Protein AF-A0A975BEI3-F1 (afdb_monomer_lite)

Foldseek 3Di:
DVPVVVVVVVVVVVVVVVVVVVLVVVLVVVVVVVVVVCVVDDDDDPVVVVVVVVSVVVSVVVVVVVVVVVVVVVVVVDPPPPPPPPPFDWDADPQLFTQDTPQKGFDADPLRHTAWIAGRHPVHDTAKGFDADPVLFTQWIQGNQKIWGDPDPAKIWIDNDPDIFIKGFDDDVPATFWIQTSVRWIKGFDDDPLRFGQFIATPVRHTPFGWDADLLRHTPDTDPDQQGGSRFGQDPSVSWTQLSSFTHHSVVQWTSGFAPFDFDPVPVLSVRSTHDASPRSVPDYDNRSHHPQQVVLLVLLVVLLVQLVVCVVVVVVVSNVLSVVQNVQSVVPNVDPRRHGDSPPPPCPVPPDDVVVVVVVVPPPPVCVVVPPPDCVVVVVVSVVVVVVVVVVVVCVVDVLPAAWDFLNHGKVQLVQAQHADPLGFHHHNNSFTDCVVQFPDKDFAPPDQLDQVVNQVVVCVVVVHPHQPPQWGWFAALVLGMTGTGGPVSVVSDDIDTNSSCNVGNID

Secondary structure (DSSP, 8-state):
--HHHHHHHHHHHHHHHHHHHHHHHHHHHHHHHHHHHHHH----SHHHHHHHHHHHHHHHHHHHHHHHHHHHHHHHS-------------EE-TTSBEEEETTEEEEE-TTS-EEEEEESSTTSPEEEEEEE-TTS-EEEEEETTEEEEEETTTEEEEEETTEEEEEEEEEETTEEEEEE-TTS-EEEEEE-TTS-EEEEEETTS-EEEE-EE-TTS-EEE---SSB-GGG-EEETTTTEEE-SSSEEETTTTEESB--SSPP-TTSTTTT-TTBSGGG-TTT---SSSS---HHHHHHHHHHHHHHHHHHHHTT-HHHHHHHHHHHHHHHHHHHSTT---STTGGGTTTTS-THHHHHHHT-TTTTTTTT-TT-HHHHHHHHHHHHHHHHHHHHHHHTT-TTPPPBTTBPPTTGGGTTSB-TTS-EE-TTS-EE-GGG-SEEEE-TT--S-HHHHHHHHHHHHT-SSSPTTEEEEE-TTSSEEEEEEHHHHHTS----HHHHHHH-B-

Radius of gyration: 34.44 Å; chains: 1; bounding box: 82×94×83 Å

Sequence (509 aa):
MRSNNYYAIFLLFKLVISLFQNEVQKYNRIRYLYLIYKFTKQYNSYWWHVFDIIVYFTFMRRLYRKIIAFILCLFLAFPLAASASTPLKYIYDSNGSLVQGEGKYFEYDNANKLIRIRMGDKDGAVIAEYVYDHNGQRVKKTENGQTTYYIGKYFEEEFVGPNPGSTSYYFANNQRVARKAPDGKLFFLNSDHLGGTNGVTDAAGNLTEKTRYYPFGNIREGGNERYTYSGKELDKASNSYYFEARQYSAGFRHFTQADTIDPNLFAPQTLNRYAYVNNNPLKYVDPDGHIFETAWDILNVAMDVGSLVSNVASGNWGAAAVDAACLTADVAATVIPGVPGGAGFAIDAARAGNKAIDIIKTTDNGIDLAKSVDNGSDLLKYSDDVGDELGDISKNFSSSNYGIQKVGGRNPINSKYAGKKHPSGVQFNEKGFPDFKPYSQVELKIENLTGNYSKDAALANNAMKYPNTPKGYVWHHVEDGSTLLLIPQNIHDSVRHTGGSAVIRHGAQ

Organism: NCBI:txid45656

pLDDT: mean 72.52, std 22.56, range [26.2, 98.31]

InterPro domains:
  IPR022385 Rhs repeat-associated core [TIGR03696] (213-290)
  IPR032869 WHH domain-containing protein [PF14414] (469-505)
  IPR050708 Type VI secretion system VgrG/RHS [PTHR32305] (88-352)
  IPR056823 Teneurin-like, YD-shell [PF25023] (89-281)

Structure (mmCIF, N/CA/C/O backbone):
data_AF-A0A975BEI3-F1
#
_entry.id   AF-A0A975BEI3-F1
#
loop_
_atom_site.group_PDB
_atom_site.id
_atom_site.type_symbol
_atom_site.label_atom_id
_atom_site.label_alt_id
_atom_site.label_comp_id
_atom_site.label_asym_id
_atom_site.label_entity_id
_atom_site.label_seq_id
_atom_site.pdbx_PDB_ins_code
_atom_site.Cartn_x
_atom_site.Cartn_y
_atom_site.Cartn_z
_atom_site.occupancy
_atom_site.B_iso_or_equiv
_atom_site.auth_seq_id
_atom_site.auth_comp_id
_atom_site.auth_asym_id
_atom_site.auth_atom_id
_atom_site.pdbx_PDB_model_num
ATOM 1 N N . MET A 1 1 ? -6.211 35.536 5.899 1.00 39.66 1 MET A N 1
ATOM 2 C CA . MET A 1 1 ? -5.082 36.024 6.731 1.00 39.66 1 MET A CA 1
ATOM 3 C C . MET A 1 1 ? -3.684 35.590 6.256 1.00 39.66 1 MET A C 1
ATOM 5 O O . MET A 1 1 ? -2.751 36.324 6.534 1.00 39.66 1 MET A O 1
ATOM 9 N N . ARG A 1 2 ? -3.484 34.483 5.509 1.00 35.94 2 ARG A N 1
ATOM 10 C CA . ARG A 1 2 ? -2.134 34.052 5.055 1.00 35.94 2 ARG A CA 1
ATOM 11 C C . ARG A 1 2 ? -1.507 34.862 3.898 1.00 35.94 2 ARG A C 1
ATOM 13 O O . ARG A 1 2 ? -0.288 34.909 3.817 1.00 35.94 2 ARG A O 1
ATOM 20 N N . SER A 1 3 ? -2.287 35.512 3.029 1.00 39.19 3 SER A N 1
ATOM 21 C CA . SER A 1 3 ? -1.759 36.250 1.860 1.00 39.19 3 SER A CA 1
ATOM 22 C C . SER A 1 3 ? -1.090 37.590 2.204 1.00 39.19 3 SER A C 1
ATOM 24 O O . SER A 1 3 ? -0.145 37.988 1.528 1.00 39.19 3 SER A O 1
ATOM 26 N N . ASN A 1 4 ? -1.518 38.259 3.281 1.00 46.19 4 ASN A N 1
ATOM 27 C CA . ASN A 1 4 ? -0.985 39.573 3.667 1.00 46.19 4 ASN A CA 1
ATOM 28 C C . ASN A 1 4 ? 0.448 39.502 4.227 1.00 46.19 4 ASN A C 1
ATOM 30 O O . ASN A 1 4 ? 1.203 40.463 4.090 1.00 46.19 4 ASN A O 1
ATOM 34 N N . ASN A 1 5 ? 0.859 38.356 4.784 1.00 52.00 5 ASN A N 1
ATOM 35 C CA . ASN A 1 5 ? 2.195 38.199 5.367 1.00 52.00 5 ASN A CA 1
ATOM 36 C C . ASN A 1 5 ? 3.293 38.089 4.298 1.00 52.00 5 ASN A C 1
ATOM 38 O O . ASN A 1 5 ? 4.357 38.675 4.465 1.00 52.00 5 ASN A O 1
ATOM 42 N N . TYR A 1 6 ? 3.037 37.421 3.168 1.00 50.00 6 TYR A N 1
ATOM 43 C CA . TYR A 1 6 ? 4.026 37.317 2.084 1.00 50.00 6 TYR A CA 1
ATOM 44 C C . TYR A 1 6 ? 4.278 38.660 1.391 1.00 50.00 6 TYR A C 1
ATOM 46 O O . TYR A 1 6 ? 5.414 38.968 1.036 1.00 50.00 6 TYR A O 1
ATOM 54 N N . TYR A 1 7 ? 3.240 39.490 1.254 1.00 53.94 7 TYR A N 1
ATOM 55 C CA . TYR A 1 7 ? 3.366 40.826 0.668 1.00 53.94 7 TYR A CA 1
ATOM 56 C C . TYR A 1 7 ? 4.150 41.778 1.584 1.00 53.94 7 TYR A C 1
ATOM 58 O O . TYR A 1 7 ? 5.008 42.526 1.115 1.00 53.94 7 TYR A O 1
ATOM 66 N N . ALA A 1 8 ? 3.925 41.692 2.901 1.00 54.94 8 ALA A N 1
ATOM 67 C CA . ALA A 1 8 ? 4.696 42.433 3.897 1.00 54.94 8 ALA A CA 1
ATOM 68 C C . ALA A 1 8 ? 6.174 42.001 3.923 1.00 54.94 8 ALA A C 1
ATOM 70 O O . ALA A 1 8 ? 7.057 42.857 3.941 1.00 54.94 8 ALA A O 1
ATOM 71 N N . ILE A 1 9 ? 6.453 40.693 3.834 1.00 55.22 9 ILE A N 1
ATOM 72 C CA . ILE A 1 9 ? 7.818 40.146 3.737 1.00 55.22 9 ILE A CA 1
ATOM 73 C C . ILE A 1 9 ? 8.515 40.646 2.467 1.00 55.22 9 ILE A C 1
ATOM 75 O O . ILE A 1 9 ? 9.656 41.096 2.531 1.00 55.22 9 ILE A O 1
ATOM 79 N N . PHE A 1 10 ? 7.831 40.629 1.321 1.00 59.78 10 PHE A N 1
ATOM 80 C CA . PHE A 1 10 ? 8.396 41.097 0.055 1.00 59.78 10 PHE A CA 1
ATOM 81 C C . PHE A 1 10 ? 8.703 42.606 0.064 1.00 59.78 10 PHE A C 1
ATOM 83 O O . PHE A 1 10 ? 9.754 43.029 -0.422 1.00 59.78 10 PHE A O 1
ATOM 90 N N . LEU A 1 11 ? 7.827 43.423 0.661 1.00 62.16 11 LEU A N 1
ATOM 91 C CA . LEU A 1 11 ? 8.048 44.864 0.830 1.00 62.16 11 LEU A CA 1
ATOM 92 C C . LEU A 1 11 ? 9.199 45.165 1.802 1.00 62.16 11 LEU A C 1
ATOM 94 O O . LEU A 1 11 ? 10.032 46.021 1.503 1.00 62.16 11 LEU A O 1
ATOM 98 N N . LEU A 1 12 ? 9.299 44.425 2.912 1.00 59.38 12 LEU A N 1
ATOM 99 C CA . LEU A 1 12 ? 10.428 44.508 3.846 1.00 59.38 12 LEU A CA 1
ATOM 100 C C . LEU A 1 12 ? 11.747 44.128 3.166 1.00 59.38 12 LEU A C 1
ATOM 102 O O . LEU A 1 12 ? 12.739 44.839 3.313 1.00 59.38 12 LEU A O 1
ATOM 106 N N . PHE A 1 13 ? 11.754 43.066 2.359 1.00 62.00 13 PHE A N 1
ATOM 107 C CA . PHE A 1 13 ? 12.944 42.634 1.628 1.00 62.00 13 PHE A CA 1
ATOM 108 C C . PHE A 1 13 ? 13.397 43.687 0.604 1.00 62.00 13 PHE A C 1
ATOM 110 O O . PHE A 1 13 ? 14.580 44.022 0.535 1.00 62.00 13 PHE A O 1
ATOM 117 N N . LYS A 1 14 ? 12.452 44.293 -0.132 1.00 65.31 14 LYS A N 1
ATOM 118 C CA . LYS A 1 14 ? 12.739 45.409 -1.051 1.00 65.31 14 LYS A CA 1
ATOM 119 C C . LYS A 1 14 ? 13.295 46.640 -0.333 1.00 65.31 14 LYS A C 1
ATOM 121 O O . LYS A 1 14 ? 14.259 47.234 -0.816 1.00 65.31 14 LYS A O 1
ATOM 126 N N . LEU A 1 15 ? 12.727 47.009 0.817 1.00 66.00 15 LEU A N 1
ATOM 127 C CA . LEU A 1 15 ? 13.212 48.134 1.620 1.00 66.00 15 LEU A CA 1
ATOM 128 C C . LEU A 1 15 ? 14.657 47.894 2.092 1.00 66.00 15 LEU A C 1
ATOM 130 O O . LEU A 1 15 ? 15.495 48.789 2.005 1.00 66.00 15 LEU A O 1
ATOM 134 N N . VAL A 1 16 ? 14.972 46.673 2.535 1.00 58.19 16 VAL A N 1
ATOM 135 C CA . VAL A 1 16 ? 16.312 46.297 3.014 1.00 58.19 16 VAL A CA 1
ATOM 136 C C . VAL A 1 16 ? 17.345 46.314 1.887 1.00 58.19 16 VAL A C 1
ATOM 138 O O . VAL A 1 16 ? 18.420 46.888 2.069 1.00 58.19 16 VAL A O 1
ATOM 141 N N . ILE A 1 17 ? 17.018 45.775 0.707 1.00 63.25 17 ILE A N 1
ATOM 142 C CA . ILE A 1 17 ? 17.901 45.846 -0.470 1.00 63.25 17 ILE A CA 1
ATOM 143 C C . ILE A 1 17 ? 18.167 47.308 -0.851 1.00 63.25 17 ILE A C 1
ATOM 145 O O . ILE A 1 17 ? 19.318 47.688 -1.071 1.00 63.25 17 ILE A O 1
ATOM 149 N N . SER A 1 18 ? 17.131 48.153 -0.852 1.00 65.69 18 SER A N 1
ATOM 150 C CA . SER A 1 18 ? 17.264 49.584 -1.148 1.00 65.69 18 SER A CA 1
ATOM 151 C C . SER A 1 18 ? 18.149 50.314 -0.129 1.00 65.69 18 SER A C 1
ATOM 153 O O . SER A 1 18 ? 18.950 51.172 -0.503 1.00 65.69 18 SER A O 1
ATOM 155 N N . LEU A 1 19 ? 18.037 49.989 1.163 1.00 61.22 19 LEU A N 1
ATOM 156 C CA . LEU A 1 19 ? 18.883 50.570 2.210 1.00 61.22 19 LEU A CA 1
ATOM 157 C C . LEU A 1 19 ? 20.343 50.106 2.093 1.00 61.22 19 LEU A C 1
ATOM 159 O O . LEU A 1 19 ? 21.253 50.900 2.338 1.00 61.22 19 LEU A O 1
ATOM 163 N N . PHE A 1 20 ? 20.571 48.853 1.688 1.00 62.28 20 PHE A N 1
ATOM 164 C CA . PHE A 1 20 ? 21.906 48.297 1.463 1.00 62.28 20 PHE A CA 1
ATOM 165 C C . PHE A 1 20 ? 22.592 48.948 0.254 1.00 62.28 20 PHE A C 1
ATOM 167 O O . PHE A 1 20 ? 23.729 49.409 0.359 1.00 62.28 20 PHE A O 1
ATOM 174 N N . GLN A 1 21 ? 21.879 49.077 -0.868 1.00 64.88 21 GLN A N 1
ATOM 175 C CA . GLN A 1 21 ? 22.385 49.736 -2.076 1.00 64.88 21 GLN A CA 1
ATOM 176 C C . GLN A 1 21 ? 22.780 51.197 -1.815 1.00 64.88 21 GLN A C 1
ATOM 178 O O . GLN A 1 21 ? 23.818 51.651 -2.296 1.00 64.88 21 GLN A O 1
ATOM 183 N N . ASN A 1 22 ? 22.006 51.921 -1.001 1.00 70.38 22 ASN A N 1
ATOM 184 C CA . ASN A 1 22 ? 22.280 53.323 -0.680 1.00 70.38 22 ASN A CA 1
ATOM 185 C C . ASN A 1 22 ? 23.560 53.495 0.170 1.00 70.38 22 ASN A C 1
ATOM 187 O O . ASN A 1 22 ? 24.352 54.406 -0.069 1.00 70.38 22 ASN A O 1
ATOM 191 N N . GLU A 1 23 ? 23.825 52.595 1.124 1.00 64.56 23 GLU A N 1
ATOM 192 C CA . GLU A 1 23 ? 25.067 52.630 1.916 1.00 64.56 23 GLU A CA 1
ATOM 193 C C . GLU A 1 23 ? 26.300 52.249 1.086 1.00 64.56 23 GLU A C 1
ATOM 195 O O . GLU A 1 23 ? 27.342 52.898 1.203 1.00 64.56 23 GLU A O 1
ATOM 200 N N . VAL A 1 24 ? 26.180 51.259 0.194 1.00 63.56 24 VAL A N 1
ATOM 201 C CA . VAL A 1 24 ? 27.257 50.893 -0.742 1.00 63.56 24 VAL A CA 1
ATOM 202 C C . VAL A 1 24 ? 27.568 52.054 -1.690 1.00 63.56 24 VAL A C 1
ATOM 204 O O . VAL A 1 24 ? 28.736 52.374 -1.912 1.00 63.56 24 VAL A O 1
ATOM 207 N N . GLN A 1 25 ? 26.549 52.754 -2.199 1.00 66.88 25 GLN A N 1
ATOM 208 C CA . GLN A 1 25 ? 26.768 53.940 -3.028 1.00 66.88 25 GLN A CA 1
ATOM 209 C C . GLN A 1 25 ? 27.422 55.093 -2.259 1.00 66.88 25 GLN A C 1
ATOM 211 O O . GLN A 1 25 ? 28.304 55.752 -2.808 1.00 66.88 25 GLN A O 1
ATOM 216 N N . LYS A 1 26 ? 27.065 55.325 -0.989 1.00 68.38 26 LYS A N 1
ATOM 217 C CA . LYS A 1 26 ? 27.739 56.330 -0.148 1.00 68.38 26 LYS A CA 1
ATOM 218 C C . LYS A 1 26 ? 29.203 55.980 0.105 1.00 68.38 26 LYS A C 1
ATOM 220 O O . LYS A 1 26 ? 30.051 56.859 -0.032 1.00 68.38 26 LYS A O 1
ATOM 225 N N . TYR A 1 27 ? 29.505 54.718 0.416 1.00 66.62 27 TYR A N 1
ATOM 226 C CA . TYR A 1 27 ? 30.882 54.242 0.565 1.00 66.62 27 TYR A CA 1
ATOM 227 C C . TYR A 1 27 ? 31.681 54.459 -0.725 1.00 66.62 27 TYR A C 1
ATOM 229 O O . TYR A 1 27 ? 32.746 55.076 -0.700 1.00 66.62 27 TYR A O 1
ATOM 237 N N . ASN A 1 28 ? 31.119 54.056 -1.867 1.00 64.56 28 ASN A N 1
ATOM 238 C CA . ASN A 1 28 ? 31.762 54.234 -3.163 1.00 64.56 28 ASN A CA 1
ATOM 239 C C . ASN A 1 28 ? 31.954 55.715 -3.509 1.00 64.56 28 ASN A C 1
ATOM 241 O O . ASN A 1 28 ? 33.021 56.077 -3.987 1.00 64.56 28 ASN A O 1
ATOM 245 N N . ARG A 1 29 ? 30.989 56.593 -3.208 1.00 67.81 29 ARG A N 1
ATOM 246 C CA . ARG A 1 29 ? 31.090 58.039 -3.470 1.00 67.81 29 ARG A CA 1
ATOM 247 C C . ARG A 1 29 ? 32.146 58.723 -2.601 1.00 67.81 29 ARG A C 1
ATOM 249 O O . ARG A 1 29 ? 32.892 59.551 -3.113 1.00 67.81 29 ARG A O 1
ATOM 256 N N . ILE A 1 30 ? 32.244 58.361 -1.319 1.00 67.38 30 ILE A N 1
ATOM 257 C CA . ILE A 1 30 ? 33.297 58.860 -0.416 1.00 67.38 30 ILE A CA 1
ATOM 258 C C . ILE A 1 30 ? 34.667 58.383 -0.906 1.00 67.38 30 ILE A C 1
ATOM 260 O O . ILE A 1 30 ? 35.582 59.192 -1.041 1.00 67.38 30 ILE A O 1
ATOM 264 N N . ARG A 1 31 ? 34.788 57.100 -1.267 1.00 63.78 31 ARG A N 1
ATOM 265 C CA . ARG A 1 31 ? 36.017 56.529 -1.832 1.00 63.78 31 ARG A CA 1
ATOM 266 C C . ARG A 1 31 ? 36.418 57.217 -3.141 1.00 63.78 31 ARG A C 1
ATOM 268 O O . ARG A 1 31 ? 37.594 57.503 -3.338 1.00 63.78 31 ARG A O 1
ATOM 275 N N . TYR A 1 32 ? 35.453 57.532 -4.006 1.00 62.84 32 TYR A N 1
ATOM 276 C CA . TYR A 1 32 ? 35.689 58.175 -5.301 1.00 62.84 32 TYR A CA 1
ATOM 277 C C . TYR A 1 32 ? 36.100 59.650 -5.168 1.00 62.84 32 TYR A C 1
ATOM 279 O O . TYR A 1 32 ? 37.077 60.070 -5.778 1.00 62.84 32 TYR A O 1
ATOM 287 N N . LEU A 1 33 ? 35.416 60.433 -4.322 1.00 62.78 33 LEU A N 1
ATOM 288 C CA . LEU A 1 33 ? 35.793 61.826 -4.028 1.00 62.78 33 LEU A CA 1
ATOM 289 C C . LEU A 1 33 ? 37.193 61.916 -3.401 1.00 62.78 33 LEU A C 1
ATOM 291 O O . LEU A 1 33 ? 37.952 62.838 -3.692 1.00 62.78 33 LEU A O 1
ATOM 295 N N . TYR A 1 34 ? 37.564 60.929 -2.584 1.00 59.22 34 TYR A N 1
ATOM 296 C CA . TYR A 1 34 ? 38.879 60.867 -1.951 1.00 59.22 34 TYR A CA 1
ATOM 297 C C . TYR A 1 34 ? 39.982 60.356 -2.904 1.00 59.22 34 TYR A C 1
ATOM 299 O O . TYR A 1 34 ? 41.127 60.794 -2.813 1.00 59.22 34 TYR A O 1
ATOM 307 N N . LEU A 1 35 ? 39.640 59.511 -3.888 1.00 59.28 35 LEU A N 1
ATOM 308 C CA . LEU A 1 35 ? 40.504 59.157 -5.029 1.00 59.28 35 LEU A CA 1
ATOM 309 C C . LEU A 1 35 ? 40.793 60.365 -5.934 1.00 59.28 35 LEU A C 1
ATOM 311 O O . LEU A 1 35 ? 41.921 60.521 -6.399 1.00 59.28 35 LEU A O 1
ATOM 315 N N . ILE A 1 36 ? 39.809 61.246 -6.136 1.00 58.34 36 ILE A N 1
ATOM 316 C CA . ILE A 1 36 ? 39.995 62.519 -6.850 1.00 58.34 36 ILE A CA 1
ATOM 317 C C . ILE A 1 36 ? 40.925 63.447 -6.049 1.00 58.34 36 ILE A C 1
ATOM 319 O O . ILE A 1 36 ? 41.867 63.998 -6.614 1.00 58.34 36 ILE A O 1
ATOM 323 N N . TYR A 1 37 ? 40.746 63.549 -4.726 1.00 58.12 37 TYR A N 1
ATOM 324 C CA . TYR A 1 37 ? 41.664 64.287 -3.845 1.00 58.12 37 TYR A CA 1
ATOM 325 C C . TYR A 1 37 ? 43.108 63.743 -3.907 1.00 58.12 37 TYR A C 1
ATOM 327 O O . TYR A 1 37 ? 44.062 64.515 -4.015 1.00 58.12 37 TYR A O 1
ATOM 335 N N . LYS A 1 38 ? 43.281 62.413 -3.937 1.00 53.09 38 LYS A N 1
ATOM 336 C CA . LYS A 1 38 ? 44.578 61.728 -4.105 1.00 53.09 38 LYS A CA 1
ATOM 337 C C . LYS A 1 38 ? 45.287 62.093 -5.414 1.00 53.09 38 LYS A C 1
ATOM 339 O O . LYS A 1 38 ? 46.507 62.219 -5.419 1.00 53.09 38 LYS A O 1
ATOM 344 N N . PHE A 1 39 ? 44.546 62.308 -6.503 1.00 55.00 39 PHE A N 1
ATOM 345 C CA . PHE A 1 39 ? 45.124 62.741 -7.782 1.00 55.00 39 PHE A CA 1
ATOM 346 C C . PHE A 1 39 ? 45.712 64.163 -7.716 1.00 55.00 39 PHE A C 1
ATOM 348 O O . PHE A 1 39 ? 46.561 64.517 -8.526 1.00 55.00 39 PHE A O 1
ATOM 355 N N . THR A 1 40 ? 45.295 64.967 -6.730 1.00 55.81 40 THR A N 1
ATOM 356 C CA . THR A 1 40 ? 45.704 66.374 -6.579 1.00 55.81 40 THR A CA 1
ATOM 357 C C . THR A 1 40 ? 46.809 66.631 -5.542 1.00 55.81 40 THR A C 1
ATOM 359 O O . THR A 1 40 ? 47.356 67.732 -5.519 1.00 55.81 40 THR A O 1
ATOM 362 N N . LYS A 1 41 ? 47.194 65.655 -4.699 1.00 54.12 41 LYS A N 1
ATOM 363 C CA . LYS A 1 41 ? 48.292 65.810 -3.719 1.00 54.12 41 LYS A CA 1
ATOM 364 C C . LYS A 1 41 ? 49.134 64.538 -3.572 1.00 54.12 41 LYS A C 1
ATOM 366 O O . LYS A 1 41 ? 48.663 63.517 -3.083 1.00 54.12 41 LYS A O 1
ATOM 371 N N . GLN A 1 42 ? 50.416 64.633 -3.917 1.00 57.81 42 GLN A N 1
ATOM 372 C CA . GLN A 1 42 ? 51.386 63.538 -3.841 1.00 57.81 42 GLN A CA 1
ATOM 373 C C . GLN A 1 42 ? 52.034 63.471 -2.447 1.00 57.81 42 GLN A C 1
ATOM 375 O O . GLN A 1 42 ? 53.045 64.122 -2.213 1.00 57.81 42 GLN A O 1
ATOM 380 N N . TYR A 1 43 ? 51.455 62.708 -1.506 1.00 55.31 43 TYR A N 1
ATOM 381 C CA . TYR A 1 43 ? 52.074 62.453 -0.191 1.00 55.31 43 TYR A CA 1
ATOM 382 C C . TYR A 1 43 ? 51.870 61.017 0.352 1.00 55.31 43 TYR A C 1
ATOM 384 O O . TYR A 1 43 ? 50.781 60.458 0.297 1.00 55.31 43 TYR A O 1
ATOM 392 N N . ASN A 1 44 ? 52.983 60.477 0.870 1.00 56.91 44 ASN A N 1
ATOM 393 C CA . ASN A 1 44 ? 53.329 59.283 1.677 1.00 56.91 44 ASN A CA 1
ATOM 394 C C . ASN A 1 44 ? 52.306 58.147 1.968 1.00 56.91 44 ASN A C 1
ATOM 396 O O . ASN A 1 44 ? 51.283 58.392 2.596 1.00 56.91 44 ASN A O 1
ATOM 400 N N . SER A 1 45 ? 52.650 56.886 1.633 1.00 61.66 45 SER A N 1
ATOM 401 C CA . SER A 1 45 ? 51.761 55.696 1.539 1.00 61.66 45 SER A CA 1
ATOM 402 C C . SER A 1 45 ? 51.239 55.084 2.863 1.00 61.66 45 SER A C 1
ATOM 404 O O . SER A 1 45 ? 50.221 54.395 2.849 1.00 61.66 45 SER A O 1
ATOM 406 N N . TYR A 1 46 ? 51.853 55.365 4.018 1.00 58.50 46 TYR A N 1
ATOM 407 C CA . TYR A 1 46 ? 51.516 54.697 5.291 1.00 58.50 46 TYR A CA 1
ATOM 408 C C . TYR A 1 46 ? 50.168 55.130 5.898 1.00 58.50 46 TYR A C 1
ATOM 410 O O . TYR A 1 46 ? 49.342 54.296 6.271 1.00 58.50 46 TYR A O 1
ATOM 418 N N . TRP A 1 47 ? 49.889 56.436 5.933 1.00 57.16 47 TRP A N 1
ATOM 419 C CA . TRP A 1 47 ? 48.643 56.973 6.502 1.00 57.16 47 TRP A CA 1
ATOM 420 C C . TRP A 1 47 ? 47.389 56.606 5.681 1.00 57.16 47 TRP A C 1
ATOM 422 O O . TRP A 1 47 ? 46.271 56.693 6.187 1.00 57.16 47 TRP A O 1
ATOM 432 N N . TRP A 1 48 ? 47.565 56.127 4.443 1.00 60.44 48 TRP A N 1
ATOM 433 C CA . TRP A 1 48 ? 46.478 55.691 3.559 1.00 60.44 48 TRP A CA 1
ATOM 434 C C . TRP A 1 48 ? 45.881 54.354 3.971 1.00 60.44 48 TRP A C 1
ATOM 436 O O . TRP A 1 48 ? 44.661 54.234 4.037 1.00 60.44 48 TRP A O 1
ATOM 446 N N . HIS A 1 49 ? 46.726 53.371 4.296 1.00 61.00 49 HIS A N 1
ATOM 447 C CA . HIS A 1 49 ? 46.253 52.073 4.772 1.00 61.00 49 HIS A CA 1
ATOM 448 C C . HIS A 1 49 ? 45.483 52.229 6.084 1.00 61.00 49 HIS A C 1
ATOM 450 O O . HIS A 1 49 ? 44.437 51.613 6.262 1.00 61.00 49 HIS A O 1
ATOM 456 N N . VAL A 1 50 ? 45.941 53.127 6.962 1.00 62.91 50 VAL A N 1
ATOM 457 C CA . VAL A 1 50 ? 45.254 53.444 8.220 1.00 62.91 50 VAL A CA 1
ATOM 458 C C . VAL A 1 50 ? 43.878 54.070 7.963 1.00 62.91 50 VAL A C 1
ATOM 460 O O . VAL A 1 50 ? 42.896 53.661 8.581 1.00 62.91 50 VAL A O 1
ATOM 463 N N . PHE A 1 51 ? 43.762 55.011 7.020 1.00 65.88 51 PHE A N 1
ATOM 464 C CA . PHE A 1 51 ? 42.479 55.639 6.689 1.00 65.88 51 PHE A CA 1
ATOM 465 C C . PHE A 1 51 ? 41.492 54.667 6.019 1.00 65.88 51 PHE A C 1
ATOM 467 O O . PHE A 1 51 ? 40.332 54.609 6.429 1.00 65.88 51 PHE A O 1
ATOM 474 N N . ASP A 1 52 ? 41.939 53.858 5.051 1.00 64.31 52 ASP A N 1
ATOM 475 C CA . ASP A 1 52 ? 41.093 52.850 4.389 1.00 64.31 52 ASP A CA 1
ATOM 476 C C . ASP A 1 52 ? 40.571 51.807 5.386 1.00 64.31 52 ASP A C 1
ATOM 478 O O . ASP A 1 52 ? 39.390 51.450 5.351 1.00 64.31 52 ASP A O 1
ATOM 482 N N . ILE A 1 53 ? 41.416 51.382 6.330 1.00 66.94 53 ILE A N 1
ATOM 483 C CA . ILE A 1 53 ? 41.024 50.501 7.433 1.00 66.94 53 ILE A CA 1
ATOM 484 C C . ILE A 1 53 ? 39.946 51.181 8.290 1.00 66.94 53 ILE A C 1
ATOM 486 O O . ILE A 1 53 ? 38.896 50.586 8.527 1.00 66.94 53 ILE A O 1
ATOM 490 N N . ILE A 1 54 ? 40.129 52.439 8.704 1.00 70.88 54 ILE A N 1
ATOM 491 C CA . ILE A 1 54 ? 39.148 53.154 9.543 1.00 70.88 54 ILE A CA 1
ATOM 492 C C . ILE A 1 54 ? 37.796 53.313 8.829 1.00 70.88 54 ILE A C 1
ATOM 494 O O . ILE A 1 54 ? 36.744 53.070 9.434 1.00 70.88 54 ILE A O 1
ATOM 498 N N . VAL A 1 55 ? 37.792 53.689 7.547 1.00 67.06 55 VAL A N 1
ATOM 499 C CA . VAL A 1 55 ? 36.556 53.855 6.765 1.00 67.06 55 VAL A CA 1
ATOM 500 C C . VAL A 1 55 ? 35.865 52.504 6.557 1.00 67.06 55 VAL A C 1
ATOM 502 O O . VAL A 1 55 ? 34.648 52.412 6.740 1.00 67.06 55 VAL A O 1
ATOM 505 N N . TYR A 1 56 ? 36.623 51.444 6.261 1.00 68.31 56 TYR A N 1
ATOM 506 C CA . TYR A 1 56 ? 36.099 50.084 6.125 1.00 68.31 56 TYR A CA 1
ATOM 507 C C . TYR A 1 56 ? 35.492 49.562 7.434 1.00 68.31 56 TYR A C 1
ATOM 509 O O . TYR A 1 56 ? 34.349 49.108 7.443 1.00 68.31 56 TYR A O 1
ATOM 517 N N . PHE A 1 57 ? 36.190 49.694 8.565 1.00 68.19 57 PHE A N 1
ATOM 518 C CA . PHE A 1 57 ? 35.670 49.264 9.868 1.00 68.19 57 PHE A CA 1
ATOM 519 C C . PHE A 1 57 ? 34.441 50.072 10.299 1.00 68.19 57 PHE A C 1
ATOM 521 O O . PHE A 1 57 ? 33.494 49.512 10.857 1.00 68.19 57 PHE A O 1
ATOM 528 N N . THR A 1 58 ? 34.398 51.373 10.000 1.00 71.38 58 THR A N 1
ATOM 529 C CA . THR A 1 58 ? 33.226 52.216 10.288 1.00 71.38 58 THR A CA 1
ATOM 530 C C . THR A 1 58 ? 32.019 51.802 9.443 1.00 71.38 58 THR A C 1
ATOM 532 O O . THR A 1 58 ? 30.900 51.724 9.962 1.00 71.38 58 THR A O 1
ATOM 535 N N . PHE A 1 59 ? 32.239 51.480 8.164 1.00 70.44 59 PHE A N 1
ATOM 536 C CA . PHE A 1 59 ? 31.217 50.940 7.267 1.00 70.44 59 PHE A CA 1
ATOM 537 C C . PHE A 1 59 ? 30.709 49.577 7.754 1.00 70.44 59 PHE A C 1
ATOM 539 O O . PHE A 1 59 ? 29.506 49.416 7.970 1.00 70.44 59 PHE A O 1
ATOM 546 N N . MET A 1 60 ? 31.615 48.638 8.041 1.00 68.00 60 MET A N 1
ATOM 547 C CA . MET A 1 60 ? 31.272 47.303 8.536 1.00 68.00 60 MET A CA 1
ATOM 548 C C . MET A 1 60 ? 30.506 47.364 9.857 1.00 68.00 60 MET A C 1
ATOM 550 O O . MET A 1 60 ? 29.496 46.686 10.004 1.00 68.00 60 MET A O 1
ATOM 554 N N . ARG A 1 61 ? 30.892 48.239 10.795 1.00 73.44 61 ARG A N 1
ATOM 555 C CA . ARG A 1 61 ? 30.183 48.414 12.075 1.00 73.44 61 ARG A CA 1
ATOM 556 C C . ARG A 1 61 ? 28.760 48.948 11.894 1.00 73.44 61 ARG A C 1
ATOM 558 O O . ARG A 1 61 ? 27.849 48.522 12.606 1.00 73.44 61 ARG A O 1
ATOM 565 N N . ARG A 1 62 ? 28.545 49.877 10.954 1.00 71.69 62 ARG A N 1
ATOM 566 C CA . ARG A 1 62 ? 27.200 50.378 10.616 1.00 71.69 62 ARG A CA 1
ATOM 567 C C . ARG A 1 62 ? 26.361 49.302 9.937 1.00 71.69 62 ARG A C 1
ATOM 569 O O . ARG A 1 62 ? 25.181 49.177 10.261 1.00 71.69 62 ARG A O 1
ATOM 576 N N . LEU A 1 63 ? 26.972 48.511 9.060 1.00 69.12 63 LEU A N 1
ATOM 577 C CA . LEU A 1 63 ? 26.310 47.402 8.390 1.00 69.12 63 LEU A CA 1
ATOM 578 C C . LEU A 1 63 ? 25.885 46.318 9.390 1.00 69.12 63 LEU A C 1
ATOM 580 O O . LEU A 1 63 ? 24.720 45.929 9.417 1.00 69.12 63 LEU A O 1
ATOM 584 N N . TYR A 1 64 ? 26.789 45.917 10.284 1.00 72.00 64 TYR A N 1
ATOM 585 C CA . TYR A 1 64 ? 26.532 44.897 11.300 1.00 72.00 64 TYR A CA 1
ATOM 586 C C . TYR A 1 64 ? 25.398 45.294 12.252 1.00 72.00 64 TYR A C 1
ATOM 588 O O . TYR A 1 64 ? 24.517 44.490 12.544 1.00 72.00 64 TYR A O 1
ATOM 596 N N . ARG A 1 65 ? 25.353 46.563 12.687 1.00 74.88 65 ARG A N 1
ATOM 597 C CA . ARG A 1 65 ? 24.257 47.081 13.527 1.00 74.88 65 ARG A CA 1
ATOM 598 C C . ARG A 1 65 ? 22.900 47.018 12.827 1.00 74.88 65 ARG A C 1
ATOM 600 O O . ARG A 1 65 ? 21.911 46.688 13.474 1.00 74.88 65 ARG A O 1
ATOM 607 N N . LYS A 1 66 ? 22.846 47.309 11.523 1.00 71.31 66 LYS A N 1
ATOM 608 C CA . LYS A 1 66 ? 21.603 47.222 10.741 1.00 71.31 66 LYS A CA 1
ATOM 609 C C . LYS A 1 66 ? 21.170 45.769 10.511 1.00 71.31 66 LYS A C 1
ATOM 611 O O . LYS A 1 66 ? 19.977 45.500 10.579 1.00 71.31 66 LYS A O 1
ATOM 616 N N . ILE A 1 67 ? 22.112 44.840 10.320 1.00 70.69 67 ILE A N 1
ATOM 617 C CA . ILE A 1 67 ? 21.826 43.396 10.229 1.00 70.69 67 ILE A CA 1
ATOM 618 C C . ILE A 1 67 ? 21.272 42.869 11.559 1.00 70.69 67 ILE A C 1
ATOM 620 O O . ILE A 1 67 ? 20.240 42.207 11.567 1.00 70.69 67 ILE A O 1
ATOM 624 N N . ILE A 1 68 ? 21.895 43.212 12.690 1.00 73.88 68 ILE A N 1
ATOM 625 C CA . ILE A 1 68 ? 21.409 42.809 14.020 1.00 73.88 68 ILE A CA 1
ATOM 626 C C . ILE A 1 68 ? 20.017 43.393 14.295 1.00 73.88 68 ILE A C 1
ATOM 628 O O . ILE A 1 68 ? 19.133 42.670 14.746 1.00 73.88 68 ILE A O 1
ATOM 632 N N . ALA A 1 69 ? 19.790 44.673 13.981 1.00 72.62 69 ALA A N 1
ATOM 633 C CA . ALA A 1 69 ? 18.476 45.297 14.131 1.00 72.62 69 ALA A CA 1
ATOM 634 C C . ALA A 1 69 ? 17.411 44.638 13.235 1.00 72.62 69 ALA A C 1
ATOM 636 O O . ALA A 1 69 ? 16.268 44.492 13.661 1.00 72.62 69 ALA A O 1
ATOM 637 N N . PHE A 1 70 ? 17.782 44.200 12.028 1.00 69.75 70 PHE A N 1
ATOM 638 C CA . PHE A 1 70 ? 16.902 43.450 11.131 1.00 69.75 70 PHE A CA 1
ATOM 639 C C . PHE A 1 70 ? 16.554 42.066 11.689 1.00 69.75 70 PHE A C 1
ATOM 641 O O . PHE A 1 70 ? 15.382 41.700 11.699 1.00 69.75 70 PHE A O 1
ATOM 648 N N . ILE A 1 71 ? 17.538 41.329 12.213 1.00 69.88 71 ILE A N 1
ATOM 649 C CA . ILE A 1 71 ? 17.316 40.031 12.865 1.00 69.88 71 ILE A CA 1
ATOM 650 C C . ILE A 1 71 ? 16.410 40.203 14.095 1.00 69.88 71 ILE A C 1
ATOM 652 O O . ILE A 1 71 ? 15.438 39.470 14.245 1.00 69.88 71 ILE A O 1
ATOM 656 N N . LEU A 1 72 ? 16.654 41.216 14.932 1.00 71.31 72 LEU A N 1
ATOM 657 C CA . LEU A 1 72 ? 15.803 41.532 16.086 1.00 71.31 72 LEU A CA 1
ATOM 658 C C . LEU A 1 72 ? 14.379 41.933 15.676 1.00 71.31 72 LEU A C 1
ATOM 660 O O . LEU A 1 72 ? 13.421 41.492 16.304 1.00 71.31 72 LEU A O 1
ATOM 664 N N . CYS A 1 73 ? 14.216 42.721 14.609 1.00 67.44 73 CYS A N 1
ATOM 665 C CA . CYS A 1 73 ? 12.893 43.055 14.077 1.00 67.44 73 CYS A CA 1
ATOM 666 C C . CYS A 1 73 ? 12.180 41.831 13.499 1.00 67.44 73 CYS A C 1
ATOM 668 O O . CYS A 1 73 ? 10.973 41.726 13.668 1.00 67.44 73 CYS A O 1
ATOM 670 N N . LEU A 1 74 ? 12.895 40.896 12.864 1.00 62.53 74 LEU A N 1
ATOM 671 C CA . LEU A 1 74 ? 12.327 39.614 12.443 1.00 62.53 74 LEU A CA 1
ATOM 672 C C . LEU A 1 74 ? 11.802 38.836 13.651 1.00 62.53 74 LEU A C 1
ATOM 674 O O . LEU A 1 74 ? 10.659 38.403 13.617 1.00 62.53 74 LEU A O 1
ATOM 678 N N . PHE A 1 75 ? 12.580 38.734 14.732 1.00 62.44 75 PHE A N 1
ATOM 679 C CA . PHE A 1 75 ? 12.141 38.067 15.963 1.00 62.44 75 PHE A CA 1
ATOM 680 C C . PHE A 1 75 ? 10.933 38.749 16.626 1.00 62.44 75 PHE A C 1
ATOM 682 O O . PHE A 1 75 ? 10.062 38.056 17.142 1.00 62.44 75 PHE A O 1
ATOM 689 N N . LEU A 1 76 ? 10.845 40.082 16.587 1.00 61.97 76 LEU A N 1
ATOM 690 C CA . LEU A 1 76 ? 9.741 40.848 17.185 1.00 61.97 76 LEU A CA 1
ATOM 691 C C . LEU A 1 76 ? 8.488 40.934 16.292 1.00 61.97 76 LEU A C 1
ATOM 693 O O . LEU A 1 76 ? 7.382 41.081 16.805 1.00 61.97 76 LEU A O 1
ATOM 697 N N . ALA A 1 77 ? 8.638 40.840 14.967 1.00 58.31 77 ALA A N 1
ATOM 698 C CA . ALA A 1 77 ? 7.540 40.906 13.999 1.00 58.31 77 ALA A CA 1
ATOM 699 C C . ALA A 1 77 ? 6.816 39.565 13.793 1.00 58.31 77 ALA A C 1
ATOM 701 O O . ALA A 1 77 ? 5.842 39.513 13.039 1.00 58.31 77 ALA A O 1
ATOM 702 N N . PHE A 1 78 ? 7.249 38.498 14.468 1.00 57.69 78 PHE A N 1
ATOM 703 C CA . PHE A 1 78 ? 6.432 37.312 14.694 1.00 57.69 78 PHE A CA 1
ATOM 704 C C . PHE A 1 78 ? 5.677 37.477 16.018 1.00 57.69 78 PHE A C 1
ATOM 706 O O . PHE A 1 78 ? 6.162 37.014 17.051 1.00 57.69 78 PHE A O 1
ATOM 713 N N . PRO A 1 79 ? 4.464 38.063 16.048 1.00 52.00 79 PRO A N 1
ATOM 714 C CA . PRO A 1 79 ? 3.550 37.664 17.096 1.00 52.00 79 PRO A CA 1
ATOM 715 C C . PRO A 1 79 ? 3.352 36.158 16.907 1.00 52.00 79 PRO A C 1
ATOM 717 O O . PRO A 1 79 ? 2.817 35.715 15.886 1.00 52.00 79 PRO A O 1
ATOM 720 N N . LEU A 1 80 ? 3.823 35.362 17.872 1.00 53.72 80 LEU A N 1
ATOM 721 C CA . LEU A 1 80 ? 3.320 34.012 18.078 1.00 53.72 80 LEU A CA 1
ATOM 722 C C . LEU A 1 80 ? 1.821 34.162 18.358 1.00 53.72 80 LEU A C 1
ATOM 724 O O . LEU A 1 80 ? 1.372 34.167 19.499 1.00 53.72 80 LEU A O 1
ATOM 728 N N . ALA A 1 81 ? 1.018 34.268 17.304 1.00 50.16 81 ALA A N 1
ATOM 729 C CA . ALA A 1 81 ? -0.358 33.827 17.349 1.00 50.16 81 ALA A CA 1
ATOM 730 C C . ALA A 1 81 ? -0.305 32.296 17.404 1.00 50.16 81 ALA A C 1
ATOM 732 O O . ALA A 1 81 ? -0.651 31.599 16.451 1.00 50.16 81 ALA A O 1
ATOM 733 N N . ALA A 1 82 ? 0.202 31.775 18.522 1.00 47.81 82 ALA A N 1
ATOM 734 C CA . ALA A 1 82 ? -0.114 30.442 18.963 1.00 47.81 82 ALA A CA 1
ATOM 735 C C . ALA A 1 82 ? -1.612 30.491 19.256 1.00 47.81 82 ALA A C 1
ATOM 737 O O . ALA A 1 82 ? -2.048 30.877 20.337 1.00 47.81 82 ALA A O 1
ATOM 738 N N . SER A 1 83 ? -2.424 30.145 18.257 1.00 49.44 83 SER A N 1
ATOM 739 C CA . SER A 1 83 ? -3.666 29.469 18.591 1.00 49.44 83 SER A CA 1
ATOM 740 C C . SER A 1 83 ? -3.218 28.303 19.459 1.00 49.44 83 SER A C 1
ATOM 742 O O . SER A 1 83 ? -2.475 27.441 18.987 1.00 49.44 83 SER A O 1
ATOM 744 N N . ALA A 1 84 ? -3.542 28.352 20.749 1.00 47.94 84 ALA A N 1
ATOM 745 C CA . ALA A 1 84 ? -3.391 27.214 21.628 1.00 47.94 84 ALA A CA 1
ATOM 746 C C . ALA A 1 84 ? -4.356 26.144 21.109 1.00 47.94 84 ALA A C 1
ATOM 748 O O . ALA A 1 84 ? -5.469 25.992 21.602 1.00 47.94 84 ALA A O 1
ATOM 749 N N . SER A 1 85 ? -3.952 25.438 20.051 1.00 53.81 85 SER A N 1
ATOM 750 C CA . SER A 1 85 ? -4.454 24.105 19.801 1.00 53.81 85 SER A CA 1
ATOM 751 C C . SER A 1 85 ? -4.137 23.344 21.073 1.00 53.81 85 SER A C 1
ATOM 753 O O . SER A 1 85 ? -2.978 23.339 21.502 1.00 53.81 85 SER A O 1
ATOM 755 N N . THR A 1 86 ? -5.145 22.744 21.695 1.00 53.25 86 THR A N 1
ATOM 756 C CA . THR A 1 86 ? -4.903 21.683 22.665 1.00 53.25 86 THR A CA 1
ATOM 757 C C . THR A 1 86 ? -3.828 20.775 22.065 1.00 53.25 86 THR A C 1
ATOM 759 O O . THR A 1 86 ? -4.021 20.290 20.946 1.00 53.25 86 THR A O 1
ATOM 762 N N . PRO A 1 87 ? -2.645 20.639 22.695 1.00 58.41 87 PRO A N 1
ATOM 763 C CA . PRO A 1 87 ? -1.598 19.809 22.128 1.00 58.41 87 PRO A CA 1
ATOM 764 C C . PRO A 1 87 ? -2.197 18.422 21.930 1.00 58.41 87 PRO A C 1
ATOM 766 O O . PRO A 1 87 ? -2.737 17.839 22.872 1.00 58.41 87 PRO A O 1
ATOM 769 N N . LEU A 1 88 ? -2.179 17.937 20.687 1.00 65.31 88 LEU A N 1
ATOM 770 C CA . LEU A 1 88 ? -2.612 16.583 20.382 1.00 65.31 88 LEU A CA 1
ATOM 771 C C . LEU A 1 88 ? -1.730 15.648 21.210 1.00 65.31 88 LEU A C 1
ATOM 773 O O . LEU A 1 88 ? -0.525 15.546 20.979 1.00 65.31 88 LEU A O 1
ATOM 777 N N . LYS A 1 89 ? -2.321 15.040 22.238 1.00 81.50 89 LYS A N 1
ATOM 778 C CA . LYS A 1 89 ? -1.622 14.121 23.125 1.00 81.50 89 LYS A CA 1
ATOM 779 C C . LYS A 1 89 ? -1.679 12.739 22.494 1.00 81.50 89 LYS A C 1
ATOM 781 O O . LYS A 1 89 ? -2.733 12.110 22.494 1.00 81.50 89 LYS A O 1
ATOM 786 N N . TYR A 1 90 ? -0.542 12.302 21.970 1.00 89.50 90 TYR A N 1
ATOM 787 C CA . TYR A 1 90 ? -0.341 10.934 21.517 1.00 89.50 90 TYR A CA 1
ATOM 788 C C . TYR A 1 90 ? 0.354 10.138 22.616 1.00 89.50 90 TYR A C 1
ATOM 790 O O . TYR A 1 90 ? 1.332 10.608 23.198 1.00 89.50 90 TYR A O 1
ATOM 798 N N . ILE A 1 91 ? -0.165 8.955 22.918 1.00 94.44 91 ILE A N 1
ATOM 799 C CA . ILE A 1 91 ? 0.406 8.028 23.895 1.00 94.44 91 ILE A CA 1
ATOM 800 C C . ILE A 1 91 ? 0.729 6.739 23.159 1.00 94.44 91 ILE A C 1
ATOM 802 O O . ILE A 1 91 ? -0.125 6.217 22.445 1.00 94.44 91 ILE A O 1
ATOM 806 N N . TYR A 1 92 ? 1.944 6.243 23.356 1.00 95.06 92 TYR A N 1
ATOM 807 C CA . TYR A 1 92 ? 2.435 4.998 22.782 1.00 95.06 92 TYR A CA 1
ATOM 808 C C . TYR A 1 92 ? 2.698 3.985 23.896 1.00 95.06 92 TYR A C 1
ATOM 810 O O . TYR A 1 92 ? 2.992 4.377 25.029 1.00 95.06 92 TYR A O 1
ATOM 818 N N . ASP A 1 93 ? 2.580 2.699 23.581 1.00 94.44 93 ASP A N 1
ATOM 819 C CA . ASP A 1 93 ? 3.042 1.627 24.462 1.00 94.44 93 ASP A CA 1
ATOM 820 C C . ASP A 1 93 ? 4.567 1.420 24.370 1.00 94.44 93 ASP A C 1
ATOM 822 O O . ASP A 1 93 ? 5.284 2.124 23.653 1.00 94.44 93 ASP A O 1
ATOM 826 N N . SER A 1 94 ? 5.080 0.439 25.117 1.00 94.12 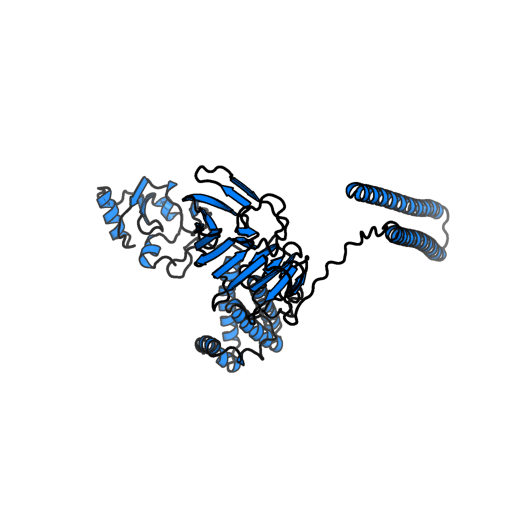94 SER A N 1
ATOM 827 C CA . SER A 1 94 ? 6.499 0.066 25.114 1.00 94.12 94 SER A CA 1
ATOM 828 C C . SER A 1 94 ? 6.988 -0.526 23.789 1.00 94.12 94 SER A C 1
ATOM 830 O O . SER A 1 94 ? 8.193 -0.541 23.559 1.00 94.12 94 SER A O 1
ATOM 832 N N . ASN A 1 95 ? 6.080 -1.003 22.931 1.00 90.38 95 ASN A N 1
ATOM 833 C CA . ASN A 1 95 ? 6.399 -1.529 21.603 1.00 90.38 95 ASN A CA 1
ATOM 834 C C . ASN A 1 95 ? 6.400 -0.421 20.536 1.00 90.38 95 ASN A C 1
ATOM 836 O O . ASN A 1 95 ? 6.687 -0.685 19.369 1.00 90.38 95 ASN A O 1
ATOM 840 N N . GLY A 1 96 ? 6.091 0.822 20.919 1.00 93.88 96 GLY A N 1
ATOM 841 C CA . GLY A 1 96 ? 6.011 1.942 19.992 1.00 93.88 96 GLY A CA 1
ATOM 842 C C . GLY A 1 96 ? 4.732 1.946 19.158 1.00 93.88 96 GLY A C 1
ATOM 843 O O . GLY A 1 96 ? 4.710 2.529 18.078 1.00 93.88 96 GLY A O 1
ATOM 844 N N . SER A 1 97 ? 3.660 1.313 19.627 1.00 95.69 97 SER A N 1
ATOM 845 C CA . SER A 1 97 ? 2.346 1.369 18.986 1.00 95.69 97 SER A CA 1
ATOM 846 C C . SER A 1 97 ? 1.491 2.472 19.607 1.00 95.69 97 SER A C 1
ATOM 848 O O . SER A 1 97 ? 1.465 2.651 20.825 1.00 95.69 97 SER A O 1
ATOM 850 N N . LEU A 1 98 ? 0.807 3.260 18.774 1.00 95.50 98 LEU A N 1
ATOM 851 C CA . LEU A 1 98 ? -0.062 4.356 19.210 1.00 95.50 98 LEU A CA 1
ATOM 852 C C . LEU A 1 98 ? -1.276 3.797 19.954 1.00 95.50 98 LEU A C 1
ATOM 854 O O . LEU A 1 98 ? -2.116 3.179 19.313 1.00 95.50 98 LEU A O 1
ATOM 858 N N . VAL A 1 99 ? -1.408 4.077 21.251 1.00 96.56 99 VAL A N 1
ATOM 859 C CA . VAL A 1 99 ? -2.500 3.608 22.126 1.00 96.56 99 VAL A CA 1
ATOM 860 C C . VAL A 1 99 ? -3.579 4.669 22.339 1.00 96.56 99 VAL A C 1
ATOM 862 O O . VAL A 1 99 ? -4.751 4.332 22.479 1.00 96.56 99 VAL A O 1
ATOM 865 N N . GLN A 1 100 ? -3.231 5.960 22.347 1.00 94.56 100 GLN A N 1
ATOM 866 C CA . GLN A 1 100 ? -4.224 7.032 22.478 1.00 94.56 100 GLN A CA 1
ATOM 867 C C . GLN A 1 100 ? -3.861 8.241 21.624 1.00 94.56 100 GLN A C 1
ATOM 869 O O . GLN A 1 100 ? -2.731 8.717 21.677 1.00 94.56 100 GLN A O 1
ATOM 874 N N . GLY A 1 101 ? -4.821 8.751 20.854 1.00 90.56 101 GLY A N 1
ATOM 875 C CA . GLY A 1 101 ? -4.630 9.887 19.952 1.00 90.56 101 GLY A CA 1
ATOM 876 C C . GLY A 1 101 ? -5.903 10.215 19.178 1.00 90.56 101 GLY A C 1
ATOM 877 O O . GLY A 1 101 ? -6.762 9.356 19.021 1.00 90.56 101 GLY A O 1
ATOM 878 N N . GLU A 1 102 ? -6.054 11.464 18.727 1.00 87.56 102 GLU A N 1
ATOM 879 C CA . GLU A 1 102 ? -7.227 11.928 17.951 1.00 87.56 102 GLU A CA 1
ATOM 880 C C . GLU A 1 102 ? -8.597 11.586 18.574 1.00 87.56 102 GLU A C 1
ATOM 882 O O . GLU A 1 102 ? -9.573 11.344 17.867 1.00 87.56 102 GLU A O 1
ATOM 887 N N . GLY A 1 103 ? -8.676 11.555 19.910 1.00 90.75 103 GLY A N 1
ATOM 888 C CA . GLY A 1 103 ? -9.905 11.190 20.620 1.00 90.75 103 GLY A CA 1
ATOM 889 C C . GLY A 1 103 ? -10.299 9.723 20.440 1.00 90.75 103 GLY A C 1
ATOM 890 O O . GLY A 1 103 ? -11.484 9.413 20.474 1.00 90.75 103 GLY A O 1
ATOM 891 N N . LYS A 1 104 ? -9.328 8.833 20.217 1.00 94.19 104 LYS A N 1
ATOM 892 C CA . LYS A 1 104 ? -9.508 7.387 20.064 1.00 94.19 104 LYS A CA 1
ATOM 893 C C . LYS A 1 104 ? -8.521 6.636 20.949 1.00 94.19 104 LYS A C 1
ATOM 895 O O . LYS A 1 104 ? -7.443 7.147 21.270 1.00 94.19 104 LYS A O 1
ATOM 900 N N . TYR A 1 105 ? -8.891 5.408 21.285 1.00 96.38 105 TYR A N 1
ATOM 901 C CA . TYR A 1 105 ? -8.048 4.440 21.970 1.00 96.38 105 TYR A CA 1
ATOM 902 C C . TYR A 1 105 ? -7.856 3.209 21.088 1.00 96.38 105 TYR A C 1
ATOM 904 O O . TYR A 1 105 ? -8.813 2.725 20.485 1.00 96.38 105 TYR A O 1
ATOM 912 N N . PHE A 1 106 ? -6.624 2.729 20.994 1.00 97.31 106 PHE A N 1
ATOM 913 C CA . PHE A 1 106 ? -6.209 1.675 20.076 1.00 97.31 106 PHE A CA 1
ATOM 914 C C . PHE A 1 106 ? -5.663 0.494 20.878 1.00 97.31 106 PHE A C 1
ATOM 916 O O . PHE A 1 106 ? -4.824 0.671 21.761 1.00 97.31 106 PHE A O 1
ATOM 923 N N . GLU A 1 107 ? -6.132 -0.709 20.562 1.00 97.56 107 GLU A N 1
ATOM 924 C CA . GLU A 1 107 ? -5.721 -1.952 21.215 1.00 97.56 107 GLU A CA 1
ATOM 925 C C . GLU A 1 107 ? -5.006 -2.860 20.222 1.00 97.56 107 GLU A C 1
ATOM 927 O O . GLU A 1 107 ? -5.492 -3.084 19.108 1.00 97.56 107 GLU A O 1
ATOM 932 N N . TYR A 1 108 ? -3.885 -3.422 20.663 1.00 96.31 108 TYR A N 1
ATOM 933 C CA . TYR A 1 108 ? -3.049 -4.314 19.873 1.00 96.31 108 TYR A CA 1
ATOM 934 C C . TYR A 1 108 ? -2.996 -5.701 20.510 1.00 96.31 108 TYR A C 1
ATOM 936 O O . TYR A 1 108 ? -3.128 -5.838 21.728 1.00 96.31 108 TYR A O 1
ATOM 944 N N . ASP A 1 109 ? -2.821 -6.728 19.685 1.00 92.19 109 ASP A N 1
ATOM 945 C CA . ASP A 1 109 ? -2.529 -8.076 20.163 1.00 92.19 109 ASP A CA 1
ATOM 946 C C . ASP A 1 109 ? -1.032 -8.272 20.471 1.00 92.19 109 ASP A C 1
ATOM 948 O O . ASP A 1 109 ? -0.199 -7.377 20.307 1.00 92.19 109 ASP A O 1
ATOM 952 N N . ASN A 1 110 ? -0.675 -9.483 20.904 1.00 90.12 110 ASN A N 1
ATOM 953 C CA . ASN A 1 110 ? 0.707 -9.843 21.230 1.00 90.12 110 ASN A CA 1
ATOM 954 C C . ASN A 1 110 ? 1.639 -9.877 20.005 1.00 90.12 110 ASN A C 1
ATOM 956 O O . ASN A 1 110 ? 2.854 -9.855 20.178 1.00 90.12 110 ASN A O 1
ATOM 960 N N . ALA A 1 111 ? 1.091 -9.942 18.788 1.00 85.94 111 ALA A N 1
ATOM 961 C CA . ALA A 1 111 ? 1.840 -9.840 17.537 1.00 85.94 111 ALA A CA 1
ATOM 962 C C . ALA A 1 111 ? 1.951 -8.380 17.056 1.00 85.94 111 ALA A C 1
ATOM 964 O O . ALA A 1 111 ? 2.366 -8.126 15.926 1.00 85.94 111 ALA A O 1
ATOM 965 N N . ASN A 1 112 ? 1.590 -7.420 17.915 1.00 90.56 112 ASN A N 1
ATOM 966 C CA . ASN A 1 112 ? 1.581 -5.995 17.631 1.00 90.56 112 ASN A CA 1
ATOM 967 C C . ASN A 1 112 ? 0.653 -5.629 16.458 1.00 90.56 112 ASN A C 1
ATOM 969 O O . ASN A 1 112 ? 0.945 -4.720 15.687 1.00 90.56 112 ASN A O 1
ATOM 973 N N . LYS A 1 113 ? -0.477 -6.322 16.286 1.00 93.19 113 LYS A N 1
ATOM 974 C CA . LYS A 1 113 ? -1.494 -5.991 15.275 1.00 93.19 113 LYS A CA 1
ATOM 975 C C . LYS A 1 113 ? -2.628 -5.205 15.910 1.00 93.19 113 LYS A C 1
ATOM 977 O O . LYS A 1 113 ? -3.116 -5.579 16.970 1.00 93.19 113 LYS A O 1
ATOM 982 N N . LEU A 1 114 ? -3.087 -4.137 15.253 1.00 96.81 114 LEU A N 1
ATOM 983 C CA . LEU A 1 114 ? -4.241 -3.361 15.717 1.00 96.81 114 LEU A CA 1
ATOM 984 C C . LEU A 1 114 ? -5.507 -4.222 15.633 1.00 96.81 114 LEU A C 1
ATOM 986 O O . LEU A 1 114 ? -5.965 -4.508 14.530 1.00 96.81 114 LEU A O 1
ATOM 990 N N . ILE A 1 115 ? -6.089 -4.603 16.767 1.00 97.31 115 ILE A N 1
ATOM 991 C CA . ILE A 1 115 ? -7.266 -5.486 16.827 1.00 97.31 115 ILE A CA 1
ATOM 992 C C . ILE A 1 115 ? -8.560 -4.747 17.148 1.00 97.31 115 ILE A C 1
ATOM 994 O O . ILE A 1 115 ? -9.634 -5.236 16.800 1.00 97.31 115 ILE A O 1
ATOM 998 N N . ARG A 1 116 ? -8.492 -3.573 17.786 1.00 97.56 116 ARG A N 1
ATOM 999 C CA . ARG A 1 116 ? -9.688 -2.819 18.176 1.00 97.56 116 ARG A CA 1
ATOM 1000 C C . ARG A 1 116 ? -9.420 -1.324 18.300 1.00 97.56 116 ARG A C 1
ATOM 1002 O O . ARG A 1 116 ? -8.341 -0.907 18.712 1.00 97.56 116 ARG A O 1
ATOM 1009 N N . ILE A 1 117 ? -10.433 -0.524 17.970 1.00 97.62 117 ILE A N 1
ATOM 1010 C CA . ILE A 1 117 ? -10.460 0.924 18.193 1.00 97.62 117 ILE A CA 1
ATOM 1011 C C . ILE A 1 117 ? -11.703 1.279 19.004 1.00 97.62 117 ILE A C 1
ATOM 1013 O O . ILE A 1 117 ? -12.813 0.845 18.679 1.00 97.62 117 ILE A O 1
ATOM 1017 N N . ARG A 1 118 ? -11.522 2.114 20.025 1.00 96.94 118 ARG A N 1
ATOM 1018 C CA . ARG A 1 118 ? -12.587 2.692 20.847 1.00 96.94 118 ARG A CA 1
ATOM 1019 C C . ARG A 1 118 ? -12.627 4.206 20.732 1.00 96.94 118 ARG A C 1
ATOM 1021 O O . ARG A 1 118 ? -11.611 4.856 20.487 1.00 96.94 118 ARG A O 1
ATOM 1028 N N . MET A 1 119 ? -13.812 4.768 20.932 1.00 95.19 119 MET A N 1
ATOM 1029 C CA . MET A 1 119 ? -14.003 6.213 21.009 1.00 95.19 119 MET A CA 1
ATOM 1030 C C . MET A 1 119 ? -13.494 6.759 22.352 1.00 95.19 119 MET A C 1
ATOM 1032 O O . MET A 1 119 ? -13.921 6.308 23.406 1.00 95.19 119 MET A O 1
ATOM 1036 N N . GLY A 1 120 ? -12.635 7.774 22.323 1.00 93.19 120 GLY A N 1
ATOM 1037 C CA . GLY A 1 120 ? -12.128 8.486 23.499 1.00 93.19 120 GLY A CA 1
ATOM 1038 C C . GLY A 1 120 ? -11.004 7.755 24.234 1.00 93.19 120 GLY A C 1
ATOM 1039 O O . GLY A 1 120 ? -9.834 8.140 24.133 1.00 93.19 120 GLY A O 1
ATOM 1040 N N . ASP A 1 121 ? -11.368 6.731 24.999 1.00 93.94 121 ASP A N 1
ATOM 1041 C CA . ASP A 1 121 ? -10.486 6.002 25.911 1.00 93.94 121 ASP A CA 1
ATOM 1042 C C . ASP A 1 121 ? -10.777 4.485 25.922 1.00 93.94 121 ASP A C 1
ATOM 1044 O O . ASP A 1 121 ? -11.562 3.972 25.120 1.00 93.94 121 ASP A O 1
ATOM 1048 N N . LYS A 1 122 ? -10.098 3.759 26.818 1.00 94.56 122 LYS A N 1
ATOM 1049 C CA . LYS A 1 122 ? -10.179 2.297 26.960 1.00 94.56 122 LYS A CA 1
ATOM 1050 C C . LYS A 1 122 ? -11.573 1.772 27.328 1.00 94.56 122 LYS A C 1
ATOM 1052 O O . LYS A 1 122 ? -11.866 0.614 27.047 1.00 94.56 122 LYS A O 1
ATOM 1057 N N . ASP A 1 123 ? -12.409 2.601 27.949 1.00 95.75 123 ASP A N 1
ATOM 1058 C CA . ASP A 1 123 ? -13.757 2.243 28.398 1.00 95.75 123 ASP A CA 1
ATOM 1059 C C . ASP A 1 123 ? -14.818 2.707 27.379 1.00 95.75 123 ASP A C 1
ATOM 1061 O O . ASP A 1 123 ? -16.010 2.425 27.512 1.00 95.75 123 ASP A O 1
ATOM 1065 N N . GLY A 1 124 ? -14.377 3.385 26.316 1.00 95.25 124 GLY A N 1
ATOM 1066 C CA . GLY A 1 124 ? -15.204 3.862 25.225 1.00 95.25 124 GLY A CA 1
ATOM 1067 C C . GLY A 1 124 ? -15.861 2.770 24.381 1.00 95.25 124 GLY A C 1
ATOM 1068 O O . GLY A 1 124 ? -15.461 1.597 24.353 1.00 95.25 124 GLY A O 1
ATOM 1069 N N . ALA A 1 125 ? -16.875 3.192 23.623 1.00 95.44 125 ALA A N 1
ATOM 1070 C CA . ALA A 1 125 ? -17.563 2.337 22.665 1.00 95.44 125 ALA A CA 1
ATOM 1071 C C . ALA A 1 125 ? -16.605 1.862 21.565 1.00 95.44 125 ALA A C 1
ATOM 1073 O O . ALA A 1 125 ? -15.823 2.651 21.029 1.00 95.44 125 ALA A O 1
ATOM 1074 N N . VAL A 1 126 ? -16.697 0.580 21.214 1.00 96.25 126 VAL A N 1
ATOM 1075 C CA . VAL A 1 126 ? -15.934 -0.015 20.113 1.00 96.25 126 VAL A CA 1
ATOM 1076 C C . VAL A 1 126 ? -16.464 0.512 18.784 1.00 96.25 126 VAL A C 1
ATOM 1078 O O . VAL A 1 126 ? -17.658 0.411 18.511 1.00 96.25 126 VAL A O 1
ATOM 1081 N N . ILE A 1 127 ? -15.575 1.069 17.962 1.00 96.31 127 ILE A N 1
ATOM 1082 C CA . ILE A 1 127 ? -15.911 1.626 16.641 1.00 96.31 127 ILE A CA 1
ATOM 1083 C C . ILE A 1 127 ? -15.301 0.831 15.485 1.00 96.31 127 ILE A C 1
ATOM 1085 O O . ILE A 1 127 ? -15.813 0.895 14.365 1.00 96.31 127 ILE A O 1
ATOM 1089 N N . ALA A 1 128 ? -14.245 0.058 15.759 1.00 97.50 128 ALA A N 1
ATOM 1090 C CA . ALA A 1 128 ? -13.696 -0.901 14.814 1.00 97.50 128 ALA A CA 1
ATOM 1091 C C . ALA A 1 128 ? -13.066 -2.109 15.517 1.00 97.50 128 ALA A C 1
ATOM 1093 O O . ALA A 1 128 ? -12.480 -1.967 16.590 1.00 97.50 128 ALA A O 1
ATOM 1094 N N . GLU A 1 129 ? -13.150 -3.275 14.881 1.00 97.94 129 GLU A N 1
ATOM 1095 C CA . GLU A 1 129 ? -12.468 -4.513 15.262 1.00 97.94 129 GLU A CA 1
ATOM 1096 C C . GLU A 1 129 ? -11.868 -5.194 14.033 1.00 97.94 129 GLU A C 1
ATOM 1098 O O . GLU A 1 129 ? -12.458 -5.184 12.949 1.00 97.94 129 GLU A O 1
ATOM 1103 N N . TYR A 1 130 ? -10.709 -5.821 14.208 1.00 97.75 130 TYR A N 1
ATOM 1104 C CA . TYR A 1 130 ? -9.957 -6.470 13.142 1.00 97.75 130 TYR A CA 1
ATOM 1105 C C . TYR A 1 130 ? -9.528 -7.873 13.571 1.00 97.75 130 TYR A C 1
ATOM 1107 O O . TYR A 1 130 ? -9.187 -8.102 14.729 1.00 97.75 130 TYR A O 1
ATOM 1115 N N . VAL A 1 131 ? -9.532 -8.810 12.624 1.00 96.62 131 VAL A N 1
ATOM 1116 C CA . VAL A 1 131 ? -9.031 -10.176 12.817 1.00 96.62 131 VAL A CA 1
ATOM 1117 C C . VAL A 1 131 ? -8.011 -10.475 11.735 1.00 96.62 131 VAL A C 1
ATOM 1119 O O . VAL A 1 131 ? -8.235 -10.160 10.561 1.00 96.62 131 VAL A O 1
ATOM 1122 N N . TYR A 1 132 ? -6.918 -11.107 12.143 1.00 92.38 132 TYR A N 1
ATOM 1123 C CA . TYR A 1 132 ? -5.804 -11.476 11.284 1.00 92.38 132 TYR A CA 1
ATOM 1124 C C . TYR A 1 132 ? -5.643 -12.996 11.248 1.00 92.38 132 TYR A C 1
ATOM 1126 O O . TYR A 1 132 ? -6.031 -13.689 12.191 1.00 92.38 132 TYR A O 1
ATOM 1134 N N . ASP A 1 133 ? -5.101 -13.512 10.151 1.00 85.81 133 ASP A N 1
ATOM 1135 C CA . ASP A 1 133 ? -4.679 -14.905 10.058 1.00 85.81 133 ASP A CA 1
ATOM 1136 C C . ASP A 1 133 ? -3.306 -15.137 10.712 1.00 85.81 133 ASP A C 1
ATOM 1138 O O . ASP A 1 133 ? -2.671 -14.229 11.252 1.00 85.81 133 ASP A O 1
ATOM 1142 N N . HIS A 1 134 ? -2.827 -16.380 10.648 1.00 84.62 134 HIS A N 1
ATOM 1143 C CA . HIS A 1 134 ? -1.529 -16.775 11.196 1.00 84.62 134 HIS A CA 1
ATOM 1144 C C . HIS A 1 134 ? -0.324 -16.134 10.484 1.00 84.62 134 HIS A C 1
ATOM 1146 O O . HIS A 1 134 ? 0.779 -16.179 11.019 1.00 84.62 134 HIS A O 1
ATOM 1152 N N . ASN A 1 135 ? -0.515 -15.554 9.295 1.00 79.81 135 ASN A N 1
ATOM 1153 C CA . ASN A 1 135 ? 0.510 -14.820 8.553 1.00 79.81 135 ASN A CA 1
ATOM 1154 C C . ASN A 1 135 ? 0.427 -13.303 8.808 1.00 79.81 135 ASN A C 1
ATOM 1156 O O . ASN A 1 135 ? 1.188 -12.538 8.221 1.00 79.81 135 ASN A O 1
ATOM 1160 N N . GLY A 1 136 ? -0.496 -12.850 9.664 1.00 84.62 136 GLY A N 1
ATOM 1161 C CA . GLY A 1 136 ? -0.688 -11.439 9.986 1.00 84.62 136 GLY A CA 1
ATOM 1162 C C . GLY A 1 136 ? -1.479 -10.649 8.938 1.00 84.62 136 GLY A C 1
ATOM 1163 O O . GLY A 1 136 ? -1.518 -9.415 9.032 1.00 84.62 136 GLY A O 1
ATOM 1164 N N . GLN A 1 137 ? -2.119 -11.317 7.971 1.00 86.38 137 GLN A N 1
ATOM 1165 C CA . GLN A 1 137 ? -2.997 -10.680 6.987 1.00 86.38 137 GLN A CA 1
ATOM 1166 C C . GLN A 1 137 ? -4.395 -10.490 7.566 1.00 86.38 137 GLN A C 1
ATOM 1168 O O . GLN A 1 137 ? -4.938 -11.373 8.228 1.00 86.38 137 GLN A O 1
ATOM 1173 N N . ARG A 1 138 ? -5.002 -9.325 7.325 1.00 94.12 138 ARG A N 1
ATOM 1174 C CA . ARG A 1 138 ? -6.361 -9.043 7.790 1.00 94.12 138 ARG A CA 1
ATOM 1175 C C . ARG A 1 138 ? -7.371 -9.898 7.028 1.00 94.12 138 ARG A C 1
ATOM 1177 O O . ARG A 1 138 ? -7.508 -9.756 5.820 1.00 94.12 138 ARG A O 1
ATOM 1184 N N . VAL A 1 139 ? -8.127 -10.715 7.758 1.00 96.06 139 VAL A N 1
ATOM 1185 C CA . VAL A 1 139 ? -9.182 -11.591 7.216 1.00 96.06 139 VAL A CA 1
ATOM 1186 C C . VAL A 1 139 ? -10.590 -11.112 7.552 1.00 96.06 139 VAL A C 1
ATOM 1188 O O . VAL A 1 139 ? -11.547 -11.468 6.867 1.00 96.06 139 VAL A O 1
ATOM 1191 N N . LYS A 1 140 ? -10.739 -10.265 8.579 1.00 96.56 140 LYS A N 1
ATOM 1192 C CA . LYS A 1 140 ? -12.022 -9.658 8.948 1.00 96.56 140 LYS A CA 1
ATOM 1193 C C . LYS A 1 140 ? -11.826 -8.237 9.462 1.00 96.56 140 LYS A C 1
ATOM 1195 O O . LYS A 1 140 ? -10.907 -7.971 10.234 1.00 96.56 140 LYS A O 1
ATOM 1200 N N . LYS A 1 141 ? -12.744 -7.350 9.096 1.00 96.25 141 LYS A N 1
ATOM 1201 C CA . LYS A 1 141 ? -12.919 -6.018 9.681 1.00 96.25 141 LYS A CA 1
ATOM 1202 C C . LYS A 1 141 ? -14.378 -5.838 10.067 1.00 96.25 141 LYS A C 1
ATOM 1204 O O . LYS A 1 141 ? -15.256 -6.196 9.297 1.00 96.25 141 LYS A O 1
ATOM 1209 N N . THR A 1 142 ? -14.648 -5.277 11.235 1.00 96.38 142 THR A N 1
ATOM 1210 C CA . THR A 1 142 ? -15.965 -4.739 11.586 1.00 96.38 142 THR A CA 1
ATOM 1211 C C . THR A 1 142 ? -15.785 -3.271 11.907 1.00 96.38 142 THR A C 1
ATOM 1213 O O . THR A 1 142 ? -15.045 -2.951 12.823 1.00 96.38 142 THR A O 1
ATOM 1216 N N . GLU A 1 143 ? -16.407 -2.380 11.146 1.00 93.81 143 GLU A N 1
ATOM 1217 C CA . GLU A 1 143 ? -16.253 -0.931 11.285 1.00 93.81 143 GLU A CA 1
ATOM 1218 C C . GLU A 1 143 ? -17.619 -0.268 11.092 1.00 93.81 143 GLU A C 1
ATOM 1220 O O . GLU A 1 143 ? -18.303 -0.528 10.105 1.00 93.81 143 GLU A O 1
ATOM 1225 N N . ASN A 1 144 ? -18.043 0.571 12.045 1.00 83.88 144 ASN A N 1
ATOM 1226 C CA . ASN A 1 144 ? -19.323 1.297 11.985 1.00 83.88 144 ASN A CA 1
ATOM 1227 C C . ASN A 1 144 ? -20.556 0.411 11.676 1.00 83.88 144 ASN A C 1
ATOM 1229 O O . ASN A 1 144 ? -21.472 0.831 10.972 1.00 83.88 144 ASN A O 1
ATOM 1233 N N . GLY A 1 145 ? -20.580 -0.825 12.188 1.00 83.88 145 GLY A N 1
ATOM 1234 C CA . GLY A 1 145 ? -21.681 -1.775 11.976 1.00 83.88 145 GLY A CA 1
ATOM 1235 C C . GLY A 1 145 ? -21.655 -2.523 10.636 1.00 83.88 145 GLY A C 1
ATOM 1236 O O . GLY A 1 145 ? -22.549 -3.330 10.388 1.00 83.88 145 GLY A O 1
ATOM 1237 N N . GLN A 1 146 ? -20.642 -2.296 9.794 1.00 91.00 146 GLN A N 1
ATOM 1238 C CA . GLN A 1 146 ? -20.373 -3.093 8.600 1.00 91.00 146 GLN A CA 1
ATOM 1239 C C . GLN A 1 146 ? -19.274 -4.115 8.898 1.00 91.00 146 GLN A C 1
ATOM 1241 O O . GLN A 1 146 ? -18.215 -3.755 9.411 1.00 91.00 146 GLN A O 1
ATOM 1246 N N . THR A 1 147 ? -19.498 -5.380 8.546 1.00 95.19 147 THR A N 1
ATOM 1247 C CA . THR A 1 147 ? -18.461 -6.418 8.602 1.00 95.19 147 THR A CA 1
ATOM 1248 C C . THR A 1 147 ? -17.969 -6.731 7.195 1.00 95.19 147 THR A C 1
ATOM 1250 O O . THR A 1 147 ? -18.768 -7.063 6.333 1.00 95.19 147 THR A O 1
ATOM 1253 N N . THR A 1 148 ? -16.662 -6.658 6.965 1.00 95.69 148 THR A N 1
ATOM 1254 C CA . THR A 1 148 ? -15.999 -7.090 5.730 1.00 95.69 148 THR A CA 1
ATOM 1255 C C . THR A 1 148 ? -15.150 -8.325 6.020 1.00 95.69 148 THR A C 1
ATOM 1257 O O . THR A 1 148 ? -14.317 -8.302 6.929 1.00 95.69 148 THR A O 1
ATOM 1260 N N . TYR A 1 149 ? -15.339 -9.385 5.242 1.00 95.94 149 TYR A N 1
ATOM 1261 C CA . TYR A 1 149 ? -14.448 -10.539 5.174 1.00 95.94 149 TYR A CA 1
ATOM 1262 C C . TYR A 1 149 ? -13.553 -10.418 3.946 1.00 95.94 149 TYR A C 1
ATOM 1264 O O . TYR A 1 149 ? -14.036 -10.118 2.855 1.00 95.94 149 TYR A O 1
ATOM 1272 N N . TYR A 1 150 ? -12.259 -10.667 4.127 1.00 93.31 150 TYR A N 1
ATOM 1273 C CA . TYR A 1 150 ? -11.259 -10.594 3.066 1.00 93.31 150 TYR A CA 1
ATOM 1274 C C . TYR A 1 150 ? -10.867 -12.012 2.651 1.00 93.31 150 TYR A C 1
ATOM 1276 O O . TYR A 1 150 ? -10.308 -12.767 3.448 1.00 93.31 150 TYR A O 1
ATOM 1284 N N . ILE A 1 151 ? -11.160 -12.384 1.405 1.00 90.06 151 ILE A N 1
ATOM 1285 C CA . ILE A 1 151 ? -10.778 -13.671 0.818 1.00 90.06 151 ILE A CA 1
ATOM 1286 C C . ILE A 1 151 ? -9.593 -13.422 -0.118 1.00 90.06 151 ILE A C 1
ATOM 1288 O O . ILE A 1 151 ? -9.719 -13.242 -1.335 1.00 90.06 151 ILE A O 1
ATOM 1292 N N . GLY A 1 152 ? -8.414 -13.346 0.504 1.00 84.38 152 GLY A N 1
ATOM 1293 C CA . GLY A 1 152 ? -7.196 -12.866 -0.140 1.00 84.38 152 GLY A CA 1
ATOM 1294 C C . GLY A 1 152 ? -7.364 -11.441 -0.678 1.00 84.38 152 GLY A C 1
ATOM 1295 O O . GLY A 1 152 ? -8.174 -10.660 -0.187 1.00 84.38 152 GLY A O 1
ATOM 1296 N N . LYS A 1 153 ? -6.613 -11.101 -1.731 1.00 85.62 153 LYS A N 1
ATOM 1297 C CA . LYS A 1 153 ? -6.684 -9.773 -2.373 1.00 85.62 153 LYS A CA 1
ATOM 1298 C C . LYS A 1 153 ? -7.782 -9.629 -3.434 1.00 85.62 153 LYS A C 1
ATOM 1300 O O . LYS A 1 153 ? -7.949 -8.547 -3.991 1.00 85.62 153 LYS A O 1
ATOM 1305 N N . TYR A 1 154 ? -8.471 -10.719 -3.774 1.00 89.00 154 TYR A N 1
ATOM 1306 C CA . TYR A 1 154 ? -9.318 -10.804 -4.970 1.00 89.00 154 TYR A CA 1
ATOM 1307 C C . TYR A 1 154 ? -10.803 -10.625 -4.688 1.00 89.00 154 TYR A C 1
ATOM 1309 O O . TYR A 1 154 ? -11.553 -10.274 -5.597 1.00 89.00 154 TYR A O 1
ATOM 1317 N N . PHE A 1 155 ? -11.245 -10.899 -3.467 1.00 93.31 155 PHE A N 1
ATOM 1318 C CA . PHE A 1 155 ? -12.663 -10.974 -3.168 1.00 93.31 155 PHE A CA 1
ATOM 1319 C C . PHE A 1 155 ? -12.943 -10.524 -1.740 1.00 93.31 155 PHE A C 1
ATOM 1321 O O . PHE A 1 155 ? -12.231 -10.893 -0.807 1.00 93.31 155 PHE A O 1
ATOM 1328 N N . GLU A 1 156 ? -13.999 -9.738 -1.590 1.00 95.38 156 GLU A N 1
ATOM 1329 C CA . GLU A 1 156 ? -14.488 -9.247 -0.311 1.00 95.38 156 GLU A CA 1
ATOM 1330 C C . GLU A 1 156 ? -15.979 -9.525 -0.185 1.00 95.38 156 GLU A C 1
ATOM 1332 O O . GLU A 1 156 ? -16.742 -9.353 -1.140 1.00 95.38 156 GLU A O 1
ATOM 1337 N N . GLU A 1 157 ? -16.392 -9.911 1.017 1.00 94.19 157 GLU A N 1
ATOM 1338 C CA . GLU A 1 157 ? -17.797 -10.065 1.374 1.00 94.19 157 GLU A CA 1
ATOM 1339 C C . GLU A 1 157 ? -18.156 -9.079 2.487 1.00 94.19 157 GLU A C 1
ATOM 1341 O O . GLU A 1 157 ? -17.595 -9.114 3.583 1.00 94.19 157 GLU A O 1
ATOM 1346 N N . GLU A 1 158 ? -19.075 -8.167 2.191 1.00 92.31 158 GLU A N 1
ATOM 1347 C CA . GLU A 1 158 ? -19.529 -7.108 3.082 1.00 92.31 158 GLU A CA 1
ATOM 1348 C C . GLU A 1 158 ? -20.935 -7.406 3.600 1.00 92.31 158 GLU A C 1
ATOM 1350 O O . GLU A 1 158 ? -21.856 -7.646 2.828 1.00 92.31 158 GLU A O 1
ATOM 1355 N N . PHE A 1 159 ? -21.127 -7.308 4.908 1.00 90.25 159 PHE A N 1
ATOM 1356 C CA . PHE A 1 159 ? -22.413 -7.463 5.569 1.00 90.25 159 PHE A CA 1
ATOM 1357 C C . PHE A 1 159 ? -22.808 -6.143 6.223 1.00 90.25 159 PHE A C 1
ATOM 1359 O O . PHE A 1 159 ? -22.089 -5.625 7.082 1.00 90.25 159 PHE A O 1
ATOM 1366 N N . VAL A 1 160 ? -23.969 -5.610 5.833 1.00 81.38 160 VAL A N 1
ATOM 1367 C CA . VAL A 1 160 ? -24.655 -4.523 6.548 1.00 81.38 160 VAL A CA 1
ATOM 1368 C C . VAL A 1 160 ? -25.926 -5.119 7.149 1.00 81.38 160 VAL A C 1
ATOM 1370 O O . VAL A 1 160 ? -26.948 -5.268 6.474 1.00 81.38 160 VAL A O 1
ATOM 1373 N N . GLY A 1 161 ? -25.846 -5.542 8.412 1.00 75.62 161 GLY A N 1
ATOM 1374 C CA . GLY A 1 161 ? -26.879 -6.394 9.005 1.00 75.62 161 GLY A CA 1
ATOM 1375 C C . GLY A 1 161 ? -26.952 -7.761 8.296 1.00 75.62 161 GLY A C 1
ATOM 1376 O O . GLY A 1 161 ? -25.905 -8.357 8.054 1.00 75.62 161 GLY A O 1
ATOM 1377 N N . PRO A 1 162 ? -28.148 -8.285 7.955 1.00 72.25 162 PRO A N 1
ATOM 1378 C CA . PRO A 1 162 ? -28.292 -9.608 7.339 1.00 72.25 162 PRO A CA 1
ATOM 1379 C C . PRO A 1 162 ? -28.010 -9.637 5.827 1.00 72.25 162 PRO A C 1
ATOM 1381 O O . PRO A 1 162 ? -28.093 -10.704 5.226 1.00 72.25 162 PRO A O 1
ATOM 1384 N N . ASN A 1 163 ? -27.733 -8.491 5.195 1.00 77.94 163 ASN A N 1
ATOM 1385 C CA . ASN A 1 163 ? -27.620 -8.388 3.740 1.00 77.94 163 ASN A CA 1
ATOM 1386 C C . ASN A 1 163 ? -26.150 -8.483 3.297 1.00 77.94 163 ASN A C 1
ATOM 1388 O O . ASN A 1 163 ? -25.392 -7.549 3.589 1.00 77.94 163 ASN A O 1
ATOM 1392 N N . PRO A 1 164 ? -25.748 -9.558 2.591 1.00 85.62 164 PRO A N 1
ATOM 1393 C CA . PRO A 1 164 ? -24.420 -9.659 2.006 1.00 85.62 164 PRO A CA 1
ATOM 1394 C C . PRO A 1 164 ? -24.322 -8.852 0.707 1.00 85.62 164 PRO A C 1
ATOM 1396 O O . PRO A 1 164 ? -25.246 -8.820 -0.108 1.00 85.62 164 PRO A O 1
ATOM 1399 N N . GLY A 1 165 ? -23.165 -8.243 0.486 1.00 91.62 165 GLY A N 1
ATOM 1400 C CA . GLY A 1 165 ? -22.732 -7.683 -0.782 1.00 91.62 165 GLY A CA 1
ATOM 1401 C C . GLY A 1 165 ? -21.316 -8.152 -1.083 1.00 91.62 165 GLY A C 1
ATOM 1402 O O . GLY A 1 165 ? -20.434 -8.049 -0.239 1.00 91.62 165 GLY A O 1
ATOM 1403 N N . SER A 1 166 ? -21.088 -8.676 -2.282 1.00 94.00 166 SER A N 1
ATOM 1404 C CA . SER A 1 166 ? -19.775 -9.191 -2.672 1.00 94.00 166 SER A CA 1
ATOM 1405 C C . SER A 1 166 ? -19.093 -8.269 -3.670 1.00 94.00 166 SER A C 1
ATOM 1407 O O . SER A 1 166 ? -19.687 -7.905 -4.685 1.00 94.00 166 SER A O 1
ATOM 1409 N N . THR A 1 167 ? -17.825 -7.953 -3.427 1.00 96.31 167 THR A N 1
ATOM 1410 C CA . THR A 1 167 ? -16.992 -7.190 -4.357 1.00 96.31 167 THR A CA 1
ATOM 1411 C C . THR A 1 167 ? -15.847 -8.067 -4.850 1.00 96.31 167 THR A C 1
ATOM 1413 O O . THR A 1 167 ? -15.119 -8.664 -4.062 1.00 96.31 167 THR A O 1
ATOM 1416 N N . SER A 1 168 ? -15.674 -8.162 -6.170 1.00 97.00 168 SER A N 1
ATOM 1417 C CA . SER A 1 168 ? -14.532 -8.859 -6.785 1.00 97.00 168 SER A CA 1
ATOM 1418 C C . SER A 1 168 ? -13.549 -7.854 -7.365 1.00 97.00 168 SER A C 1
ATOM 1420 O O . SER A 1 168 ? -13.969 -6.896 -8.011 1.00 97.00 168 SER A O 1
ATOM 1422 N N . TYR A 1 169 ? -12.255 -8.097 -7.201 1.00 94.81 169 TYR A N 1
ATOM 1423 C CA . TYR A 1 169 ? -11.174 -7.242 -7.677 1.00 94.81 169 TYR A CA 1
ATOM 1424 C C . TYR A 1 169 ? -10.358 -7.937 -8.761 1.00 94.81 169 TYR A C 1
ATOM 1426 O O . TYR A 1 169 ? -9.995 -9.106 -8.641 1.00 94.81 169 TYR A O 1
ATOM 1434 N N . TYR A 1 170 ? -10.034 -7.185 -9.808 1.00 93.62 170 TYR A N 1
ATOM 1435 C CA . TYR A 1 170 ? -9.248 -7.657 -10.941 1.00 93.62 170 TYR A CA 1
ATOM 1436 C C . TYR A 1 170 ? -7.913 -6.931 -10.969 1.00 93.62 170 TYR A C 1
ATOM 1438 O O . TYR A 1 170 ? -7.844 -5.712 -10.777 1.00 93.62 170 TYR A O 1
ATOM 1446 N N . PHE A 1 171 ? -6.860 -7.695 -11.234 1.00 86.62 171 PHE A N 1
ATOM 1447 C CA . PHE A 1 171 ? -5.492 -7.208 -11.241 1.00 86.62 171 PHE A CA 1
ATOM 1448 C C . PHE A 1 171 ? -4.858 -7.456 -12.606 1.00 86.62 171 PHE A C 1
ATOM 1450 O O . PHE A 1 171 ? -5.018 -8.533 -13.179 1.00 86.62 171 PHE A O 1
ATOM 1457 N N . ALA A 1 172 ? -4.125 -6.463 -13.102 1.00 79.56 172 ALA A N 1
ATOM 1458 C CA . ALA A 1 172 ? -3.155 -6.644 -14.172 1.00 79.56 172 ALA A CA 1
ATOM 1459 C C . ALA A 1 172 ? -1.775 -6.613 -13.514 1.00 79.56 172 ALA A C 1
ATOM 1461 O O . ALA A 1 172 ? -1.392 -5.613 -12.902 1.00 79.56 172 ALA A O 1
ATOM 1462 N N . ASN A 1 173 ? -1.057 -7.736 -13.569 1.00 78.69 173 ASN A N 1
ATOM 1463 C CA . ASN A 1 173 ? 0.105 -7.979 -12.714 1.00 78.69 173 ASN A CA 1
ATOM 1464 C C . ASN A 1 173 ? -0.266 -7.780 -11.226 1.00 78.69 173 ASN A C 1
ATOM 1466 O O . ASN A 1 173 ? -1.217 -8.391 -10.739 1.00 78.69 173 ASN A O 1
ATOM 1470 N N . ASN A 1 174 ? 0.452 -6.913 -10.506 1.00 74.50 174 ASN A N 1
ATOM 1471 C CA . ASN A 1 174 ? 0.186 -6.593 -9.100 1.00 74.50 174 ASN A CA 1
ATOM 1472 C C . ASN A 1 174 ? -0.662 -5.327 -8.893 1.00 74.50 174 ASN A C 1
ATOM 1474 O O . ASN A 1 174 ? -0.934 -4.965 -7.751 1.00 74.50 174 ASN A O 1
ATOM 1478 N N . GLN A 1 175 ? -1.121 -4.674 -9.963 1.00 81.06 175 GLN A N 1
ATOM 1479 C CA . GLN A 1 175 ? -1.932 -3.463 -9.870 1.00 81.06 175 GLN A CA 1
ATOM 1480 C C . GLN A 1 175 ? -3.423 -3.794 -9.946 1.00 81.06 175 GLN A C 1
ATOM 1482 O O . GLN A 1 175 ? -3.862 -4.514 -10.844 1.00 81.06 175 GLN A O 1
ATOM 1487 N N . ARG A 1 176 ? -4.217 -3.248 -9.019 1.00 88.12 176 ARG A N 1
ATOM 1488 C CA . ARG A 1 176 ? -5.681 -3.357 -9.047 1.00 88.12 176 ARG A CA 1
ATOM 1489 C C . ARG A 1 176 ? -6.223 -2.443 -10.146 1.00 88.12 176 ARG A C 1
ATOM 1491 O O . ARG A 1 176 ? -6.068 -1.232 -10.054 1.00 88.12 176 ARG A O 1
ATOM 1498 N N . VAL A 1 177 ? -6.857 -3.018 -11.165 1.00 94.31 177 VAL A N 1
ATOM 1499 C CA . VAL A 1 177 ? -7.310 -2.280 -12.362 1.00 94.31 177 VAL A CA 1
ATOM 1500 C C . VAL A 1 177 ? -8.824 -2.203 -12.494 1.00 94.31 177 VAL A C 1
ATOM 1502 O O . VAL A 1 177 ? -9.336 -1.346 -13.208 1.00 94.31 177 VAL A O 1
ATOM 1505 N N . ALA A 1 178 ? -9.568 -3.077 -11.818 1.00 96.38 178 ALA A N 1
ATOM 1506 C CA . ALA A 1 178 ? -11.022 -3.028 -11.836 1.00 96.38 178 ALA A CA 1
ATOM 1507 C C . ALA A 1 178 ? -11.632 -3.673 -10.594 1.00 96.38 178 ALA A C 1
ATOM 1509 O O . ALA A 1 178 ? -10.993 -4.469 -9.899 1.00 96.38 178 ALA A O 1
ATOM 1510 N N . ARG A 1 179 ? -12.908 -3.372 -10.362 1.00 97.19 179 ARG A N 1
ATOM 1511 C CA . ARG A 1 179 ? -13.757 -4.102 -9.424 1.00 97.19 179 ARG A CA 1
ATOM 1512 C C . ARG A 1 179 ? -15.147 -4.340 -9.992 1.00 97.19 179 ARG A C 1
ATOM 1514 O O . ARG A 1 179 ? -15.688 -3.500 -10.708 1.00 97.19 179 ARG A O 1
ATOM 1521 N N . LYS A 1 180 ? -15.745 -5.467 -9.624 1.00 97.69 180 LYS A N 1
ATOM 1522 C CA . LYS A 1 180 ? -17.164 -5.753 -9.825 1.00 97.69 180 LYS A CA 1
ATOM 1523 C C . LYS A 1 180 ? -17.876 -5.566 -8.492 1.00 97.69 180 LYS A C 1
ATOM 1525 O O . LYS A 1 180 ? -17.547 -6.260 -7.536 1.00 97.69 180 LYS A O 1
ATOM 1530 N N . ALA A 1 181 ? -18.783 -4.597 -8.438 1.00 95.12 181 ALA A N 1
ATOM 1531 C CA . ALA A 1 181 ? -19.547 -4.247 -7.245 1.00 95.12 181 ALA A CA 1
ATOM 1532 C C . ALA A 1 181 ? -20.645 -5.288 -6.937 1.00 95.12 181 ALA A C 1
ATOM 1534 O O . ALA A 1 181 ? -20.987 -6.081 -7.823 1.00 95.12 181 ALA A O 1
ATOM 1535 N N . PRO A 1 182 ? -21.259 -5.247 -5.736 1.00 93.12 182 PRO A N 1
ATOM 1536 C CA . PRO A 1 182 ? -22.328 -6.174 -5.354 1.00 93.12 182 PRO A CA 1
ATOM 1537 C C . PRO A 1 182 ? -23.545 -6.164 -6.286 1.00 93.12 182 PRO A C 1
ATOM 1539 O O . PRO A 1 182 ? -24.190 -7.190 -6.474 1.00 93.12 182 PRO A O 1
ATOM 1542 N N . ASP A 1 183 ? -23.837 -5.025 -6.921 1.00 92.62 183 ASP A N 1
ATOM 1543 C CA . ASP A 1 183 ? -24.913 -4.883 -7.914 1.00 92.62 183 ASP A CA 1
ATOM 1544 C C . ASP A 1 183 ? -24.545 -5.434 -9.308 1.00 92.62 183 ASP A C 1
ATOM 1546 O O . ASP A 1 183 ? -25.310 -5.306 -10.264 1.00 92.62 183 ASP A O 1
ATOM 1550 N N . GLY A 1 184 ? -23.363 -6.041 -9.438 1.00 93.62 184 GLY A N 1
ATOM 1551 C CA . GLY A 1 184 ? -22.848 -6.635 -10.663 1.00 93.62 184 GLY A CA 1
ATOM 1552 C C . GLY A 1 184 ? -22.169 -5.653 -11.618 1.00 93.62 184 GLY A C 1
ATOM 1553 O O . GLY A 1 184 ? -21.608 -6.109 -12.619 1.00 93.62 184 GLY A O 1
ATOM 1554 N N . LYS A 1 185 ? -22.169 -4.342 -11.333 1.00 96.56 185 LYS A N 1
ATOM 1555 C CA . LYS A 1 185 ? -21.535 -3.343 -12.204 1.00 96.56 185 LYS A CA 1
ATOM 1556 C C . LYS A 1 185 ? -20.016 -3.413 -12.133 1.00 96.56 185 LYS A C 1
ATOM 1558 O O . LYS A 1 185 ? -19.430 -3.583 -11.063 1.00 96.56 185 LYS A O 1
ATOM 1563 N N . LEU A 1 186 ? -19.386 -3.239 -13.292 1.00 97.81 186 LEU A N 1
ATOM 1564 C CA . LEU A 1 186 ? -17.938 -3.184 -13.436 1.00 97.81 186 LEU A CA 1
ATOM 1565 C C . LEU A 1 186 ? -17.459 -1.730 -13.405 1.00 97.81 186 LEU A C 1
ATOM 1567 O O . LEU A 1 186 ? -17.996 -0.880 -14.116 1.00 97.81 186 LEU A O 1
ATOM 1571 N N . PHE A 1 187 ? -16.431 -1.481 -12.602 1.00 98.06 187 PHE A N 1
ATOM 1572 C CA . PHE A 1 187 ? -15.739 -0.204 -12.498 1.00 98.06 187 PHE A CA 1
ATOM 1573 C C . PHE A 1 187 ? -14.249 -0.411 -12.757 1.00 98.06 187 PHE A C 1
ATOM 1575 O O . PHE A 1 187 ? -13.662 -1.361 -12.238 1.00 98.06 187 PHE A O 1
ATOM 1582 N N . PHE A 1 188 ? -13.637 0.487 -13.520 1.00 97.81 188 PHE A N 1
ATOM 1583 C CA . PHE A 1 188 ? -12.206 0.485 -13.809 1.00 97.81 188 PHE A CA 1
ATOM 1584 C C . PHE A 1 188 ? -11.499 1.529 -12.952 1.00 97.81 188 PHE A C 1
ATOM 1586 O O . PHE A 1 188 ? -11.939 2.678 -12.863 1.00 97.81 188 PHE A O 1
ATOM 1593 N N . LEU A 1 189 ? -10.416 1.112 -12.304 1.00 96.31 189 LEU A N 1
ATOM 1594 C CA . LEU A 1 189 ? -9.621 1.931 -11.400 1.00 96.31 189 LEU A CA 1
ATOM 1595 C C . LEU A 1 189 ? -8.406 2.457 -12.163 1.00 96.31 189 LEU A C 1
ATOM 1597 O O . LEU A 1 189 ? -7.583 1.688 -12.653 1.00 96.31 189 LEU A O 1
ATOM 1601 N N . ASN A 1 190 ? -8.309 3.777 -12.266 1.00 93.50 190 ASN A N 1
ATOM 1602 C CA . ASN A 1 190 ? -7.232 4.469 -12.957 1.00 93.50 190 ASN A CA 1
ATOM 1603 C C . ASN A 1 190 ? -6.240 4.984 -11.922 1.00 93.50 190 ASN A C 1
ATOM 1605 O O . ASN A 1 190 ? -6.592 5.847 -11.105 1.00 93.50 190 ASN A O 1
ATOM 1609 N N . SER A 1 191 ? -5.019 4.456 -11.970 1.00 88.19 191 SER A N 1
ATOM 1610 C CA . SER A 1 191 ? -3.996 4.774 -10.981 1.00 88.19 191 SER A CA 1
ATOM 1611 C C . SER A 1 191 ? -2.992 5.827 -11.428 1.00 88.19 191 SER A C 1
ATOM 1613 O O . SER A 1 191 ? -2.742 5.997 -12.622 1.00 88.19 191 SER A O 1
ATOM 1615 N N . ASP A 1 192 ? -2.387 6.506 -10.457 1.00 82.75 192 ASP A N 1
ATOM 1616 C CA . ASP A 1 192 ? -1.167 7.287 -10.657 1.00 82.75 192 ASP A CA 1
ATOM 1617 C C . ASP A 1 192 ? 0.101 6.414 -10.636 1.00 82.75 192 ASP A C 1
ATOM 1619 O O . ASP A 1 192 ? 0.053 5.186 -10.537 1.00 82.75 192 ASP A O 1
ATOM 1623 N N . HIS A 1 193 ? 1.264 7.064 -10.744 1.00 80.94 193 HIS A N 1
ATOM 1624 C CA . HIS A 1 193 ? 2.572 6.407 -10.753 1.00 80.94 193 HIS A CA 1
ATOM 1625 C C . HIS A 1 193 ? 2.943 5.744 -9.419 1.00 80.94 193 HIS A C 1
ATOM 1627 O O . HIS A 1 193 ? 3.905 4.983 -9.385 1.00 80.94 193 HIS A O 1
ATOM 1633 N N . LEU A 1 194 ? 2.207 6.022 -8.337 1.00 81.06 194 LEU A N 1
ATOM 1634 C CA . LEU A 1 194 ? 2.369 5.371 -7.034 1.00 81.06 194 LEU A CA 1
ATOM 1635 C C . LEU A 1 194 ? 1.420 4.169 -6.874 1.00 81.06 194 LEU A C 1
ATOM 1637 O O . LEU A 1 194 ? 1.432 3.513 -5.835 1.00 81.06 194 LEU A O 1
ATOM 1641 N N . GLY A 1 195 ? 0.582 3.884 -7.878 1.00 81.69 195 GLY A N 1
ATOM 1642 C CA . GLY A 1 195 ? -0.364 2.768 -7.876 1.00 81.69 195 GLY A CA 1
ATOM 1643 C C . GLY A 1 195 ? -1.658 3.029 -7.098 1.00 81.69 195 GLY A C 1
ATOM 1644 O O . GLY A 1 195 ? -2.467 2.111 -6.948 1.00 81.69 195 GLY A O 1
ATOM 1645 N N . GLY A 1 196 ? -1.882 4.255 -6.607 1.00 83.44 196 GLY A N 1
ATOM 1646 C CA . GLY A 1 196 ? -3.126 4.635 -5.930 1.00 83.44 196 GLY A CA 1
ATOM 1647 C C . GLY A 1 196 ? -4.256 4.977 -6.893 1.00 83.44 196 GLY A C 1
ATOM 1648 O O . GLY A 1 196 ? -3.988 5.231 -8.053 1.00 83.44 196 GLY A O 1
ATOM 1649 N N . THR A 1 197 ? -5.518 4.981 -6.452 1.00 93.38 197 THR A N 1
ATOM 1650 C CA . THR A 1 197 ? -6.680 5.225 -7.338 1.00 93.38 197 THR A CA 1
ATOM 1651 C C . THR A 1 197 ? -7.018 6.714 -7.463 1.00 93.38 197 THR A C 1
ATOM 1653 O O . THR A 1 197 ? -7.558 7.310 -6.538 1.00 93.38 197 THR A O 1
ATOM 1656 N N . ASN A 1 198 ? -6.813 7.327 -8.630 1.00 94.75 198 ASN A N 1
ATOM 1657 C CA . ASN A 1 198 ? -7.107 8.754 -8.850 1.00 94.75 198 ASN A CA 1
ATOM 1658 C C . ASN A 1 198 ? -8.392 8.983 -9.651 1.00 94.75 198 ASN A C 1
ATOM 1660 O O . ASN A 1 198 ? -8.953 10.082 -9.623 1.00 94.75 198 ASN A O 1
ATOM 1664 N N . GLY A 1 199 ? -8.867 7.972 -10.376 1.00 96.19 199 GLY A N 1
ATOM 1665 C CA . GLY A 1 199 ? -10.117 8.048 -11.119 1.00 96.19 199 GLY A CA 1
ATOM 1666 C C . GLY A 1 199 ? -10.805 6.699 -11.223 1.00 96.19 199 GLY A C 1
ATOM 1667 O O . GLY A 1 199 ? -10.147 5.680 -11.405 1.00 96.19 199 GLY A O 1
ATOM 1668 N N . VAL A 1 200 ? -12.130 6.699 -11.158 1.00 98.06 200 VAL A N 1
ATOM 1669 C CA . VAL A 1 200 ? -12.947 5.499 -11.364 1.00 98.06 200 VAL A CA 1
ATOM 1670 C C . VAL A 1 200 ? -13.856 5.740 -12.556 1.00 98.06 200 VAL A C 1
ATOM 1672 O O . VAL A 1 200 ? -14.505 6.784 -12.621 1.00 98.06 200 VAL A O 1
ATOM 1675 N N . THR A 1 201 ? -13.887 4.803 -13.501 1.00 98.31 201 THR A N 1
ATOM 1676 C CA . THR A 1 201 ? -14.778 4.859 -14.666 1.00 98.31 201 THR A CA 1
ATOM 1677 C C . THR A 1 201 ? -15.732 3.672 -14.696 1.00 98.31 201 THR A C 1
ATOM 1679 O O . THR A 1 201 ? -15.376 2.578 -14.262 1.00 98.31 201 THR A O 1
ATOM 1682 N N . ASP A 1 202 ? -16.940 3.871 -15.215 1.00 97.75 202 ASP A N 1
ATOM 1683 C CA . ASP A 1 202 ? -17.902 2.788 -15.440 1.00 97.75 202 ASP A CA 1
ATOM 1684 C C . ASP A 1 202 ? -17.588 1.978 -16.716 1.00 97.75 202 ASP A C 1
ATOM 1686 O O . ASP A 1 202 ? -16.637 2.262 -17.450 1.00 97.75 202 ASP A O 1
ATOM 1690 N N . ALA A 1 203 ? -18.412 0.965 -17.000 1.00 96.31 203 ALA A N 1
ATOM 1691 C CA . ALA A 1 203 ? -18.288 0.124 -18.192 1.00 96.31 203 ALA A CA 1
ATOM 1692 C C . ALA A 1 203 ? -18.475 0.868 -19.530 1.00 96.31 203 ALA A C 1
ATOM 1694 O O . ALA A 1 203 ? -18.063 0.356 -20.568 1.00 96.31 203 ALA A O 1
ATOM 1695 N N . ALA A 1 204 ? -19.082 2.057 -19.516 1.00 96.75 204 ALA A N 1
ATOM 1696 C CA . ALA A 1 204 ? -19.244 2.914 -20.686 1.00 96.75 204 ALA A CA 1
ATOM 1697 C C . ALA A 1 204 ? -18.099 3.939 -20.830 1.00 96.75 204 ALA A C 1
ATOM 1699 O O . ALA A 1 204 ? -18.080 4.701 -21.794 1.00 96.75 204 ALA A O 1
ATOM 1700 N N . GLY A 1 205 ? -17.139 3.953 -19.897 1.00 95.19 205 GLY A N 1
ATOM 1701 C CA . GLY A 1 205 ? -16.014 4.886 -19.883 1.00 95.19 205 GLY A CA 1
ATOM 1702 C C . GLY A 1 205 ? -16.327 6.241 -19.242 1.00 95.19 205 GLY A C 1
ATOM 1703 O O . GLY A 1 205 ? -15.496 7.147 -19.315 1.00 95.19 205 GLY A O 1
ATOM 1704 N N . ASN A 1 206 ? -17.486 6.410 -18.596 1.00 97.62 206 ASN A N 1
ATOM 1705 C CA . ASN A 1 206 ? -17.803 7.651 -17.891 1.00 97.62 206 ASN A CA 1
ATOM 1706 C C . ASN A 1 206 ? -17.049 7.714 -16.565 1.00 97.62 206 ASN A C 1
ATOM 1708 O O . ASN A 1 206 ? -17.020 6.740 -15.814 1.00 97.62 206 ASN A O 1
ATOM 1712 N N . LEU A 1 207 ? -16.489 8.879 -16.240 1.00 97.38 207 LEU A N 1
ATOM 1713 C CA . LEU A 1 207 ? -15.830 9.119 -14.958 1.00 97.38 207 LEU A CA 1
ATOM 1714 C C . LEU A 1 207 ? -16.872 9.206 -13.834 1.00 97.38 207 LEU A C 1
ATOM 1716 O O . LEU A 1 207 ? -17.643 10.161 -13.773 1.00 97.38 207 LEU A O 1
ATOM 1720 N N . THR A 1 208 ? -16.869 8.229 -12.930 1.00 96.88 208 THR A N 1
ATOM 1721 C CA . THR A 1 208 ? -17.770 8.166 -11.770 1.00 96.88 208 THR A CA 1
ATOM 1722 C C . THR A 1 208 ? -17.151 8.771 -10.516 1.00 96.88 208 THR A C 1
ATOM 1724 O O . THR A 1 208 ? -17.870 9.206 -9.620 1.00 96.88 208 THR A O 1
ATOM 1727 N N . GLU A 1 209 ? -15.820 8.818 -10.439 1.00 96.19 209 GLU A N 1
ATOM 1728 C CA . GLU A 1 209 ? -15.096 9.417 -9.319 1.00 96.19 209 GLU A CA 1
ATOM 1729 C C . GLU A 1 209 ? -13.766 10.007 -9.779 1.00 96.19 209 GLU A C 1
ATOM 1731 O O . GLU A 1 209 ? -13.081 9.443 -10.633 1.00 96.19 209 GLU A O 1
ATOM 1736 N N . LYS A 1 210 ? -13.377 11.126 -9.163 1.00 96.94 210 LYS A N 1
ATOM 1737 C CA . LYS A 1 210 ? -12.036 11.694 -9.262 1.00 96.94 210 LYS A CA 1
ATOM 1738 C C . LYS A 1 210 ? -11.499 11.973 -7.867 1.00 96.94 210 LYS A C 1
ATOM 1740 O O . LYS A 1 210 ? -12.095 12.762 -7.138 1.00 96.94 210 LYS A O 1
ATOM 1745 N N . THR A 1 211 ? -10.345 11.402 -7.553 1.00 96.75 211 THR A N 1
ATOM 1746 C CA . THR A 1 211 ? -9.710 11.524 -6.241 1.00 96.75 211 THR A CA 1
ATOM 1747 C C . THR A 1 211 ? -8.365 12.223 -6.359 1.00 96.75 211 THR A C 1
ATOM 1749 O O . THR A 1 211 ? -7.569 11.961 -7.265 1.00 96.75 211 THR A O 1
ATOM 1752 N N . ARG A 1 212 ? -8.118 13.181 -5.463 1.00 95.75 212 ARG A N 1
ATOM 1753 C CA . ARG A 1 212 ? -6.869 13.948 -5.398 1.00 95.75 212 ARG A CA 1
ATOM 1754 C C . ARG A 1 212 ? -6.270 13.842 -4.012 1.00 95.75 212 ARG A C 1
ATOM 1756 O O . ARG A 1 212 ? -6.972 14.043 -3.025 1.00 95.75 212 ARG A O 1
ATOM 1763 N N . TYR A 1 213 ? -4.962 13.641 -3.955 1.00 95.75 213 TYR A N 1
ATOM 1764 C CA . TYR A 1 213 ? -4.215 13.496 -2.711 1.00 95.75 213 TYR A CA 1
ATOM 1765 C C . TYR A 1 213 ? -3.270 14.679 -2.490 1.00 95.75 213 TYR A C 1
ATOM 1767 O O . TYR A 1 213 ? -2.754 15.283 -3.433 1.00 95.75 213 TYR A O 1
ATOM 1775 N N . TYR A 1 214 ? -3.023 15.008 -1.227 1.00 95.88 214 TYR A N 1
ATOM 1776 C CA . TYR A 1 214 ? -1.788 15.671 -0.822 1.00 95.88 214 TYR A CA 1
ATOM 1777 C C . TYR A 1 214 ? -0.614 14.677 -0.907 1.00 95.88 214 TYR A C 1
ATOM 1779 O O . TYR A 1 214 ? -0.857 13.473 -0.891 1.00 95.88 214 TYR A O 1
ATOM 1787 N N . PRO A 1 215 ? 0.655 15.139 -0.940 1.00 93.94 215 PRO A N 1
ATOM 1788 C CA . PRO A 1 215 ? 1.808 14.259 -1.165 1.00 93.94 215 PRO A CA 1
ATOM 1789 C C . PRO A 1 215 ? 1.887 13.036 -0.245 1.00 93.94 215 PRO A C 1
ATOM 1791 O O . PRO A 1 215 ? 2.272 11.974 -0.701 1.00 93.94 215 PRO A O 1
ATOM 1794 N N . PHE A 1 216 ? 1.482 13.178 1.019 1.00 95.19 216 PHE A N 1
ATOM 1795 C CA . PHE A 1 216 ? 1.486 12.116 2.035 1.00 95.19 216 PHE A CA 1
ATOM 1796 C C . PHE A 1 216 ? 0.144 11.365 2.142 1.00 95.19 216 PHE A C 1
ATOM 1798 O O . PHE A 1 216 ? -0.182 10.808 3.180 1.00 95.19 216 PHE A O 1
ATOM 1805 N N . GLY A 1 217 ? -0.697 11.418 1.111 1.00 95.19 217 GLY A N 1
ATOM 1806 C CA . GLY A 1 217 ? -1.895 10.582 1.021 1.00 95.19 217 GLY A CA 1
ATOM 1807 C C . GLY A 1 217 ? -3.165 11.117 1.676 1.00 95.19 217 GLY A C 1
ATOM 1808 O O . GLY A 1 217 ? -4.208 10.484 1.545 1.00 95.19 217 GLY A O 1
ATOM 1809 N N . ASN A 1 218 ? -3.153 12.294 2.315 1.00 95.56 218 ASN A N 1
ATOM 1810 C CA . ASN A 1 218 ? -4.410 12.913 2.757 1.00 95.56 218 ASN A CA 1
ATOM 1811 C C . ASN A 1 218 ? -5.278 13.228 1.537 1.00 95.56 218 ASN A C 1
ATOM 1813 O O . ASN A 1 218 ? -4.815 13.884 0.601 1.00 95.56 218 ASN A O 1
ATOM 1817 N N . ILE A 1 219 ? -6.540 12.809 1.563 1.00 95.31 219 ILE A N 1
ATOM 1818 C CA . ILE A 1 219 ? -7.485 13.088 0.484 1.00 95.31 219 ILE A CA 1
ATOM 1819 C C . ILE A 1 219 ? -7.832 14.580 0.507 1.00 95.31 219 ILE A C 1
ATOM 1821 O O . ILE A 1 219 ? -8.239 15.140 1.523 1.00 95.31 219 ILE A O 1
ATOM 1825 N N . ARG A 1 220 ? -7.632 15.241 -0.630 1.00 95.19 220 ARG A N 1
ATOM 1826 C CA . ARG A 1 220 ? -7.983 16.645 -0.862 1.00 95.19 220 ARG A CA 1
ATOM 1827 C C . ARG A 1 220 ? -9.388 16.785 -1.445 1.00 95.19 220 ARG A C 1
ATOM 1829 O O . ARG A 1 220 ? -10.054 17.779 -1.177 1.00 95.19 220 ARG A O 1
ATOM 1836 N N . GLU A 1 221 ? -9.790 15.840 -2.287 1.00 94.94 221 GLU A N 1
ATOM 1837 C CA . GLU A 1 221 ? -11.050 15.834 -3.037 1.00 94.94 221 GLU A CA 1
ATOM 1838 C C . GLU A 1 221 ? -11.366 14.386 -3.451 1.00 94.94 221 GLU A C 1
ATOM 1840 O O . GLU A 1 221 ? -10.431 13.656 -3.787 1.00 94.94 221 GLU A O 1
ATOM 1845 N N . GLY A 1 222 ? -12.641 13.981 -3.444 1.00 94.12 222 GLY A N 1
ATOM 1846 C CA . GLY A 1 222 ? -13.068 12.610 -3.774 1.00 94.12 222 GLY A CA 1
ATOM 1847 C C . GLY A 1 222 ? -12.855 11.617 -2.626 1.00 94.12 222 GLY A C 1
ATOM 1848 O O . GLY A 1 222 ? -13.037 11.982 -1.465 1.00 94.12 222 GLY A O 1
ATOM 1849 N N . GLY A 1 223 ? -12.454 10.382 -2.949 1.00 90.88 223 GLY A N 1
ATOM 1850 C CA . GLY A 1 223 ? -12.067 9.361 -1.969 1.00 90.88 223 GLY A CA 1
ATOM 1851 C C . GLY A 1 223 ? -13.195 8.435 -1.513 1.00 90.88 223 GLY A C 1
ATOM 1852 O O . GLY A 1 223 ? -13.224 8.040 -0.349 1.00 90.88 223 GLY A O 1
ATOM 1853 N N . ASN A 1 224 ? -14.133 8.118 -2.403 1.00 92.00 224 ASN A N 1
ATOM 1854 C CA . ASN A 1 224 ? -15.192 7.146 -2.143 1.00 92.00 224 ASN A CA 1
ATOM 1855 C C . ASN A 1 224 ? -14.715 5.707 -2.368 1.00 92.00 224 ASN A C 1
ATOM 1857 O O . ASN A 1 224 ? -15.207 4.800 -1.694 1.00 92.00 224 ASN A O 1
ATOM 1861 N N . GLU A 1 225 ? -13.776 5.490 -3.293 1.00 94.19 225 GLU A N 1
ATOM 1862 C CA . GLU A 1 225 ? -13.179 4.175 -3.513 1.00 94.19 225 GLU A CA 1
ATOM 1863 C C . GLU A 1 225 ? -12.488 3.660 -2.235 1.00 94.19 225 GLU A C 1
ATOM 1865 O O . GLU A 1 225 ? -11.844 4.417 -1.511 1.00 94.19 225 GLU A O 1
ATOM 1870 N N . ARG A 1 226 ? -12.610 2.357 -1.946 1.00 92.12 226 ARG A N 1
ATOM 1871 C CA . ARG A 1 226 ? -12.043 1.738 -0.729 1.00 92.12 226 ARG A CA 1
ATOM 1872 C C . ARG A 1 226 ? -10.513 1.773 -0.738 1.00 92.12 226 ARG A C 1
ATOM 1874 O O . ARG A 1 226 ? -9.876 2.096 0.265 1.00 92.12 226 ARG A O 1
ATOM 1881 N N . TYR A 1 227 ? -9.937 1.441 -1.888 1.00 94.06 227 TYR A N 1
ATOM 1882 C CA . TYR A 1 227 ? -8.498 1.372 -2.099 1.00 94.06 227 TYR A CA 1
ATOM 1883 C C . TYR A 1 227 ? -8.015 2.612 -2.831 1.00 94.06 227 TYR A C 1
ATOM 1885 O O . TYR A 1 227 ? -8.278 2.794 -4.021 1.00 94.06 227 TYR A O 1
ATOM 1893 N N . THR A 1 228 ? -7.316 3.472 -2.103 1.00 93.69 228 THR A N 1
ATOM 1894 C CA . THR A 1 228 ? -7.020 4.838 -2.530 1.00 93.69 228 THR A CA 1
ATOM 1895 C C . THR A 1 228 ? -5.518 5.044 -2.630 1.00 93.69 228 THR A C 1
ATOM 1897 O O . THR A 1 228 ? -4.914 4.549 -3.577 1.00 93.69 228 THR A O 1
ATOM 1900 N N . TYR A 1 229 ? -4.900 5.765 -1.700 1.00 94.25 229 TYR A N 1
ATOM 1901 C CA . TYR A 1 229 ? -3.495 6.148 -1.796 1.00 94.25 229 TYR A CA 1
ATOM 1902 C C . TYR A 1 229 ? -2.564 4.927 -1.811 1.00 94.25 229 TYR A C 1
ATOM 1904 O O . TYR A 1 229 ? -2.714 4.014 -0.996 1.00 94.25 229 TYR A O 1
ATOM 1912 N N . SER A 1 230 ? -1.612 4.889 -2.754 1.00 89.25 230 SER A N 1
ATOM 1913 C CA . SER A 1 230 ? -0.681 3.759 -2.967 1.00 89.25 230 SER A CA 1
ATOM 1914 C C . SER A 1 230 ? -1.352 2.375 -3.085 1.00 89.25 230 SER A C 1
ATOM 1916 O O . SER A 1 230 ? -0.756 1.346 -2.784 1.00 89.25 230 SER A O 1
ATOM 1918 N N . GLY A 1 231 ? -2.633 2.336 -3.464 1.00 89.94 231 GLY A N 1
ATOM 1919 C CA . GLY A 1 231 ? -3.414 1.103 -3.591 1.00 89.94 231 GLY A CA 1
ATOM 1920 C C . GLY A 1 231 ? -3.845 0.484 -2.256 1.00 89.94 231 GLY A C 1
ATOM 1921 O O . GLY A 1 231 ? -4.436 -0.603 -2.259 1.00 89.94 231 GLY A O 1
ATOM 1922 N N . LYS A 1 232 ? -3.583 1.170 -1.135 1.00 93.62 232 LYS A N 1
ATOM 1923 C CA . LYS A 1 232 ? -3.903 0.728 0.224 1.00 93.62 232 LYS A CA 1
ATOM 1924 C C . LYS A 1 232 ? -5.316 1.123 0.635 1.00 93.62 232 LYS A C 1
ATOM 1926 O O . LYS A 1 232 ? -5.890 2.099 0.147 1.00 93.62 232 LYS A O 1
ATOM 1931 N N . GLU A 1 233 ? -5.893 0.311 1.510 1.00 95.56 233 GLU A N 1
ATOM 1932 C CA . GLU A 1 233 ? -7.234 0.531 2.043 1.00 95.56 233 GLU A CA 1
ATOM 1933 C C . GLU A 1 233 ? -7.200 1.620 3.114 1.00 95.56 233 GLU A C 1
ATOM 1935 O O . GLU A 1 233 ? -6.380 1.543 4.026 1.00 95.56 233 GLU A O 1
ATOM 1940 N N . LEU A 1 234 ? -8.095 2.605 3.024 1.00 96.19 234 LEU A N 1
ATOM 1941 C CA . LEU A 1 234 ? -8.278 3.609 4.073 1.00 96.19 234 LEU A CA 1
ATOM 1942 C C . LEU A 1 234 ? -9.322 3.119 5.086 1.00 96.19 234 LEU A C 1
ATOM 1944 O O . LEU A 1 234 ? -10.508 3.020 4.764 1.00 96.19 234 LEU A O 1
ATOM 1948 N N . ASP A 1 235 ? -8.898 2.857 6.319 1.00 95.38 235 ASP A N 1
ATOM 1949 C CA . ASP A 1 235 ? -9.806 2.557 7.425 1.00 95.38 235 ASP A CA 1
ATOM 1950 C C . ASP A 1 235 ? -10.380 3.861 7.989 1.00 95.38 235 ASP A C 1
ATOM 1952 O O . ASP A 1 235 ? -9.649 4.757 8.426 1.00 95.38 235 ASP A O 1
ATOM 1956 N N . LYS A 1 236 ? -11.710 3.993 7.983 1.00 92.88 236 LYS A N 1
ATOM 1957 C CA . LYS A 1 236 ? -12.375 5.261 8.316 1.00 92.88 236 LYS A CA 1
ATOM 1958 C C . LYS A 1 236 ? -12.371 5.532 9.818 1.00 92.88 236 LYS A C 1
ATOM 1960 O O . LYS A 1 236 ? -12.297 6.691 10.222 1.00 92.88 236 LYS A O 1
ATOM 1965 N N . ALA A 1 237 ? -12.418 4.492 10.651 1.00 92.94 237 ALA A N 1
ATOM 1966 C CA . ALA A 1 237 ? -12.386 4.628 12.103 1.00 92.94 237 ALA A CA 1
ATOM 1967 C C . ALA A 1 237 ? -11.036 5.161 12.590 1.00 92.94 237 ALA A C 1
ATOM 1969 O O . ALA A 1 237 ? -10.999 6.059 13.431 1.00 92.94 237 ALA A O 1
ATOM 1970 N N . SER A 1 238 ? -9.922 4.674 12.040 1.00 91.50 238 SER A N 1
ATOM 1971 C CA . SER A 1 238 ? -8.576 5.165 12.367 1.00 91.50 238 SER A CA 1
ATOM 1972 C C . SER A 1 238 ? -8.169 6.391 11.546 1.00 91.50 238 SER A C 1
ATOM 1974 O O . SER A 1 238 ? -7.305 7.134 11.998 1.00 91.50 238 SER A O 1
ATOM 1976 N N . ASN A 1 239 ? -8.792 6.637 10.387 1.00 92.38 239 ASN A N 1
ATOM 1977 C CA . ASN A 1 239 ? -8.304 7.572 9.364 1.00 92.38 239 ASN A CA 1
ATOM 1978 C C . ASN A 1 239 ? -6.850 7.258 8.952 1.00 92.38 239 ASN A C 1
ATOM 1980 O O . ASN A 1 239 ? -6.007 8.145 8.815 1.00 92.38 239 ASN A O 1
ATOM 1984 N N . SER A 1 240 ? -6.551 5.964 8.831 1.00 95.38 240 SER A N 1
ATOM 1985 C CA . SER A 1 240 ? -5.222 5.437 8.520 1.00 95.38 240 SER A CA 1
ATOM 1986 C C . SER A 1 240 ? -5.310 4.403 7.404 1.00 95.38 240 SER A C 1
ATOM 1988 O O . SER A 1 240 ? -6.324 3.726 7.241 1.00 95.38 240 SER A O 1
ATOM 1990 N N . TYR A 1 241 ? -4.245 4.294 6.624 1.00 97.12 241 TYR A N 1
ATOM 1991 C CA . TYR A 1 241 ? -4.112 3.310 5.566 1.00 97.12 241 TYR A CA 1
ATOM 1992 C C . TYR A 1 241 ? -3.565 1.996 6.121 1.00 97.12 241 TYR A C 1
ATOM 1994 O O . TYR A 1 241 ? -2.544 1.998 6.811 1.00 97.12 241 TYR A O 1
ATOM 2002 N N . TYR A 1 242 ? -4.201 0.880 5.774 1.00 95.94 242 TYR A N 1
ATOM 2003 C CA . TYR A 1 242 ? -3.726 -0.449 6.140 1.00 95.94 242 TYR A CA 1
ATOM 2004 C C . TYR A 1 242 ? -2.637 -0.909 5.167 1.00 95.94 242 TYR A C 1
ATOM 2006 O O . TYR A 1 242 ? -2.911 -1.191 3.999 1.00 95.94 242 TYR A O 1
ATOM 2014 N N . PHE A 1 243 ? -1.405 -0.995 5.663 1.00 92.25 243 PHE A N 1
ATOM 2015 C CA . PHE A 1 243 ? -0.234 -1.459 4.922 1.00 92.25 243 PHE A CA 1
ATOM 2016 C C . PHE A 1 243 ? 0.142 -2.887 5.313 1.00 92.25 243 PHE A C 1
ATOM 2018 O O . PHE A 1 243 ? 1.301 -3.224 5.264 1.00 92.25 243 PHE A O 1
ATOM 2025 N N . GLU A 1 244 ? -0.799 -3.742 5.711 1.00 88.62 244 GLU A N 1
ATOM 2026 C CA . GLU A 1 244 ? -0.500 -5.120 6.133 1.00 88.62 244 GLU A CA 1
ATOM 2027 C C . GLU A 1 244 ? 0.274 -5.181 7.454 1.00 88.62 244 GLU A C 1
ATOM 2029 O O . GLU A 1 244 ? -0.355 -5.455 8.481 1.00 88.62 244 GLU A O 1
ATOM 2034 N N . ALA A 1 245 ? 1.578 -4.891 7.476 1.00 84.69 245 ALA A N 1
ATOM 2035 C CA . ALA A 1 245 ? 2.389 -4.897 8.692 1.00 84.69 245 ALA A CA 1
ATOM 2036 C C . ALA A 1 245 ? 1.966 -3.806 9.682 1.00 84.69 245 ALA A C 1
ATOM 2038 O O . ALA A 1 245 ? 1.852 -4.073 10.878 1.00 84.69 245 ALA A O 1
ATOM 2039 N N . ARG A 1 246 ? 1.690 -2.595 9.180 1.00 92.12 246 ARG A N 1
ATOM 2040 C CA . ARG A 1 246 ? 1.433 -1.401 9.999 1.00 92.12 246 ARG A CA 1
ATOM 2041 C C . ARG A 1 246 ? 0.264 -0.564 9.486 1.00 92.12 246 ARG A C 1
ATOM 2043 O O . ARG A 1 246 ? -0.209 -0.717 8.360 1.00 92.12 246 ARG A O 1
ATOM 2050 N N . GLN A 1 247 ? -0.184 0.361 10.329 1.00 94.94 247 GLN A N 1
ATOM 2051 C CA . GLN A 1 247 ? -1.163 1.392 9.982 1.00 94.94 247 GLN A CA 1
ATOM 2052 C C . GLN A 1 247 ? -0.450 2.717 9.692 1.00 94.94 247 GLN A C 1
ATOM 2054 O O . GLN A 1 247 ? 0.360 3.182 10.494 1.00 94.94 247 GLN A O 1
ATOM 2059 N N . TYR A 1 248 ? -0.739 3.335 8.549 1.00 96.50 248 TYR A N 1
ATOM 2060 C CA . TYR A 1 248 ? -0.141 4.602 8.126 1.00 96.50 248 TYR A CA 1
ATOM 2061 C C . TYR A 1 248 ? -1.123 5.766 8.274 1.00 96.50 248 TYR A C 1
ATOM 2063 O O . TYR A 1 248 ? -2.141 5.821 7.586 1.00 96.50 248 TYR A O 1
ATOM 2071 N N . SER A 1 249 ? -0.805 6.745 9.122 1.00 95.06 249 SER A N 1
ATOM 2072 C CA . SER A 1 249 ? -1.599 7.970 9.23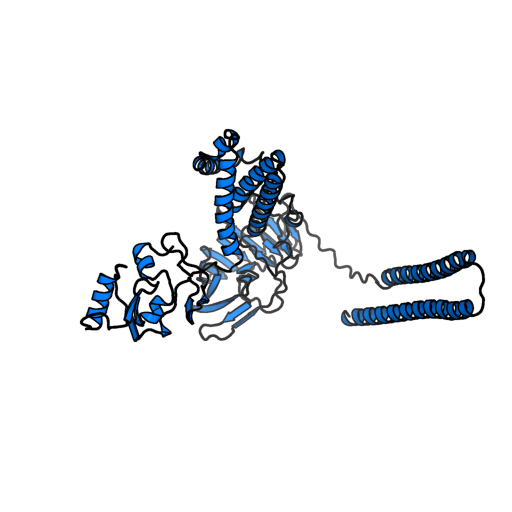7 1.00 95.06 249 SER A CA 1
ATOM 2073 C C . SER A 1 249 ? -1.069 9.036 8.284 1.00 95.06 249 SER A C 1
ATOM 2075 O O . SER A 1 249 ? -0.024 9.650 8.520 1.00 95.06 249 SER A O 1
ATOM 2077 N N . ALA A 1 250 ? -1.839 9.343 7.241 1.00 94.31 250 ALA A N 1
ATOM 2078 C CA . ALA A 1 250 ? -1.565 10.484 6.369 1.00 94.31 250 ALA A CA 1
ATOM 2079 C C . ALA A 1 250 ? -1.696 11.835 7.101 1.00 94.31 250 ALA A C 1
ATOM 2081 O O . ALA A 1 250 ? -1.054 12.822 6.725 1.00 94.31 250 ALA A O 1
ATOM 2082 N N . GLY A 1 251 ? -2.492 11.885 8.178 1.00 89.69 251 GLY A N 1
ATOM 2083 C CA . GLY A 1 251 ? -2.619 13.044 9.063 1.00 89.69 251 GLY A CA 1
ATOM 2084 C C . GLY A 1 251 ? -1.285 13.411 9.715 1.00 89.69 251 GLY A C 1
ATOM 2085 O O . GLY A 1 251 ? -0.852 14.564 9.630 1.00 89.69 251 GLY A O 1
ATOM 2086 N N . PHE A 1 252 ? -0.596 12.419 10.289 1.00 86.06 252 PHE A N 1
ATOM 2087 C CA . PHE A 1 252 ? 0.713 12.606 10.939 1.00 86.06 252 PHE A CA 1
ATOM 2088 C C . PHE A 1 252 ? 1.886 12.431 9.982 1.00 86.06 252 PHE A C 1
ATOM 2090 O O . PHE A 1 252 ? 2.999 12.836 10.312 1.00 86.06 252 PHE A O 1
ATOM 2097 N N . ARG A 1 253 ? 1.636 11.858 8.798 1.00 92.44 253 ARG A N 1
ATOM 2098 C CA . ARG A 1 253 ? 2.633 11.504 7.777 1.00 92.44 253 ARG A CA 1
ATOM 2099 C C . ARG A 1 253 ? 3.591 10.398 8.224 1.00 92.44 253 ARG A C 1
ATOM 2101 O O . ARG A 1 253 ? 4.692 10.296 7.693 1.00 92.44 253 ARG A O 1
ATOM 2108 N N . HIS A 1 254 ? 3.160 9.582 9.178 1.00 92.12 254 HIS A N 1
ATOM 2109 C CA . HIS A 1 254 ? 3.951 8.528 9.804 1.00 92.12 254 HIS A CA 1
ATOM 2110 C C . HIS A 1 254 ? 3.102 7.274 10.002 1.00 92.12 254 HIS A C 1
ATOM 2112 O O . HIS A 1 254 ? 1.871 7.347 10.086 1.00 92.12 254 HIS A O 1
ATOM 2118 N N . PHE A 1 255 ? 3.769 6.129 10.115 1.00 94.88 255 PHE A N 1
ATOM 2119 C CA . PHE A 1 255 ? 3.149 4.931 10.665 1.00 94.88 255 PHE A CA 1
ATOM 2120 C C . PHE A 1 255 ? 2.766 5.158 12.131 1.00 94.88 255 PHE A C 1
ATOM 2122 O O . PHE A 1 255 ? 3.407 5.931 12.839 1.00 94.88 255 PHE A O 1
ATOM 2129 N N . THR A 1 256 ? 1.709 4.497 12.597 1.00 94.81 256 THR A N 1
ATOM 2130 C CA . THR A 1 256 ? 1.275 4.551 14.003 1.00 94.81 256 THR A CA 1
ATOM 2131 C C . THR A 1 256 ? 2.011 3.538 14.878 1.00 94.81 256 THR A C 1
ATOM 2133 O O . THR A 1 256 ? 1.731 3.442 16.070 1.00 94.81 256 THR A O 1
ATOM 2136 N N . GLN A 1 257 ? 2.923 2.771 14.281 1.00 93.62 257 GLN A N 1
ATOM 2137 C CA . GLN A 1 257 ? 3.710 1.719 14.907 1.00 93.62 257 GLN A CA 1
ATOM 2138 C C . GLN A 1 257 ? 5.155 1.837 14.427 1.00 93.62 257 GLN A C 1
ATOM 2140 O O . GLN A 1 257 ? 5.396 2.144 13.251 1.00 93.62 257 GLN A O 1
ATOM 2145 N N . ALA A 1 258 ? 6.109 1.580 15.318 1.00 90.50 258 ALA A N 1
ATOM 2146 C CA . ALA A 1 258 ? 7.498 1.424 14.916 1.00 90.50 258 ALA A CA 1
ATOM 2147 C C . ALA A 1 258 ? 7.628 0.234 13.950 1.00 90.50 258 ALA A C 1
ATOM 2149 O O . ALA A 1 258 ? 6.962 -0.788 14.120 1.00 90.50 258 ALA A O 1
ATOM 2150 N N . ASP A 1 259 ? 8.467 0.378 12.925 1.00 86.06 259 ASP A N 1
ATOM 2151 C CA . ASP A 1 259 ? 8.865 -0.740 12.067 1.00 86.06 259 ASP A CA 1
ATOM 2152 C C . ASP A 1 259 ? 9.456 -1.871 12.909 1.00 86.06 259 ASP A C 1
ATOM 2154 O O . ASP A 1 259 ? 10.145 -1.589 13.884 1.00 86.06 259 ASP A O 1
ATOM 2158 N N . THR A 1 260 ? 9.217 -3.127 12.545 1.00 79.50 260 THR A N 1
ATOM 2159 C CA . THR A 1 260 ? 9.868 -4.272 13.195 1.00 79.50 260 THR A CA 1
ATOM 2160 C C . THR A 1 260 ? 11.240 -4.563 12.604 1.00 79.50 260 THR A C 1
ATOM 2162 O O . THR A 1 260 ? 12.035 -5.223 13.264 1.00 79.50 260 THR A O 1
ATOM 2165 N N . ILE A 1 261 ? 11.539 -4.054 11.404 1.00 69.56 261 ILE A N 1
ATOM 2166 C CA . ILE A 1 261 ? 12.876 -4.147 10.811 1.00 69.56 261 ILE A CA 1
ATOM 2167 C C . ILE A 1 261 ? 13.830 -3.233 11.586 1.00 69.56 261 ILE A C 1
ATOM 2169 O O . ILE A 1 261 ? 13.458 -2.129 12.014 1.00 69.56 261 ILE A O 1
ATOM 2173 N N . ASP A 1 262 ? 15.039 -3.730 11.833 1.00 62.94 262 ASP A N 1
ATOM 2174 C CA . ASP A 1 262 ? 16.076 -2.976 12.522 1.00 62.94 262 ASP A CA 1
ATOM 2175 C C . ASP A 1 262 ? 16.667 -1.918 11.584 1.00 62.94 262 ASP A C 1
ATOM 2177 O O . ASP A 1 262 ? 17.049 -2.231 10.457 1.00 62.94 262 ASP A O 1
ATOM 2181 N N . PRO A 1 263 ? 16.741 -0.651 12.018 1.00 61.94 263 PRO A N 1
ATOM 2182 C CA . PRO A 1 263 ? 17.169 0.425 11.145 1.00 61.94 263 PRO A CA 1
ATOM 2183 C C . PRO A 1 263 ? 18.673 0.350 10.861 1.00 61.94 263 PRO A C 1
ATOM 2185 O O . PRO A 1 263 ? 19.487 0.138 11.763 1.00 61.94 263 PRO A O 1
ATOM 2188 N N . ASN A 1 264 ? 19.058 0.623 9.616 1.00 58.09 264 ASN A N 1
ATOM 2189 C CA . ASN A 1 264 ? 20.463 0.724 9.235 1.00 58.09 264 ASN A CA 1
ATOM 2190 C C . ASN A 1 264 ? 21.142 1.957 9.873 1.00 58.09 264 ASN A C 1
ATOM 2192 O O . ASN A 1 264 ? 20.854 3.103 9.521 1.00 58.09 264 ASN A O 1
ATOM 2196 N N . LEU A 1 265 ? 22.103 1.727 10.775 1.00 51.19 265 LEU A N 1
ATOM 2197 C CA . LEU A 1 265 ? 22.845 2.786 11.477 1.00 51.19 265 LEU A CA 1
ATOM 2198 C C . LEU A 1 265 ? 23.666 3.695 10.543 1.00 51.19 265 LEU A C 1
ATOM 2200 O O . LEU A 1 265 ? 23.929 4.848 10.890 1.00 51.19 265 LEU A O 1
ATOM 2204 N N . PHE A 1 266 ? 24.042 3.206 9.360 1.00 44.09 266 PHE A N 1
ATOM 2205 C CA . PHE A 1 266 ? 24.775 3.961 8.340 1.00 44.09 266 PHE A CA 1
ATOM 2206 C C . PHE A 1 266 ? 23.854 4.754 7.404 1.00 44.09 266 PHE A C 1
ATOM 2208 O O . PHE A 1 266 ? 24.330 5.557 6.602 1.00 44.09 266 PHE A O 1
ATOM 2215 N N . ALA A 1 267 ? 22.536 4.602 7.552 1.00 52.84 267 ALA A N 1
ATOM 2216 C CA . ALA A 1 267 ? 21.524 5.383 6.857 1.00 52.84 267 ALA A CA 1
ATOM 2217 C C . ALA A 1 267 ? 20.695 6.178 7.879 1.00 52.84 267 ALA A C 1
ATOM 2219 O O . ALA A 1 267 ? 19.589 5.775 8.225 1.00 52.84 267 ALA A O 1
ATOM 2220 N N . PRO A 1 268 ? 21.158 7.352 8.353 1.00 67.44 268 PRO A N 1
ATOM 2221 C CA . PRO A 1 268 ? 20.519 8.063 9.464 1.00 67.44 268 PRO A CA 1
ATOM 2222 C C . PRO A 1 268 ? 19.024 8.362 9.289 1.00 67.44 268 PRO A C 1
ATOM 2224 O O . PRO A 1 268 ? 18.327 8.607 10.270 1.00 67.44 268 PRO A O 1
ATOM 2227 N N . GLN A 1 269 ? 18.519 8.366 8.051 1.00 66.12 269 GLN A N 1
ATOM 2228 C CA . GLN A 1 269 ? 17.099 8.572 7.790 1.00 66.12 269 GLN A CA 1
ATOM 2229 C C . GLN A 1 269 ? 16.225 7.343 8.120 1.00 66.12 269 GLN A C 1
ATOM 2231 O O . GLN A 1 269 ? 15.059 7.532 8.463 1.00 66.12 269 GLN A O 1
ATOM 2236 N N . THR A 1 270 ? 16.767 6.116 8.097 1.00 67.50 270 THR A N 1
ATOM 2237 C CA . THR A 1 270 ? 16.043 4.881 8.471 1.00 67.50 270 THR A CA 1
ATOM 2238 C C . THR A 1 270 ? 15.902 4.724 9.987 1.00 67.50 270 THR A C 1
ATOM 2240 O O . THR A 1 270 ? 14.986 4.054 10.454 1.00 67.50 270 THR A O 1
ATOM 2243 N N . LEU A 1 271 ? 16.729 5.427 10.776 1.00 76.19 271 LEU A N 1
ATOM 2244 C CA . LEU A 1 271 ? 16.636 5.460 12.244 1.00 76.19 271 LEU A CA 1
ATOM 2245 C C . LEU A 1 271 ? 15.260 5.926 12.744 1.00 76.19 271 LEU A C 1
ATOM 2247 O O . LEU A 1 271 ? 14.841 5.567 13.846 1.00 76.19 271 LEU A O 1
ATOM 2251 N N . ASN A 1 272 ? 14.531 6.710 11.942 1.00 86.50 272 ASN A N 1
ATOM 2252 C CA . ASN A 1 272 ? 13.128 6.986 12.212 1.00 86.50 272 ASN A CA 1
ATOM 2253 C C . ASN A 1 272 ? 12.250 5.820 11.730 1.00 86.50 272 ASN A C 1
ATOM 2255 O O . ASN A 1 272 ? 11.712 5.847 10.623 1.00 86.50 272 ASN A O 1
ATOM 2259 N N . ARG A 1 273 ? 12.022 4.851 12.620 1.00 87.31 273 ARG A N 1
ATOM 2260 C CA . ARG A 1 273 ? 11.195 3.655 12.371 1.00 87.31 273 ARG A CA 1
ATOM 2261 C C . ARG A 1 273 ? 9.713 3.943 12.093 1.00 87.31 273 ARG A C 1
ATOM 2263 O O . ARG A 1 273 ? 8.971 3.015 11.803 1.00 87.31 273 ARG A O 1
ATOM 2270 N N . TYR A 1 274 ? 9.256 5.192 12.187 1.00 91.06 274 TYR A N 1
ATOM 2271 C CA . TYR A 1 274 ? 7.878 5.590 11.871 1.00 91.06 274 TYR A CA 1
ATOM 2272 C C . TYR A 1 274 ? 7.760 6.298 10.517 1.00 91.06 274 TYR A C 1
ATOM 2274 O O . TYR A 1 274 ? 6.648 6.597 10.073 1.00 91.06 274 TYR A O 1
ATOM 2282 N N . ALA A 1 275 ? 8.887 6.643 9.888 1.00 89.62 275 ALA A N 1
ATOM 2283 C CA . ALA A 1 275 ? 8.896 7.435 8.670 1.00 89.62 275 ALA A CA 1
ATOM 2284 C C . ALA A 1 275 ? 8.244 6.669 7.516 1.00 89.62 275 ALA A C 1
ATOM 2286 O O . ALA A 1 275 ? 8.560 5.512 7.259 1.00 89.62 275 ALA A O 1
ATOM 2287 N N . TYR A 1 276 ? 7.373 7.350 6.775 1.00 88.25 276 TYR A N 1
ATOM 2288 C CA . TYR A 1 276 ? 6.843 6.814 5.529 1.00 88.25 276 TYR A CA 1
ATOM 2289 C C . TYR A 1 276 ? 7.789 7.146 4.380 1.00 88.25 276 TYR A C 1
ATOM 2291 O O . TYR A 1 276 ? 8.098 8.321 4.148 1.00 88.25 276 TYR A O 1
ATOM 2299 N N . VAL A 1 277 ? 8.248 6.104 3.680 1.00 80.12 277 VAL A N 1
ATOM 2300 C CA . VAL A 1 277 ? 9.049 6.162 2.444 1.00 80.12 277 VAL A CA 1
ATOM 2301 C C . VAL A 1 277 ? 10.168 7.205 2.464 1.00 80.12 277 VAL A C 1
ATOM 2303 O O . VAL A 1 277 ? 10.366 7.991 1.532 1.00 80.12 277 VAL A O 1
ATOM 2306 N N . ASN A 1 278 ? 10.889 7.240 3.585 1.00 79.94 278 ASN A N 1
ATOM 2307 C CA . ASN A 1 278 ? 12.006 8.145 3.803 1.00 79.94 278 ASN A CA 1
ATOM 2308 C C . ASN A 1 278 ? 11.659 9.636 3.558 1.00 79.94 278 ASN A C 1
ATOM 2310 O O . ASN A 1 278 ? 12.439 10.419 3.015 1.00 79.94 278 ASN A O 1
ATOM 2314 N N . ASN A 1 279 ? 10.427 10.025 3.904 1.00 84.00 279 ASN A N 1
ATOM 2315 C CA . ASN A 1 279 ? 9.870 11.361 3.690 1.00 84.00 279 ASN A CA 1
ATOM 2316 C C . ASN A 1 279 ? 9.849 11.835 2.221 1.00 84.00 279 ASN A C 1
ATOM 2318 O O . ASN A 1 279 ? 9.708 13.036 1.974 1.00 84.00 279 ASN A O 1
ATOM 2322 N N . ASN A 1 280 ? 9.922 10.923 1.242 1.00 82.19 280 ASN A N 1
ATOM 2323 C CA . ASN A 1 280 ? 9.808 11.240 -0.186 1.00 82.19 280 ASN A CA 1
ATOM 2324 C C . ASN A 1 280 ? 8.626 10.511 -0.866 1.00 82.19 280 ASN A C 1
ATOM 2326 O O . ASN A 1 280 ? 8.814 9.678 -1.759 1.00 82.19 280 ASN A O 1
ATOM 2330 N N . PRO A 1 281 ? 7.383 10.853 -0.481 1.00 85.44 281 PRO A N 1
ATOM 2331 C CA . PRO A 1 281 ? 6.175 10.137 -0.890 1.00 85.44 281 PRO A CA 1
ATOM 2332 C C . PRO A 1 281 ? 5.712 10.432 -2.318 1.00 85.44 281 PRO A C 1
ATOM 2334 O O . PRO A 1 281 ? 4.704 9.900 -2.762 1.00 85.44 281 PRO A O 1
ATOM 2337 N N . LEU A 1 282 ? 6.419 11.305 -3.041 1.00 80.88 282 LEU A N 1
ATOM 2338 C CA . LEU A 1 282 ? 6.168 11.548 -4.462 1.00 80.88 282 LEU A CA 1
ATOM 2339 C C . LEU A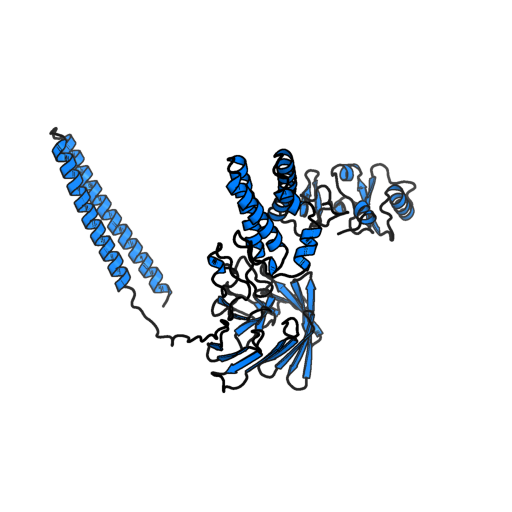 1 282 ? 6.948 10.585 -5.358 1.00 80.88 282 LEU A C 1
ATOM 2341 O O . LEU A 1 282 ? 6.610 10.462 -6.533 1.00 80.88 282 LEU A O 1
ATOM 2345 N N . LYS A 1 283 ? 7.997 9.950 -4.825 1.00 74.06 283 LYS A N 1
ATOM 2346 C CA . LYS A 1 283 ? 8.902 9.076 -5.577 1.00 74.06 283 LYS A CA 1
ATOM 2347 C C . LYS A 1 283 ? 8.764 7.610 -5.179 1.00 74.06 283 LYS A C 1
ATOM 2349 O O . LYS A 1 283 ? 8.891 6.746 -6.038 1.00 74.06 283 LYS A O 1
ATOM 2354 N N . TYR A 1 284 ? 8.560 7.344 -3.894 1.00 73.69 284 TYR A N 1
ATOM 2355 C CA . TYR A 1 284 ? 8.641 6.004 -3.326 1.00 73.69 284 TYR A CA 1
ATOM 2356 C C . TYR A 1 284 ? 7.281 5.524 -2.817 1.00 73.69 284 TYR A C 1
ATOM 2358 O O . TYR A 1 284 ? 6.441 6.325 -2.403 1.00 73.69 284 TYR A O 1
ATOM 2366 N N . VAL A 1 285 ? 7.101 4.204 -2.840 1.00 77.44 285 VAL A N 1
ATOM 2367 C CA . VAL A 1 285 ? 5.910 3.490 -2.371 1.00 77.44 285 VAL A CA 1
ATOM 2368 C C . VAL A 1 285 ? 6.374 2.401 -1.417 1.00 77.44 285 VAL A C 1
ATOM 2370 O O . VAL A 1 285 ? 7.345 1.710 -1.716 1.00 77.44 285 VAL A O 1
ATOM 2373 N N . ASP A 1 286 ? 5.687 2.262 -0.288 1.00 82.69 286 ASP A N 1
ATOM 2374 C CA . ASP A 1 286 ? 5.898 1.170 0.660 1.00 82.69 286 ASP A CA 1
ATOM 2375 C C . ASP A 1 286 ? 4.913 0.021 0.331 1.00 82.69 286 ASP A C 1
ATOM 2377 O O . ASP A 1 286 ? 3.696 0.225 0.401 1.00 82.69 286 ASP A O 1
ATOM 2381 N N . PRO A 1 287 ? 5.376 -1.160 -0.113 1.00 81.38 287 PRO A N 1
ATOM 2382 C CA . PRO A 1 287 ? 4.479 -2.230 -0.540 1.00 81.38 287 PRO A CA 1
ATOM 2383 C C . PRO A 1 287 ? 3.762 -2.958 0.593 1.00 81.38 287 PRO A C 1
ATOM 2385 O O . PRO A 1 287 ? 2.683 -3.480 0.339 1.00 81.38 287 PRO A O 1
ATOM 2388 N N . ASP A 1 288 ? 4.319 -3.027 1.797 1.00 79.19 288 ASP A N 1
ATOM 2389 C CA . ASP A 1 288 ? 3.886 -3.949 2.863 1.00 79.19 288 ASP A CA 1
ATOM 2390 C C . ASP A 1 288 ? 4.018 -3.357 4.274 1.00 79.19 288 ASP A C 1
ATOM 2392 O O . ASP A 1 288 ? 3.857 -4.051 5.279 1.00 79.19 288 ASP A O 1
ATOM 2396 N N . GLY A 1 289 ? 4.261 -2.052 4.351 1.00 81.12 289 GLY A N 1
ATOM 2397 C CA . GLY A 1 289 ? 4.427 -1.341 5.598 1.00 81.12 289 GLY A CA 1
ATOM 2398 C C . GLY A 1 289 ? 5.776 -1.608 6.232 1.00 81.12 289 GLY A C 1
ATOM 2399 O O . GLY A 1 289 ? 5.847 -1.515 7.451 1.00 81.12 289 GLY A O 1
ATOM 2400 N N . HIS A 1 290 ? 6.826 -1.906 5.476 1.00 75.50 290 HIS A N 1
ATOM 2401 C CA . HIS A 1 290 ? 8.202 -1.957 5.954 1.00 75.50 290 HIS A CA 1
ATOM 2402 C C . HIS A 1 290 ? 9.067 -0.945 5.199 1.00 75.50 290 HIS A C 1
ATOM 2404 O O . HIS A 1 290 ? 8.855 -0.668 4.018 1.00 75.50 290 HIS A O 1
ATOM 2410 N N . ILE A 1 291 ? 10.045 -0.350 5.892 1.00 59.81 291 ILE A N 1
ATOM 2411 C CA . ILE A 1 291 ? 10.980 0.590 5.270 1.00 59.81 291 ILE A CA 1
ATOM 2412 C C . ILE A 1 291 ? 11.555 -0.029 3.989 1.00 59.81 291 ILE A C 1
ATOM 2414 O O . ILE A 1 291 ? 11.955 -1.188 3.946 1.00 59.81 291 ILE A O 1
ATOM 2418 N N . PHE A 1 292 ? 11.543 0.775 2.925 1.00 50.41 292 PHE A N 1
ATOM 2419 C CA . PHE A 1 292 ? 11.975 0.411 1.581 1.00 50.41 292 PHE A CA 1
ATOM 2420 C C . PHE A 1 292 ? 13.500 0.194 1.541 1.00 50.41 292 PHE A C 1
ATOM 2422 O O . PHE A 1 292 ? 14.244 1.085 1.131 1.00 50.41 292 PHE A O 1
ATOM 2429 N N . GLU A 1 293 ? 13.953 -0.976 1.996 1.00 46.38 293 GLU A N 1
ATOM 2430 C CA . GLU A 1 293 ? 15.364 -1.396 2.033 1.00 46.38 293 GLU A CA 1
ATOM 2431 C C . GLU A 1 293 ? 15.935 -1.586 0.608 1.00 46.38 293 GLU A C 1
ATOM 2433 O O . GLU A 1 293 ? 17.043 -1.150 0.303 1.00 46.38 293 GLU A O 1
ATOM 2438 N N . THR A 1 294 ? 15.131 -2.063 -0.351 1.00 44.22 294 THR A N 1
ATOM 2439 C CA . THR A 1 294 ? 15.634 -2.588 -1.638 1.00 44.22 294 THR A CA 1
ATOM 2440 C C . THR A 1 294 ? 16.423 -1.590 -2.499 1.00 44.22 294 THR A C 1
ATOM 2442 O O . THR A 1 294 ? 17.378 -1.976 -3.166 1.00 44.22 294 THR A O 1
ATOM 2445 N N . ALA A 1 295 ? 16.064 -0.301 -2.528 1.00 38.50 295 ALA A N 1
ATOM 2446 C CA . ALA A 1 295 ? 16.833 0.678 -3.312 1.00 38.50 295 ALA A CA 1
ATOM 2447 C C . ALA A 1 295 ? 18.089 1.187 -2.595 1.00 38.50 295 ALA A C 1
ATOM 2449 O O . ALA A 1 295 ? 18.977 1.729 -3.254 1.00 38.50 295 ALA A O 1
ATOM 2450 N N . TRP A 1 296 ? 18.152 1.049 -1.269 1.00 42.41 296 TRP A N 1
ATOM 2451 C CA . TRP A 1 296 ? 19.323 1.409 -0.478 1.00 42.41 296 TRP A CA 1
ATOM 2452 C C . TRP A 1 296 ? 20.312 0.243 -0.396 1.00 42.41 296 TRP A C 1
ATOM 2454 O O . TRP A 1 296 ? 21.507 0.474 -0.548 1.00 42.41 296 TRP A O 1
ATOM 2464 N N . ASP A 1 297 ? 19.828 -0.999 -0.319 1.00 44.88 297 ASP A N 1
ATOM 2465 C CA . ASP A 1 297 ? 20.656 -2.208 -0.408 1.00 44.88 297 ASP A CA 1
ATOM 2466 C C . ASP A 1 297 ? 21.423 -2.264 -1.736 1.00 44.88 297 ASP A C 1
ATOM 2468 O O . ASP A 1 297 ? 22.628 -2.497 -1.762 1.00 44.88 297 ASP A O 1
ATOM 2472 N N . ILE A 1 298 ? 20.761 -1.925 -2.851 1.00 39.56 298 ILE A N 1
ATOM 2473 C CA . ILE A 1 298 ? 21.409 -1.809 -4.170 1.00 39.56 298 ILE A CA 1
ATOM 2474 C C . ILE A 1 298 ? 22.472 -0.692 -4.186 1.00 39.56 298 ILE A C 1
ATOM 2476 O O . ILE A 1 298 ? 23.485 -0.810 -4.878 1.00 39.56 298 ILE A O 1
ATOM 2480 N N . LEU A 1 299 ? 22.264 0.398 -3.437 1.00 38.66 299 LEU A N 1
ATOM 2481 C CA . LEU A 1 299 ? 23.229 1.497 -3.352 1.00 38.66 299 LEU A CA 1
ATOM 2482 C C . LEU A 1 299 ? 24.441 1.127 -2.484 1.00 38.66 299 LEU A C 1
ATOM 2484 O O . LEU A 1 299 ? 25.556 1.486 -2.852 1.00 38.66 299 LEU A O 1
ATOM 2488 N N . ASN A 1 300 ? 24.240 0.400 -1.382 1.00 47.28 300 ASN A N 1
ATOM 2489 C CA . ASN A 1 300 ? 25.321 -0.082 -0.520 1.00 47.28 300 ASN A CA 1
ATOM 2490 C C . ASN A 1 300 ? 26.200 -1.100 -1.255 1.00 47.28 300 ASN A C 1
ATOM 2492 O O . ASN A 1 300 ? 27.409 -0.909 -1.304 1.00 47.28 300 ASN A O 1
ATOM 2496 N N . VAL A 1 301 ? 25.600 -2.043 -1.996 1.00 46.75 301 VAL A N 1
ATOM 2497 C CA . VAL A 1 301 ? 26.339 -2.945 -2.900 1.00 46.75 301 VAL A CA 1
ATOM 2498 C C . VAL A 1 301 ? 27.205 -2.155 -3.891 1.00 46.75 301 VAL A C 1
ATOM 2500 O O . VAL A 1 301 ? 28.375 -2.470 -4.091 1.00 46.75 301 VAL A O 1
ATOM 2503 N N . ALA A 1 302 ? 26.672 -1.088 -4.496 1.00 39.75 302 ALA A N 1
ATOM 2504 C CA . ALA A 1 302 ? 27.433 -0.266 -5.439 1.00 39.75 302 ALA A CA 1
ATOM 2505 C C . ALA A 1 302 ? 28.572 0.538 -4.774 1.00 39.75 302 ALA A C 1
ATOM 2507 O O . ALA A 1 302 ? 29.626 0.731 -5.385 1.00 39.75 302 ALA A O 1
ATOM 2508 N N . MET A 1 303 ? 28.375 1.014 -3.541 1.00 42.84 303 MET A N 1
ATOM 2509 C CA . MET A 1 303 ? 29.400 1.725 -2.769 1.00 42.84 303 MET A CA 1
ATOM 2510 C C . MET A 1 303 ? 30.508 0.785 -2.288 1.00 42.84 303 MET A C 1
ATOM 2512 O O . MET A 1 303 ? 31.679 1.146 -2.402 1.00 42.84 303 MET A O 1
ATOM 2516 N N . ASP A 1 304 ? 30.159 -0.421 -1.846 1.00 49.16 304 ASP A N 1
ATOM 2517 C CA . ASP A 1 304 ? 31.102 -1.446 -1.395 1.00 49.16 304 ASP A CA 1
ATOM 2518 C C . ASP A 1 304 ? 31.949 -1.970 -2.554 1.00 49.16 304 ASP A C 1
ATOM 2520 O O . ASP A 1 304 ? 33.165 -2.095 -2.421 1.00 49.16 304 ASP A O 1
ATOM 2524 N N . VAL A 1 305 ? 31.353 -2.153 -3.738 1.00 44.00 305 VAL A N 1
ATOM 2525 C CA . VAL A 1 305 ? 32.102 -2.440 -4.974 1.00 44.00 305 VAL A CA 1
ATOM 2526 C C . VAL A 1 305 ? 33.061 -1.293 -5.306 1.00 44.00 305 VAL A C 1
ATOM 2528 O O . VAL A 1 305 ? 34.224 -1.532 -5.626 1.00 44.00 305 VAL A O 1
ATOM 2531 N N . GLY A 1 306 ? 32.614 -0.037 -5.198 1.00 40.22 306 GLY A N 1
ATOM 2532 C CA . GLY A 1 306 ? 33.461 1.134 -5.443 1.00 40.22 306 GLY A CA 1
ATOM 2533 C C . GLY A 1 306 ? 34.633 1.260 -4.459 1.00 40.22 306 GLY A C 1
ATOM 2534 O O . GLY A 1 306 ? 35.757 1.551 -4.877 1.00 40.22 306 GLY A O 1
ATOM 2535 N N . SER A 1 307 ? 34.389 1.014 -3.168 1.00 46.16 307 SER A N 1
ATOM 2536 C CA . SER A 1 307 ? 35.409 1.035 -2.111 1.00 46.16 307 SER A CA 1
ATOM 2537 C C . SER A 1 307 ? 36.400 -0.116 -2.266 1.00 46.16 307 SER A C 1
ATOM 2539 O O . SER A 1 307 ? 37.610 0.121 -2.260 1.00 46.16 307 SER A O 1
ATOM 2541 N N . LEU A 1 308 ? 35.903 -1.329 -2.532 1.00 45.56 308 LEU A N 1
ATOM 2542 C CA . LEU A 1 308 ? 36.714 -2.514 -2.796 1.00 45.56 308 LEU A CA 1
ATOM 2543 C C . LEU A 1 308 ? 37.670 -2.267 -3.966 1.00 45.56 308 LEU A C 1
ATOM 2545 O O . LEU A 1 308 ? 38.880 -2.440 -3.823 1.00 45.56 308 LEU A O 1
ATOM 2549 N N . VAL A 1 309 ? 37.150 -1.781 -5.098 1.00 41.88 309 VAL A N 1
ATOM 2550 C CA . VAL A 1 309 ? 37.960 -1.449 -6.280 1.00 41.88 309 VAL A CA 1
ATOM 2551 C C . VAL A 1 309 ? 38.997 -0.370 -5.953 1.00 41.88 309 VAL A C 1
ATOM 2553 O O . VAL A 1 309 ? 40.159 -0.500 -6.337 1.00 41.88 309 VAL A O 1
ATOM 2556 N N . SER A 1 310 ? 38.625 0.669 -5.199 1.00 40.78 310 SER A N 1
ATOM 2557 C CA . SER A 1 310 ? 39.539 1.743 -4.787 1.00 40.78 310 SER A CA 1
ATOM 2558 C C . SER A 1 310 ? 40.658 1.249 -3.861 1.00 40.78 310 SER A C 1
ATOM 2560 O O . SER A 1 310 ? 41.818 1.635 -4.030 1.00 40.78 310 SER A O 1
ATOM 2562 N N . ASN A 1 311 ? 40.344 0.387 -2.893 1.00 44.19 311 ASN A N 1
ATOM 2563 C CA . ASN A 1 311 ? 41.312 -0.152 -1.939 1.00 44.19 311 ASN A CA 1
ATOM 2564 C C . ASN A 1 311 ? 42.234 -1.194 -2.582 1.00 44.19 311 ASN A C 1
ATOM 2566 O O . ASN A 1 311 ? 43.438 -1.162 -2.322 1.00 44.19 311 ASN A O 1
ATOM 2570 N N . VAL A 1 312 ? 41.720 -2.034 -3.489 1.00 42.50 312 VAL A N 1
ATOM 2571 C CA . VAL A 1 312 ? 42.535 -2.935 -4.325 1.00 42.50 312 VAL A CA 1
ATOM 2572 C C . VAL A 1 312 ? 43.472 -2.127 -5.225 1.00 42.50 312 VAL A C 1
ATOM 2574 O O . VAL A 1 312 ? 44.678 -2.373 -5.231 1.00 42.50 312 VAL A O 1
ATOM 2577 N N . ALA A 1 313 ? 42.960 -1.107 -5.923 1.00 42.78 313 ALA A N 1
ATOM 2578 C CA . ALA A 1 313 ? 43.762 -0.245 -6.797 1.00 42.78 313 ALA A CA 1
ATOM 2579 C C . ALA A 1 313 ? 44.842 0.546 -6.037 1.00 42.78 313 ALA A C 1
ATOM 2581 O O . ALA A 1 313 ? 45.906 0.834 -6.583 1.00 42.78 313 ALA A O 1
ATOM 2582 N N . SER A 1 314 ? 44.587 0.870 -4.768 1.00 42.59 314 SER A N 1
ATOM 2583 C CA . SER A 1 314 ? 45.530 1.573 -3.893 1.00 42.59 314 SER A CA 1
ATOM 2584 C C . SER A 1 314 ? 46.490 0.630 -3.150 1.00 42.59 314 SER A C 1
ATOM 2586 O O . SER A 1 314 ? 47.302 1.097 -2.354 1.00 42.59 314 SER A O 1
ATOM 2588 N N . GLY A 1 315 ? 46.401 -0.689 -3.369 1.00 41.00 315 GLY A N 1
ATOM 2589 C CA . GLY A 1 315 ? 47.216 -1.695 -2.679 1.00 41.00 315 GLY A CA 1
ATOM 2590 C C . GLY A 1 315 ? 46.920 -1.823 -1.178 1.00 41.00 315 GLY A C 1
ATOM 2591 O O . GLY A 1 315 ? 47.726 -2.383 -0.434 1.00 41.00 315 GLY A O 1
ATOM 2592 N N . ASN A 1 316 ? 45.779 -1.304 -0.716 1.00 45.12 316 ASN A N 1
ATOM 2593 C CA . ASN A 1 316 ? 45.336 -1.371 0.673 1.00 45.12 316 ASN A CA 1
ATOM 2594 C C . ASN A 1 316 ? 44.548 -2.664 0.918 1.00 45.12 316 ASN A C 1
ATOM 2596 O O . ASN A 1 316 ? 43.333 -2.665 1.122 1.00 45.12 316 ASN A O 1
ATOM 2600 N N . TRP A 1 317 ? 45.268 -3.783 0.884 1.00 43.25 317 TRP A N 1
ATOM 2601 C CA . TRP A 1 317 ? 44.695 -5.129 0.955 1.00 43.25 317 TRP A CA 1
ATOM 2602 C C . TRP A 1 317 ? 43.933 -5.412 2.256 1.00 43.25 317 TRP A C 1
ATOM 2604 O O . TRP A 1 317 ? 42.974 -6.177 2.246 1.00 43.25 317 TRP A O 1
ATOM 2614 N N . GLY A 1 318 ? 44.309 -4.760 3.363 1.00 41.81 318 GLY A N 1
ATOM 2615 C CA . GLY A 1 318 ? 43.590 -4.874 4.635 1.00 41.81 318 GLY A CA 1
ATOM 2616 C C . GLY A 1 318 ? 42.192 -4.252 4.587 1.00 41.81 318 GLY A C 1
ATOM 2617 O O . GLY A 1 318 ? 41.247 -4.850 5.090 1.00 41.81 318 GLY A O 1
ATOM 2618 N N . ALA A 1 319 ? 42.043 -3.091 3.943 1.00 43.69 319 ALA A N 1
ATOM 2619 C CA . ALA A 1 319 ? 40.737 -2.459 3.749 1.00 43.69 319 ALA A CA 1
ATOM 2620 C C . ALA A 1 319 ? 39.912 -3.166 2.661 1.00 43.69 319 ALA A C 1
ATOM 2622 O O . ALA A 1 319 ? 38.718 -3.369 2.838 1.00 43.69 319 ALA A O 1
ATOM 2623 N N . ALA A 1 320 ? 40.560 -3.642 1.593 1.00 44.72 320 ALA A N 1
ATOM 2624 C CA . ALA A 1 320 ? 39.899 -4.421 0.546 1.00 44.72 320 ALA A CA 1
ATOM 2625 C C . ALA A 1 320 ? 39.273 -5.725 1.079 1.00 44.72 320 ALA A C 1
ATOM 2627 O O . ALA A 1 320 ? 38.175 -6.094 0.677 1.00 44.72 320 ALA A O 1
ATOM 2628 N N . ALA A 1 321 ? 39.934 -6.415 2.016 1.00 43.03 321 ALA A N 1
ATOM 2629 C CA . ALA A 1 321 ? 39.380 -7.620 2.636 1.00 43.03 321 ALA A CA 1
ATOM 2630 C C . ALA A 1 321 ? 38.126 -7.331 3.483 1.00 43.03 321 ALA A C 1
ATOM 2632 O O . ALA A 1 321 ? 37.196 -8.137 3.504 1.00 43.03 321 ALA A O 1
ATOM 2633 N N . VAL A 1 322 ? 38.086 -6.176 4.157 1.00 44.22 322 VAL A N 1
ATOM 2634 C CA . VAL A 1 322 ? 36.907 -5.720 4.907 1.00 44.22 322 VAL A CA 1
ATOM 2635 C C . VAL A 1 322 ? 35.768 -5.378 3.946 1.00 44.22 322 VAL A C 1
ATOM 2637 O O . VAL A 1 322 ? 34.654 -5.854 4.147 1.00 44.22 322 VAL A O 1
ATOM 2640 N N . ASP A 1 323 ? 36.051 -4.648 2.867 1.00 48.53 323 ASP A N 1
ATOM 2641 C CA . ASP A 1 323 ? 35.048 -4.266 1.864 1.00 48.53 323 ASP A CA 1
ATOM 2642 C C . ASP A 1 323 ? 34.450 -5.486 1.142 1.00 48.53 323 ASP A C 1
ATOM 2644 O O . ASP A 1 323 ? 33.246 -5.545 0.918 1.00 48.53 323 ASP A O 1
ATOM 2648 N N . ALA A 1 324 ? 35.257 -6.509 0.837 1.00 46.16 324 ALA A N 1
ATOM 2649 C CA . ALA A 1 324 ? 34.775 -7.758 0.239 1.00 46.16 324 ALA A CA 1
ATOM 2650 C C . ALA A 1 324 ? 33.823 -8.536 1.171 1.00 46.16 324 ALA A C 1
ATOM 2652 O O . ALA A 1 324 ? 32.841 -9.134 0.715 1.00 46.16 324 ALA A O 1
ATOM 2653 N N . ALA A 1 325 ? 34.087 -8.514 2.481 1.00 44.06 325 ALA A N 1
ATOM 2654 C CA . ALA A 1 325 ? 33.203 -9.117 3.473 1.00 44.06 325 ALA A CA 1
ATOM 2655 C C . ALA A 1 325 ? 31.880 -8.339 3.610 1.00 44.06 325 ALA A C 1
ATOM 2657 O O . ALA A 1 325 ? 30.823 -8.963 3.714 1.00 44.06 325 ALA A O 1
ATOM 2658 N N . CYS A 1 326 ? 31.930 -7.003 3.556 1.00 45.91 326 CYS A N 1
ATOM 2659 C CA . CYS A 1 326 ? 30.743 -6.139 3.583 1.00 45.91 326 CYS A CA 1
ATOM 2660 C C . CYS A 1 326 ? 29.877 -6.340 2.333 1.00 45.91 326 CYS A C 1
ATOM 2662 O O . CYS A 1 326 ? 28.695 -6.645 2.459 1.00 45.91 326 CYS A O 1
ATOM 2664 N N . LEU A 1 327 ? 30.496 -6.367 1.148 1.00 48.16 327 LEU A N 1
ATOM 2665 C CA . LEU A 1 327 ? 29.820 -6.635 -0.121 1.00 48.16 327 LEU A CA 1
ATOM 2666 C C . LEU A 1 327 ? 29.064 -7.971 -0.112 1.00 48.16 327 LEU A C 1
ATOM 2668 O O . LEU A 1 327 ? 27.942 -8.065 -0.603 1.00 48.16 327 LEU A O 1
ATOM 2672 N N . THR A 1 328 ? 29.667 -9.017 0.459 1.00 46.22 328 THR A N 1
ATOM 2673 C CA . THR A 1 328 ? 29.035 -10.344 0.544 1.00 46.22 328 THR A CA 1
ATOM 2674 C C . THR A 1 328 ? 27.813 -10.326 1.468 1.00 46.22 328 THR A C 1
ATOM 2676 O O . THR A 1 328 ? 26.794 -10.947 1.159 1.00 46.22 328 THR A O 1
ATOM 2679 N N . ALA A 1 329 ? 27.893 -9.597 2.585 1.00 44.53 329 ALA A N 1
ATOM 2680 C CA . ALA A 1 329 ? 26.770 -9.409 3.498 1.00 44.53 329 ALA A CA 1
ATOM 2681 C C . ALA A 1 329 ? 25.642 -8.589 2.848 1.00 44.53 329 ALA A C 1
ATOM 2683 O O . ALA A 1 329 ? 24.474 -8.955 2.968 1.00 44.53 329 ALA A O 1
ATOM 2684 N N . ASP A 1 330 ? 25.988 -7.551 2.090 1.00 48.41 330 ASP A N 1
ATOM 2685 C CA . ASP A 1 330 ? 25.031 -6.669 1.422 1.00 48.41 330 ASP A CA 1
ATOM 2686 C C . ASP A 1 330 ? 24.317 -7.361 0.259 1.00 48.41 330 ASP A C 1
ATOM 2688 O O . ASP A 1 330 ? 23.102 -7.244 0.111 1.00 48.41 330 ASP A O 1
ATOM 2692 N N . VAL A 1 331 ? 25.025 -8.181 -0.523 1.00 44.94 331 VAL A N 1
ATOM 2693 C CA . VAL A 1 331 ? 24.398 -9.029 -1.547 1.00 44.94 331 VAL A CA 1
ATOM 2694 C C . VAL A 1 331 ? 23.442 -10.038 -0.902 1.00 44.94 331 VAL A C 1
ATOM 2696 O O . VAL A 1 331 ? 22.332 -10.226 -1.400 1.00 44.94 331 VAL A O 1
ATOM 2699 N N . ALA A 1 332 ? 23.805 -10.641 0.234 1.00 42.59 332 ALA A N 1
ATOM 2700 C CA . ALA A 1 332 ? 22.901 -11.526 0.969 1.00 42.59 332 ALA A CA 1
ATOM 2701 C C . ALA A 1 332 ? 21.664 -10.782 1.513 1.00 42.59 332 ALA A C 1
ATOM 2703 O O . ALA A 1 332 ? 20.558 -11.323 1.466 1.00 42.59 332 ALA A O 1
ATOM 2704 N N . ALA A 1 333 ? 21.831 -9.535 1.961 1.00 43.78 333 ALA A N 1
ATOM 2705 C CA . ALA A 1 333 ? 20.744 -8.662 2.397 1.00 43.78 333 ALA A CA 1
ATOM 2706 C C . ALA A 1 333 ? 19.769 -8.322 1.254 1.00 43.78 333 ALA A C 1
ATOM 2708 O O . ALA A 1 333 ? 18.557 -8.422 1.436 1.00 43.78 333 ALA A O 1
ATOM 2709 N N . THR A 1 334 ? 20.266 -8.054 0.035 1.00 44.56 334 THR A N 1
ATOM 2710 C CA . THR A 1 334 ? 19.404 -7.728 -1.125 1.00 44.56 334 THR A CA 1
ATOM 2711 C C . THR A 1 334 ? 18.431 -8.842 -1.529 1.00 44.56 334 THR A C 1
ATOM 2713 O O . THR A 1 334 ? 17.410 -8.568 -2.164 1.00 44.56 334 THR A O 1
ATOM 2716 N N . VAL A 1 335 ? 18.737 -10.102 -1.198 1.00 36.44 335 VAL A N 1
ATOM 2717 C CA . VAL A 1 335 ? 17.955 -11.279 -1.621 1.00 36.44 335 VAL A CA 1
ATOM 2718 C C . VAL A 1 335 ? 17.152 -11.923 -0.487 1.00 36.44 335 VAL A C 1
ATOM 2720 O O . VAL A 1 335 ? 16.364 -12.836 -0.749 1.00 36.44 335 VAL A O 1
ATOM 2723 N N . ILE A 1 336 ? 17.307 -11.451 0.757 1.00 34.53 336 ILE A N 1
ATOM 2724 C CA . ILE A 1 336 ? 16.575 -11.943 1.931 1.00 34.53 336 ILE A CA 1
ATOM 2725 C C . ILE A 1 336 ? 15.769 -10.788 2.551 1.00 34.53 336 ILE A C 1
ATOM 2727 O O . ILE A 1 336 ? 16.341 -9.936 3.230 1.00 34.53 336 ILE A O 1
ATOM 2731 N N . PRO A 1 337 ? 14.431 -10.768 2.388 1.00 34.53 337 PRO A N 1
ATOM 2732 C CA . PRO A 1 337 ? 13.580 -9.766 3.027 1.00 34.53 337 PRO A CA 1
ATOM 2733 C C . PRO A 1 337 ? 13.795 -9.722 4.549 1.00 34.53 337 PRO A C 1
ATOM 2735 O O . PRO A 1 337 ? 13.676 -10.750 5.219 1.00 34.53 337 PRO A O 1
ATOM 2738 N N . GLY A 1 338 ? 14.095 -8.537 5.090 1.00 35.88 338 GLY A N 1
ATOM 2739 C CA . GLY A 1 338 ? 14.301 -8.315 6.527 1.00 35.88 338 GLY A CA 1
ATOM 2740 C C . GLY A 1 338 ? 15.741 -8.479 7.033 1.00 35.88 338 GLY A C 1
ATOM 2741 O O . GLY A 1 338 ? 15.945 -8.432 8.246 1.00 35.88 338 GLY A O 1
ATOM 2742 N N . VAL A 1 339 ? 16.733 -8.661 6.151 1.00 35.44 339 VAL A N 1
ATOM 2743 C CA . VAL A 1 339 ? 18.162 -8.652 6.512 1.00 35.44 339 VAL A CA 1
ATOM 2744 C C . VAL A 1 339 ? 18.754 -7.269 6.197 1.00 35.44 339 VAL A C 1
ATOM 2746 O O . VAL A 1 339 ? 18.792 -6.909 5.027 1.00 35.44 339 VAL A O 1
ATOM 2749 N N . PRO A 1 340 ? 19.200 -6.479 7.194 1.00 39.69 340 PRO A N 1
ATOM 2750 C CA . PRO A 1 340 ? 19.808 -5.170 6.945 1.00 39.69 340 PRO A CA 1
ATOM 2751 C C . PRO A 1 340 ? 21.225 -5.301 6.357 1.00 39.69 340 PRO A C 1
ATOM 2753 O O . PRO A 1 340 ? 22.035 -6.071 6.876 1.00 39.69 340 PRO A O 1
ATOM 2756 N N . GLY A 1 341 ? 21.542 -4.520 5.316 1.00 43.50 341 GLY A N 1
ATOM 2757 C CA . GLY A 1 341 ? 22.903 -4.393 4.770 1.00 43.50 341 GLY A CA 1
ATOM 2758 C C . GLY A 1 341 ? 23.839 -3.527 5.635 1.00 43.50 341 GLY A C 1
ATOM 2759 O O . GLY A 1 341 ? 23.411 -2.544 6.251 1.00 43.50 341 GLY A O 1
ATOM 2760 N N . GLY A 1 342 ? 25.127 -3.876 5.675 1.00 40.75 342 GLY A N 1
ATOM 2761 C CA . GLY A 1 342 ? 26.231 -3.081 6.215 1.00 40.75 342 GLY A CA 1
ATOM 2762 C C . GLY A 1 342 ? 27.307 -3.889 6.963 1.00 40.75 342 GLY A C 1
ATOM 2763 O O . GLY A 1 342 ? 27.080 -4.991 7.463 1.00 40.75 342 GLY A O 1
ATOM 2764 N N . ALA A 1 343 ? 28.480 -3.271 7.153 1.00 33.62 343 ALA A N 1
ATOM 2765 C CA . ALA A 1 343 ? 29.692 -3.820 7.792 1.00 33.62 343 ALA A CA 1
ATOM 2766 C C . ALA A 1 343 ? 29.555 -4.357 9.244 1.00 33.62 343 ALA A C 1
ATOM 2768 O O . ALA A 1 343 ? 30.529 -4.822 9.837 1.00 33.62 343 ALA A O 1
ATOM 2769 N N . GLY A 1 344 ? 28.369 -4.283 9.857 1.00 38.34 344 GLY A N 1
ATOM 2770 C CA . GLY A 1 344 ? 28.107 -4.700 11.241 1.00 38.34 344 GLY A CA 1
ATOM 2771 C C . GLY A 1 344 ? 27.687 -6.167 11.426 1.00 38.34 344 GLY A C 1
ATOM 2772 O O . GLY A 1 344 ? 27.421 -6.575 12.554 1.00 38.34 344 GLY A O 1
ATOM 2773 N N . PHE A 1 345 ? 27.607 -6.964 10.355 1.00 35.75 345 PHE A N 1
ATOM 2774 C CA . PHE A 1 345 ? 26.850 -8.227 10.338 1.00 35.75 345 PHE A CA 1
ATOM 2775 C C . PHE A 1 345 ? 27.582 -9.487 10.848 1.00 35.75 345 PHE A C 1
ATOM 2777 O O . PHE A 1 345 ? 26.982 -10.558 10.936 1.00 35.75 345 PHE A O 1
ATOM 2784 N N . ALA A 1 346 ? 28.861 -9.415 11.231 1.00 32.81 346 ALA A N 1
ATOM 2785 C CA . ALA A 1 346 ? 29.629 -10.629 11.552 1.00 32.81 346 ALA A CA 1
ATOM 2786 C C . ALA A 1 346 ? 29.102 -11.436 12.766 1.00 32.81 346 ALA A C 1
ATOM 2788 O O . ALA A 1 346 ? 29.506 -12.581 12.951 1.00 32.81 346 ALA A O 1
ATOM 2789 N N . ILE A 1 347 ? 28.217 -10.871 13.600 1.00 30.14 347 ILE A N 1
ATOM 2790 C CA . ILE A 1 347 ? 27.867 -11.443 14.913 1.00 30.14 347 ILE A CA 1
ATOM 2791 C C . ILE A 1 347 ? 26.490 -12.142 14.954 1.00 30.14 347 ILE A C 1
ATOM 2793 O O . ILE A 1 347 ? 26.332 -13.074 15.742 1.00 30.14 347 ILE A O 1
ATOM 2797 N N . ASP A 1 348 ? 25.521 -11.803 14.092 1.00 30.03 348 ASP A N 1
ATOM 2798 C CA . ASP A 1 348 ? 24.139 -12.331 14.197 1.00 30.03 348 ASP A CA 1
ATOM 2799 C C . ASP A 1 348 ? 23.712 -13.324 13.093 1.00 30.03 348 ASP A C 1
ATOM 2801 O O . ASP A 1 348 ? 22.669 -13.972 13.222 1.00 30.03 348 ASP A O 1
ATOM 2805 N N . ALA A 1 349 ? 24.550 -13.580 12.077 1.00 29.00 349 ALA A N 1
ATOM 2806 C CA . ALA A 1 349 ? 24.308 -14.629 11.070 1.00 29.00 349 ALA A CA 1
ATOM 2807 C C . ALA A 1 349 ? 24.168 -16.045 11.678 1.00 29.00 349 ALA A C 1
ATOM 2809 O O . ALA A 1 349 ? 23.557 -16.929 11.082 1.00 29.00 349 ALA A O 1
ATOM 2810 N N . ALA A 1 350 ? 24.671 -16.257 12.899 1.00 27.06 350 ALA A N 1
ATOM 2811 C CA . ALA A 1 350 ? 24.531 -17.512 13.636 1.00 27.06 350 ALA A CA 1
ATOM 2812 C C . ALA A 1 350 ? 23.103 -17.779 14.163 1.00 27.06 350 ALA A C 1
ATOM 2814 O O . ALA A 1 350 ? 22.803 -18.907 14.556 1.00 27.06 350 ALA A O 1
ATOM 2815 N N . ARG A 1 351 ? 22.216 -16.768 14.197 1.00 29.53 351 ARG A N 1
ATOM 2816 C CA . ARG A 1 351 ? 20.846 -16.891 14.738 1.00 29.53 351 ARG A CA 1
ATOM 2817 C C . ARG A 1 351 ? 19.781 -17.171 13.674 1.00 29.53 351 ARG A C 1
ATOM 2819 O O . ARG A 1 351 ? 18.701 -17.651 14.017 1.00 29.53 351 ARG A O 1
ATOM 2826 N N . ALA A 1 352 ? 20.082 -16.942 12.397 1.00 26.91 352 ALA A N 1
ATOM 2827 C CA . ALA A 1 352 ? 19.216 -17.302 11.278 1.00 26.91 352 ALA A CA 1
ATOM 2828 C C . ALA A 1 352 ? 19.514 -18.751 10.855 1.00 26.91 352 ALA A C 1
ATOM 2830 O O . ALA A 1 352 ? 20.516 -19.029 10.205 1.00 26.91 352 ALA A O 1
ATOM 2831 N N . GLY A 1 353 ? 18.669 -19.689 11.291 1.00 27.59 353 GLY A N 1
ATOM 2832 C CA . GLY A 1 353 ? 18.878 -21.132 11.140 1.00 27.59 353 GLY A CA 1
ATOM 2833 C C . GLY A 1 353 ? 19.082 -21.662 9.706 1.00 27.59 353 GLY A C 1
ATOM 2834 O O . GLY A 1 353 ? 19.105 -20.927 8.725 1.00 27.59 353 GLY A O 1
ATOM 2835 N N . ASN A 1 354 ? 19.180 -22.993 9.621 1.00 26.20 354 ASN A N 1
ATOM 2836 C CA . ASN A 1 354 ? 19.603 -23.892 8.525 1.00 26.20 354 ASN A CA 1
ATOM 2837 C C . ASN A 1 354 ? 19.422 -23.496 7.031 1.00 26.20 354 ASN A C 1
ATOM 2839 O O . ASN A 1 354 ? 20.085 -24.105 6.199 1.00 26.20 354 ASN A O 1
ATOM 2843 N N . LYS A 1 355 ? 18.611 -22.498 6.650 1.00 27.48 355 LYS A N 1
ATOM 2844 C CA . LYS A 1 355 ? 18.512 -21.982 5.266 1.00 27.48 355 LYS A CA 1
ATOM 2845 C C . LYS A 1 355 ? 19.711 -21.129 4.830 1.00 27.48 355 LYS A C 1
ATOM 2847 O O . LYS A 1 355 ? 20.066 -21.174 3.657 1.00 27.48 355 LYS A O 1
ATOM 2852 N N . ALA A 1 356 ? 20.360 -20.406 5.748 1.00 29.16 356 ALA A N 1
ATOM 2853 C CA . ALA A 1 356 ? 21.597 -19.675 5.440 1.00 29.16 356 ALA A CA 1
ATOM 2854 C C . ALA A 1 356 ? 22.751 -20.640 5.101 1.00 29.16 356 ALA A C 1
ATOM 2856 O O . ALA A 1 356 ? 23.554 -20.383 4.209 1.00 29.16 356 ALA A O 1
ATOM 2857 N N . ILE A 1 357 ? 22.777 -21.803 5.760 1.00 28.92 357 ILE A N 1
ATOM 2858 C CA . ILE A 1 357 ? 23.805 -22.833 5.574 1.00 28.92 357 ILE A CA 1
ATOM 2859 C C . ILE A 1 357 ? 23.708 -23.494 4.188 1.00 28.92 357 ILE A C 1
ATOM 2861 O O . ILE A 1 357 ? 24.737 -23.868 3.638 1.00 28.92 357 ILE A O 1
ATOM 2865 N N . ASP A 1 358 ? 22.524 -23.611 3.582 1.00 28.95 358 ASP A N 1
ATOM 2866 C CA . ASP A 1 358 ? 22.383 -24.273 2.275 1.00 28.95 358 ASP A CA 1
ATOM 2867 C C . ASP A 1 358 ? 22.766 -23.371 1.085 1.00 28.95 358 ASP A C 1
ATOM 2869 O O . ASP A 1 358 ? 23.262 -23.882 0.084 1.00 28.95 358 ASP A O 1
ATOM 2873 N N . ILE A 1 359 ? 22.667 -22.041 1.222 1.00 29.28 359 ILE A N 1
ATOM 2874 C CA . ILE A 1 359 ? 23.236 -21.082 0.250 1.00 29.28 359 ILE A CA 1
ATOM 2875 C C . ILE A 1 359 ? 24.765 -20.994 0.417 1.00 29.28 359 ILE A C 1
ATOM 2877 O O . ILE A 1 359 ? 25.506 -20.944 -0.569 1.00 29.28 359 ILE A O 1
ATOM 2881 N N . ILE A 1 360 ? 25.257 -21.092 1.660 1.00 30.34 360 ILE A N 1
ATOM 2882 C CA . ILE A 1 360 ? 26.691 -21.240 1.955 1.00 30.34 360 ILE A CA 1
ATOM 2883 C C . ILE A 1 360 ? 27.239 -22.563 1.380 1.00 30.34 360 ILE A C 1
ATOM 2885 O O . ILE A 1 360 ? 28.356 -22.577 0.878 1.00 30.34 360 ILE A O 1
ATOM 2889 N N . LYS A 1 361 ? 26.459 -23.654 1.344 1.00 29.77 361 LYS A N 1
ATOM 2890 C CA . LYS A 1 361 ? 26.870 -24.948 0.753 1.00 29.77 361 LYS A CA 1
ATOM 2891 C C . LYS A 1 361 ? 26.852 -24.998 -0.776 1.00 29.77 361 LYS A C 1
ATOM 2893 O O . LYS A 1 361 ? 27.585 -25.789 -1.351 1.00 29.77 361 LYS A O 1
ATOM 2898 N N . THR A 1 362 ? 26.072 -24.160 -1.460 1.00 28.62 362 THR A N 1
ATOM 2899 C CA . THR A 1 362 ? 26.270 -23.931 -2.909 1.00 28.62 362 THR A CA 1
ATOM 2900 C C . THR A 1 362 ? 27.525 -23.104 -3.209 1.00 28.62 362 THR A C 1
ATOM 2902 O O . THR A 1 362 ? 27.899 -22.954 -4.369 1.00 28.62 362 THR A O 1
ATOM 2905 N N . THR A 1 363 ? 28.193 -22.613 -2.162 1.00 35.44 363 THR A N 1
ATOM 2906 C CA . THR A 1 363 ? 29.419 -21.820 -2.204 1.00 35.44 363 THR A CA 1
ATOM 2907 C C . THR A 1 363 ? 30.567 -22.608 -1.566 1.00 35.44 363 THR A C 1
ATOM 2909 O O . THR A 1 363 ? 31.222 -22.128 -0.643 1.00 35.44 363 THR A O 1
ATOM 2912 N N . ASP A 1 364 ? 30.867 -23.807 -2.076 1.00 31.12 364 ASP A N 1
ATOM 2913 C CA . ASP A 1 364 ? 32.087 -24.539 -1.678 1.00 31.12 364 ASP A CA 1
ATOM 2914 C C . ASP A 1 364 ? 33.377 -23.708 -1.904 1.00 31.12 364 ASP A C 1
ATOM 2916 O O . ASP A 1 364 ? 34.422 -24.016 -1.343 1.00 31.12 364 ASP A O 1
ATOM 2920 N N . ASN A 1 365 ? 33.301 -22.575 -2.614 1.00 37.62 365 ASN A N 1
ATOM 2921 C CA . ASN A 1 365 ? 34.431 -21.681 -2.880 1.00 37.62 365 ASN A CA 1
ATOM 2922 C C . ASN A 1 365 ? 34.571 -20.497 -1.894 1.00 37.62 365 ASN A C 1
ATOM 2924 O O . ASN A 1 365 ? 35.574 -19.789 -1.929 1.00 37.62 365 ASN A O 1
ATOM 2928 N N . GLY A 1 366 ? 33.593 -20.245 -1.014 1.00 33.09 366 GLY A N 1
ATOM 2929 C CA . GLY A 1 366 ? 33.606 -19.076 -0.116 1.00 33.09 366 GLY A CA 1
ATOM 2930 C C . GLY A 1 366 ? 34.483 -19.269 1.126 1.00 33.09 366 GLY A C 1
ATOM 2931 O O . GLY A 1 366 ? 35.145 -18.341 1.582 1.00 33.09 366 GLY A O 1
ATOM 2932 N N . ILE A 1 367 ? 34.540 -20.498 1.650 1.00 34.62 367 ILE A N 1
ATOM 2933 C CA . ILE A 1 367 ? 35.438 -20.870 2.758 1.00 34.62 367 ILE A CA 1
ATOM 2934 C C . ILE A 1 367 ? 36.870 -21.106 2.248 1.00 34.62 367 ILE A C 1
ATOM 2936 O O . ILE A 1 367 ? 37.831 -20.868 2.984 1.00 34.62 367 ILE A O 1
ATOM 2940 N N . ASP A 1 368 ? 37.027 -21.492 0.980 1.00 35.34 368 ASP A N 1
ATOM 2941 C CA . ASP A 1 368 ? 38.340 -21.606 0.344 1.00 35.34 368 ASP A CA 1
ATOM 2942 C C . ASP A 1 368 ? 38.952 -20.243 -0.009 1.00 35.34 368 ASP A C 1
ATOM 2944 O O . ASP A 1 368 ? 40.173 -20.130 0.003 1.00 35.34 368 ASP A O 1
ATOM 2948 N N . LEU A 1 369 ? 38.158 -19.176 -0.165 1.00 33.28 369 LEU A N 1
ATOM 2949 C CA . LEU A 1 369 ? 38.660 -17.808 -0.376 1.00 33.28 369 LEU A CA 1
ATOM 2950 C C . LEU A 1 369 ? 39.489 -17.279 0.814 1.00 33.28 369 LEU A C 1
ATOM 2952 O O . LEU A 1 369 ? 40.443 -16.527 0.626 1.00 33.28 369 LEU A O 1
ATOM 2956 N N . ALA A 1 370 ? 39.181 -17.719 2.040 1.00 32.03 370 ALA A N 1
ATOM 2957 C CA . ALA A 1 370 ? 39.988 -17.415 3.226 1.00 32.03 370 ALA A CA 1
ATOM 2958 C C . ALA A 1 370 ? 41.281 -18.253 3.308 1.00 32.03 370 ALA A C 1
ATOM 2960 O O . ALA A 1 370 ? 42.193 -17.904 4.058 1.00 32.03 370 ALA A O 1
ATOM 2961 N N . LYS A 1 371 ? 41.374 -19.354 2.548 1.00 32.88 371 LYS A N 1
ATOM 2962 C CA . LYS A 1 371 ? 42.546 -20.245 2.491 1.00 32.88 371 LYS A CA 1
ATOM 2963 C C . LYS A 1 371 ? 43.393 -20.069 1.230 1.00 32.88 371 LYS A C 1
ATOM 2965 O O . LYS A 1 371 ? 44.548 -20.476 1.240 1.00 32.88 371 LYS A O 1
ATOM 2970 N N . SER A 1 372 ? 42.862 -19.460 0.173 1.00 35.31 372 SER A N 1
ATOM 2971 C CA . SER A 1 372 ? 43.522 -19.314 -1.129 1.00 35.31 372 SER A CA 1
ATOM 2972 C C . SER A 1 372 ? 44.125 -17.924 -1.354 1.00 35.31 372 SER A C 1
ATOM 2974 O O . SER A 1 372 ? 44.280 -17.493 -2.501 1.00 35.31 372 SER A O 1
ATOM 2976 N N . VAL A 1 373 ? 44.476 -17.213 -0.276 1.00 38.09 373 VAL A N 1
ATOM 2977 C CA . VAL A 1 373 ? 45.326 -16.014 -0.330 1.00 38.09 373 VAL A CA 1
ATOM 2978 C C . VAL A 1 373 ? 46.734 -16.450 -0.735 1.00 38.09 373 VAL A C 1
ATOM 2980 O O . VAL A 1 373 ? 47.622 -16.520 0.100 1.00 38.09 373 VAL A O 1
ATOM 2983 N N . ASP A 1 374 ? 46.923 -16.797 -2.006 1.00 35.91 374 ASP A N 1
ATOM 2984 C CA . ASP A 1 374 ? 48.261 -17.011 -2.562 1.00 35.91 374 ASP A CA 1
ATOM 2985 C C . ASP A 1 374 ? 48.415 -16.594 -4.028 1.00 35.91 374 ASP A C 1
ATOM 2987 O O . ASP A 1 374 ? 49.543 -16.398 -4.459 1.00 35.91 374 ASP A O 1
ATOM 2991 N N . ASN A 1 375 ? 47.350 -16.350 -4.806 1.00 38.28 375 ASN A N 1
ATOM 2992 C CA . ASN A 1 375 ? 47.521 -15.850 -6.178 1.00 38.28 375 ASN A CA 1
ATOM 2993 C C . ASN A 1 375 ? 46.465 -14.810 -6.569 1.00 38.28 375 ASN A C 1
ATOM 2995 O O . ASN A 1 375 ? 45.324 -15.130 -6.896 1.00 38.28 375 ASN A O 1
ATOM 2999 N N . GLY A 1 376 ? 46.881 -13.540 -6.616 1.00 32.38 376 GLY A N 1
ATOM 3000 C CA . GLY A 1 376 ? 46.051 -12.393 -7.011 1.00 32.38 376 GLY A CA 1
ATOM 3001 C C . GLY A 1 376 ? 45.453 -12.455 -8.428 1.00 32.38 376 GLY A C 1
ATOM 3002 O O . GLY A 1 376 ? 44.659 -11.591 -8.782 1.00 32.38 376 GLY A O 1
ATOM 3003 N N . SER A 1 377 ? 45.777 -13.468 -9.238 1.00 33.03 377 SER A N 1
ATOM 3004 C CA . SER A 1 377 ? 45.169 -13.688 -10.558 1.00 33.03 377 SER A CA 1
ATOM 3005 C C . SER A 1 377 ? 43.745 -14.245 -10.505 1.00 33.03 377 SER A C 1
ATOM 3007 O O . SER A 1 377 ? 42.967 -13.976 -11.418 1.00 33.03 377 SER A O 1
ATOM 3009 N N . ASP A 1 378 ? 43.389 -14.998 -9.462 1.00 36.09 378 ASP A N 1
ATOM 3010 C CA . ASP A 1 378 ? 42.042 -15.577 -9.343 1.00 36.09 378 ASP A CA 1
ATOM 3011 C C . ASP A 1 378 ? 41.042 -14.557 -8.774 1.00 36.09 378 ASP A C 1
ATOM 3013 O O . ASP A 1 378 ? 39.878 -14.538 -9.170 1.00 36.09 378 ASP A O 1
ATOM 3017 N N . LEU A 1 379 ? 41.532 -13.611 -7.963 1.00 35.22 379 LEU A N 1
ATOM 3018 C CA . LEU A 1 379 ? 40.778 -12.436 -7.510 1.00 35.22 379 LEU A CA 1
ATOM 3019 C C . LEU A 1 379 ? 40.454 -11.459 -8.652 1.00 35.22 379 LEU A C 1
ATOM 3021 O O . LEU A 1 379 ? 39.371 -10.881 -8.665 1.00 35.22 379 LEU A O 1
ATOM 3025 N N . LEU A 1 380 ? 41.360 -11.289 -9.622 1.00 33.81 380 LEU A N 1
ATOM 3026 C CA . LEU A 1 380 ? 41.130 -10.432 -10.793 1.00 33.81 380 LEU A CA 1
ATOM 3027 C C . LEU A 1 380 ? 40.072 -11.018 -11.736 1.00 33.81 380 LEU A C 1
ATOM 3029 O O . LEU A 1 380 ? 39.201 -10.286 -12.182 1.00 33.81 380 LEU A O 1
ATOM 3033 N N . LYS A 1 381 ? 40.079 -12.339 -11.963 1.00 36.66 381 LYS A N 1
ATOM 3034 C CA . LYS A 1 381 ? 39.028 -13.009 -12.749 1.00 36.66 381 LYS A CA 1
ATOM 3035 C C . LYS A 1 381 ? 37.662 -12.926 -12.077 1.00 36.66 381 LYS A C 1
ATOM 3037 O O . LYS A 1 381 ? 36.681 -12.630 -12.738 1.00 36.66 381 LYS A O 1
ATOM 3042 N N . TYR A 1 382 ? 37.617 -13.126 -10.760 1.00 36.78 382 TYR A N 1
ATOM 3043 C CA . TYR A 1 382 ? 36.384 -12.980 -9.990 1.00 36.78 382 TYR A CA 1
ATOM 3044 C C . TYR A 1 382 ? 35.862 -11.532 -10.017 1.00 36.78 382 TYR A C 1
ATOM 3046 O O . TYR A 1 382 ? 34.666 -11.310 -10.166 1.00 36.78 382 TYR A O 1
ATOM 3054 N N . SER A 1 383 ? 36.757 -10.540 -9.934 1.00 33.28 383 SER A N 1
ATOM 3055 C CA . SER A 1 383 ? 36.410 -9.119 -10.068 1.00 33.28 383 SER A CA 1
ATOM 3056 C C . SER A 1 383 ? 35.922 -8.750 -11.472 1.00 33.28 383 SER A C 1
ATOM 3058 O O . SER A 1 383 ? 35.045 -7.896 -11.584 1.00 33.28 383 SER A O 1
ATOM 3060 N N . ASP A 1 384 ? 36.479 -9.353 -12.524 1.00 35.56 384 ASP A N 1
ATOM 3061 C CA . ASP A 1 384 ? 36.048 -9.134 -13.909 1.00 35.56 384 ASP A CA 1
ATOM 3062 C C . ASP A 1 384 ? 34.676 -9.782 -14.166 1.00 35.56 384 ASP A C 1
ATOM 3064 O O . ASP A 1 384 ? 33.784 -9.121 -14.692 1.00 35.56 384 ASP A O 1
ATOM 3068 N N . ASP A 1 385 ? 34.458 -11.016 -13.697 1.00 38.56 385 ASP A N 1
ATOM 3069 C CA . ASP A 1 385 ? 33.181 -11.731 -13.837 1.00 38.56 385 ASP A CA 1
ATOM 3070 C C . ASP A 1 385 ? 32.046 -11.022 -13.070 1.00 38.56 385 ASP A C 1
ATOM 3072 O O . ASP A 1 385 ? 30.952 -10.814 -13.600 1.00 38.56 385 ASP A O 1
ATOM 3076 N N . VAL A 1 386 ? 32.320 -10.567 -11.840 1.00 37.91 386 VAL A N 1
ATOM 3077 C CA . VAL A 1 386 ? 31.375 -9.773 -11.035 1.00 37.91 386 VAL A CA 1
ATOM 3078 C C . VAL A 1 386 ? 31.189 -8.370 -11.623 1.00 37.91 386 VAL A C 1
ATOM 3080 O O . VAL A 1 386 ? 30.082 -7.834 -11.600 1.00 37.91 386 VAL A O 1
ATOM 3083 N N . GLY A 1 387 ? 32.238 -7.768 -12.187 1.00 35.81 387 GLY A N 1
ATOM 3084 C CA . GLY A 1 387 ? 32.173 -6.482 -12.883 1.00 35.81 387 GLY A CA 1
ATOM 3085 C C . GLY A 1 387 ? 31.316 -6.530 -14.151 1.00 35.81 387 GLY A C 1
ATOM 3086 O O . GLY A 1 387 ? 30.563 -5.590 -14.418 1.00 35.81 387 GLY A O 1
ATOM 3087 N N . ASP A 1 388 ? 31.366 -7.636 -14.891 1.00 38.06 388 ASP A N 1
ATOM 3088 C CA . ASP A 1 388 ? 30.531 -7.886 -16.065 1.00 38.06 388 ASP A CA 1
ATOM 3089 C C . ASP A 1 388 ? 29.069 -8.145 -15.670 1.00 38.06 388 ASP A C 1
ATOM 3091 O O . ASP A 1 388 ? 28.152 -7.567 -16.265 1.00 38.06 388 ASP A O 1
ATOM 3095 N N . GLU A 1 389 ? 28.835 -8.919 -14.608 1.00 37.16 389 GLU A N 1
ATOM 3096 C CA . GLU A 1 389 ? 27.492 -9.204 -14.096 1.00 37.16 389 GLU A CA 1
ATOM 3097 C C . GLU A 1 389 ? 26.830 -7.949 -13.489 1.00 37.16 389 GLU A C 1
ATOM 3099 O O . GLU A 1 389 ? 25.676 -7.634 -13.798 1.00 37.16 389 GLU A O 1
ATOM 3104 N N . LEU A 1 390 ? 27.576 -7.139 -12.727 1.00 34.38 390 LEU A N 1
ATOM 3105 C CA . LEU A 1 390 ? 27.134 -5.833 -12.219 1.00 34.38 390 LEU A CA 1
ATOM 3106 C C . LEU A 1 390 ? 27.007 -4.784 -13.329 1.00 34.38 390 LEU A C 1
ATOM 3108 O O . LEU A 1 390 ? 26.130 -3.921 -13.262 1.00 34.38 390 LEU A O 1
ATOM 3112 N N . GLY A 1 391 ? 27.839 -4.853 -14.369 1.00 35.75 391 GLY A N 1
ATOM 3113 C CA . GLY A 1 391 ? 27.718 -4.040 -15.575 1.00 35.75 391 GLY A CA 1
ATOM 3114 C C . GLY A 1 391 ? 26.421 -4.330 -16.326 1.00 35.75 391 GLY A C 1
ATOM 3115 O O . GLY A 1 391 ? 25.770 -3.404 -16.820 1.00 35.75 391 GLY A O 1
ATOM 3116 N N . ASP A 1 392 ? 25.997 -5.589 -16.364 1.00 35.56 392 ASP A N 1
ATOM 3117 C CA . ASP A 1 392 ? 24.723 -6.004 -16.940 1.00 35.56 392 ASP A CA 1
ATOM 3118 C C . ASP A 1 392 ? 23.534 -5.650 -16.035 1.00 35.56 392 ASP A C 1
ATOM 3120 O O . ASP A 1 392 ? 22.527 -5.137 -16.530 1.00 35.56 392 ASP A O 1
ATOM 3124 N N . ILE A 1 393 ? 23.652 -5.796 -14.713 1.00 34.97 393 ILE A N 1
ATOM 3125 C CA . ILE A 1 393 ? 22.632 -5.367 -13.738 1.00 34.97 393 ILE A CA 1
ATOM 3126 C C . ILE A 1 393 ? 22.453 -3.836 -13.753 1.00 34.97 393 ILE A C 1
ATOM 3128 O O . ILE A 1 393 ? 21.326 -3.348 -13.832 1.00 34.97 393 ILE A O 1
ATOM 3132 N N . SER A 1 394 ? 23.540 -3.063 -13.780 1.00 32.03 394 SER A N 1
ATOM 3133 C CA . SER A 1 394 ? 23.539 -1.594 -13.875 1.00 32.03 394 SER A CA 1
ATOM 3134 C C . SER A 1 394 ? 22.956 -1.099 -15.203 1.00 32.03 394 SER A C 1
ATOM 3136 O O . SER A 1 394 ? 22.137 -0.176 -15.221 1.00 32.03 394 SER A O 1
ATOM 3138 N N . LYS A 1 395 ? 23.268 -1.761 -16.327 1.00 33.50 395 LYS A N 1
ATOM 3139 C CA . LYS A 1 395 ? 22.612 -1.487 -17.619 1.00 33.50 395 LYS A CA 1
ATOM 3140 C C . LYS A 1 395 ? 21.119 -1.818 -17.578 1.00 33.50 395 LYS A C 1
ATOM 3142 O O . LYS A 1 395 ? 20.334 -1.069 -18.160 1.00 33.50 395 LYS A O 1
ATOM 3147 N N . ASN A 1 396 ? 20.713 -2.873 -16.872 1.00 31.45 396 ASN A N 1
ATOM 3148 C CA . ASN A 1 396 ? 19.307 -3.251 -16.684 1.00 31.45 396 ASN A CA 1
ATOM 3149 C C . ASN A 1 396 ? 18.546 -2.335 -15.705 1.00 31.45 396 ASN A C 1
ATOM 3151 O O . ASN A 1 396 ? 17.320 -2.283 -15.767 1.00 31.45 396 ASN A O 1
ATOM 3155 N N . PHE A 1 397 ? 19.247 -1.602 -14.833 1.00 33.50 397 PHE A N 1
ATOM 3156 C CA . PHE A 1 397 ? 18.653 -0.658 -13.877 1.00 33.50 397 PHE A CA 1
ATOM 3157 C C . PHE A 1 397 ? 18.638 0.791 -14.399 1.00 33.50 397 PHE A C 1
ATOM 3159 O O . PHE A 1 397 ? 17.699 1.542 -14.146 1.00 33.50 397 PHE A O 1
ATOM 3166 N N . SER A 1 398 ? 19.656 1.190 -15.170 1.00 32.00 398 SER A N 1
ATOM 3167 C CA . SER A 1 398 ? 19.765 2.526 -15.779 1.00 32.00 398 SER A CA 1
ATOM 3168 C C . SER A 1 398 ? 18.998 2.645 -17.104 1.00 32.00 398 SER A C 1
ATOM 3170 O O . SER A 1 398 ? 18.598 3.738 -17.507 1.00 32.00 398 SER A O 1
ATOM 3172 N N . SER A 1 399 ? 18.729 1.519 -17.774 1.00 33.12 399 SER A N 1
ATOM 3173 C CA . SER A 1 399 ? 17.745 1.450 -18.852 1.00 33.12 399 SER A CA 1
ATOM 3174 C C . SER A 1 399 ? 16.518 0.700 -18.354 1.00 33.12 399 SER A C 1
ATOM 3176 O O . SER A 1 399 ? 16.611 -0.439 -17.925 1.00 33.12 399 SER A O 1
ATOM 3178 N N . SER A 1 400 ? 15.370 1.365 -18.376 1.00 36.28 400 SER A N 1
ATOM 3179 C CA . SER A 1 400 ? 14.045 0.819 -18.085 1.00 36.28 400 SER A CA 1
ATOM 3180 C C . SER A 1 400 ? 13.755 -0.484 -18.859 1.00 36.28 400 SER A C 1
ATOM 3182 O O . SER A 1 400 ? 13.133 -0.433 -19.917 1.00 36.28 400 SER A O 1
ATOM 3184 N N . ASN A 1 401 ? 14.199 -1.633 -18.342 1.00 39.94 401 ASN A N 1
ATOM 3185 C CA . ASN A 1 401 ? 14.041 -2.956 -18.962 1.00 39.94 401 ASN A CA 1
ATOM 3186 C C . ASN A 1 401 ? 13.278 -3.952 -18.069 1.00 39.94 401 ASN A C 1
ATOM 3188 O O . ASN A 1 401 ? 13.344 -5.162 -18.290 1.00 39.94 401 ASN A O 1
ATOM 3192 N N . TYR A 1 402 ? 12.510 -3.468 -17.088 1.00 38.38 402 TYR A N 1
ATOM 3193 C CA . TYR A 1 402 ? 11.424 -4.257 -16.497 1.00 38.38 402 TYR A CA 1
ATOM 3194 C C . TYR A 1 402 ? 10.354 -4.482 -17.584 1.00 38.38 402 TYR A C 1
ATOM 3196 O O . TYR A 1 402 ? 9.444 -3.676 -17.742 1.00 38.38 402 TYR A O 1
ATOM 3204 N N . GLY A 1 403 ? 10.520 -5.530 -18.400 1.00 50.88 403 GLY A N 1
ATOM 3205 C CA . GLY A 1 403 ? 9.619 -5.853 -19.516 1.00 50.88 403 GLY A CA 1
ATOM 3206 C C . GLY A 1 403 ? 10.210 -6.724 -20.634 1.00 50.88 403 GLY A C 1
ATOM 3207 O O . GLY A 1 403 ? 9.451 -7.282 -21.426 1.00 50.88 403 GLY A O 1
ATOM 3208 N N . ILE A 1 404 ? 11.538 -6.892 -20.700 1.00 60.88 404 ILE A N 1
ATOM 3209 C CA . ILE A 1 404 ? 12.182 -7.712 -21.741 1.00 60.88 404 ILE A CA 1
ATOM 3210 C C . ILE A 1 404 ? 12.060 -9.199 -21.388 1.00 60.88 404 ILE A C 1
ATOM 3212 O O . ILE A 1 404 ? 12.609 -9.658 -20.387 1.00 60.88 404 ILE A O 1
ATOM 3216 N N . GLN A 1 405 ? 11.364 -9.955 -22.236 1.00 65.62 405 GLN A N 1
ATOM 3217 C CA . GLN A 1 405 ? 11.125 -11.388 -22.059 1.00 65.62 405 GLN A CA 1
ATOM 3218 C C . GLN A 1 405 ? 12.375 -12.194 -22.439 1.00 65.62 405 GLN A C 1
ATOM 3220 O O . GLN A 1 405 ? 12.898 -12.034 -23.546 1.00 65.62 405 GLN A O 1
ATOM 3225 N N . LYS A 1 406 ? 12.866 -13.066 -21.548 1.00 76.38 406 LYS A N 1
ATOM 3226 C CA . LYS A 1 406 ? 14.070 -13.868 -21.819 1.00 76.38 406 LYS A CA 1
ATOM 3227 C C . LYS A 1 406 ? 13.717 -15.096 -22.660 1.00 76.38 406 LYS A C 1
ATOM 3229 O O . LYS A 1 406 ? 12.640 -15.677 -22.537 1.00 76.38 406 LYS A O 1
ATOM 3234 N N . VAL A 1 407 ? 14.654 -15.519 -23.509 1.00 67.69 407 VAL A N 1
ATOM 3235 C CA . VAL A 1 407 ? 14.529 -16.725 -24.343 1.00 67.69 407 VAL A CA 1
ATOM 3236 C C . VAL A 1 407 ? 15.717 -17.633 -24.052 1.00 67.69 407 VAL A C 1
ATOM 3238 O O . VAL A 1 407 ? 16.861 -17.271 -24.332 1.00 67.69 407 VAL A O 1
ATOM 3241 N N . GLY A 1 408 ? 15.464 -18.795 -23.442 1.00 68.88 408 GLY A N 1
ATOM 3242 C CA . GLY A 1 408 ? 16.528 -19.710 -23.009 1.00 68.88 408 GLY A CA 1
ATOM 3243 C C . GLY A 1 408 ? 17.526 -19.075 -22.028 1.00 68.88 408 GLY A C 1
ATOM 3244 O O . GLY A 1 408 ? 18.732 -19.270 -22.166 1.00 68.88 408 GLY A O 1
ATOM 3245 N N . GLY A 1 409 ? 17.037 -18.251 -21.093 1.00 65.25 409 GLY A N 1
ATOM 3246 C CA . GLY A 1 409 ? 17.851 -17.574 -20.074 1.00 65.25 409 GLY A CA 1
ATOM 3247 C C . GLY A 1 409 ? 18.636 -16.344 -20.553 1.00 65.25 409 GLY A C 1
ATOM 3248 O O . GLY A 1 409 ? 19.284 -15.689 -19.739 1.00 65.25 409 GLY A O 1
ATOM 3249 N N . ARG A 1 410 ? 18.571 -15.987 -21.844 1.00 72.19 410 ARG A N 1
ATOM 3250 C CA . ARG A 1 410 ? 19.278 -14.828 -22.420 1.00 72.19 410 ARG A CA 1
ATOM 3251 C C . ARG A 1 410 ? 18.304 -13.781 -22.954 1.00 72.19 410 ARG A C 1
ATOM 3253 O O . ARG A 1 410 ? 17.204 -14.106 -23.398 1.00 72.19 410 ARG A O 1
ATOM 3260 N N . ASN A 1 411 ? 18.730 -12.520 -22.943 1.00 77.94 411 ASN A N 1
ATOM 3261 C CA . ASN A 1 411 ? 17.973 -11.436 -23.563 1.00 77.94 411 ASN A CA 1
ATOM 3262 C C . ASN A 1 411 ? 17.884 -11.641 -25.090 1.00 77.94 411 ASN A C 1
ATOM 3264 O O . ASN A 1 411 ? 18.867 -12.082 -25.700 1.00 77.94 411 ASN A O 1
ATOM 3268 N N . PRO A 1 412 ? 16.750 -11.298 -25.732 1.00 81.00 412 PRO A N 1
ATOM 3269 C CA . PRO A 1 412 ? 16.634 -11.305 -27.185 1.00 81.00 412 PRO A CA 1
ATOM 3270 C C . PRO A 1 412 ? 17.740 -10.471 -27.846 1.00 81.00 412 PRO A C 1
ATOM 3272 O O . PRO A 1 412 ? 18.136 -9.415 -27.348 1.00 81.00 412 PRO A O 1
ATOM 3275 N N . ILE A 1 413 ? 18.257 -10.918 -28.991 1.00 81.88 413 ILE A N 1
ATOM 3276 C CA . ILE A 1 413 ? 19.239 -10.140 -29.749 1.00 81.88 413 ILE A CA 1
ATOM 3277 C C . ILE A 1 413 ? 18.597 -8.804 -30.123 1.00 81.88 413 ILE A C 1
ATOM 3279 O O . ILE A 1 413 ? 17.490 -8.779 -30.656 1.00 81.88 413 ILE A O 1
ATOM 3283 N N . ASN A 1 414 ? 19.327 -7.712 -29.874 1.00 83.31 414 ASN A N 1
ATOM 3284 C CA . ASN A 1 414 ? 18.863 -6.335 -30.050 1.00 83.31 414 ASN A CA 1
ATOM 3285 C C . ASN A 1 414 ? 17.749 -5.879 -29.087 1.00 83.31 414 ASN A C 1
ATOM 3287 O O . ASN A 1 414 ? 17.156 -4.826 -29.310 1.00 83.31 414 ASN A O 1
ATOM 3291 N N . SER A 1 415 ? 17.555 -6.562 -27.953 1.00 77.38 415 SER A N 1
ATOM 3292 C CA . SER A 1 415 ? 16.579 -6.175 -26.922 1.00 77.38 415 SER A CA 1
ATOM 3293 C C . SER A 1 415 ? 16.759 -4.756 -26.355 1.00 77.38 415 SER A C 1
ATOM 3295 O O . SER A 1 415 ? 15.799 -4.169 -25.873 1.00 77.38 415 SER A O 1
ATOM 3297 N N . LYS A 1 416 ? 17.944 -4.138 -26.492 1.00 78.00 416 LYS A N 1
ATOM 3298 C CA . LYS A 1 416 ? 18.188 -2.712 -26.176 1.00 78.00 416 LYS A CA 1
ATOM 3299 C C . LYS A 1 416 ? 17.277 -1.729 -26.931 1.00 78.00 416 LYS A C 1
ATOM 3301 O O . LYS A 1 416 ? 17.172 -0.564 -26.546 1.00 78.00 416 LYS A O 1
ATOM 3306 N N . TYR A 1 417 ? 16.669 -2.178 -28.030 1.00 80.00 417 TYR A N 1
ATOM 3307 C CA . TYR A 1 417 ? 15.693 -1.413 -28.798 1.00 80.00 417 TYR A CA 1
ATOM 3308 C C . TYR A 1 417 ? 14.248 -1.695 -28.379 1.00 80.00 417 TYR A C 1
ATOM 3310 O O . TYR A 1 417 ? 13.360 -1.196 -29.052 1.00 80.00 417 TYR A O 1
ATOM 3318 N N . ALA A 1 418 ? 13.982 -2.433 -27.295 1.00 80.00 418 ALA A N 1
ATOM 3319 C CA . ALA A 1 418 ? 12.624 -2.633 -26.788 1.00 80.00 418 ALA A CA 1
ATOM 3320 C C . ALA A 1 418 ? 11.859 -1.297 -26.677 1.00 80.00 418 ALA A C 1
ATOM 3322 O O . ALA A 1 418 ? 12.375 -0.317 -26.129 1.00 80.00 418 ALA A O 1
ATOM 3323 N N . GLY A 1 419 ? 10.668 -1.236 -27.281 1.00 77.38 419 GLY A N 1
ATOM 3324 C CA . GLY A 1 419 ? 9.845 -0.022 -27.382 1.00 77.38 419 GLY A CA 1
ATOM 3325 C C . GLY A 1 419 ? 10.424 1.102 -28.261 1.00 77.38 419 GLY A C 1
ATOM 3326 O O . GLY A 1 419 ? 9.934 2.231 -28.225 1.00 77.38 419 GLY A O 1
ATOM 3327 N N . LYS A 1 420 ? 11.489 0.844 -29.030 1.00 84.19 420 LYS A N 1
ATOM 3328 C CA . LYS A 1 420 ? 12.217 1.826 -29.853 1.00 84.19 420 LYS A CA 1
ATOM 3329 C C . LYS A 1 420 ? 12.377 1.338 -31.295 1.00 84.19 420 LYS A C 1
ATOM 3331 O O . LYS A 1 420 ? 12.164 0.178 -31.635 1.00 84.19 420 LYS A O 1
ATOM 3336 N N . LYS A 1 421 ? 12.782 2.256 -32.174 1.00 87.75 421 LYS A N 1
ATOM 3337 C CA . LYS A 1 421 ? 13.064 1.976 -33.588 1.00 87.75 421 LYS A CA 1
ATOM 3338 C C . LYS A 1 421 ? 14.540 1.607 -33.775 1.00 87.75 421 LYS A C 1
ATOM 3340 O O . LYS A 1 421 ? 15.420 2.347 -33.337 1.00 87.75 421 LYS A O 1
ATOM 3345 N N . HIS A 1 422 ? 14.809 0.483 -34.431 1.00 88.94 422 HIS A N 1
ATOM 3346 C CA . HIS A 1 422 ? 16.157 0.046 -34.801 1.00 88.94 422 HIS A CA 1
ATOM 3347 C C . HIS A 1 422 ? 16.717 0.923 -35.944 1.00 88.94 422 HIS A C 1
ATOM 3349 O O . HIS A 1 422 ? 15.929 1.415 -36.756 1.00 88.94 422 HIS A O 1
ATOM 3355 N N . PRO A 1 423 ? 18.049 1.109 -36.079 1.00 90.88 423 PRO A N 1
ATOM 3356 C CA . PRO A 1 423 ? 18.652 1.895 -37.167 1.00 90.88 423 PRO A CA 1
ATOM 3357 C C . PRO A 1 423 ? 18.266 1.469 -38.592 1.00 90.88 423 PRO A C 1
ATOM 3359 O O . PRO A 1 423 ? 18.307 2.283 -39.507 1.00 90.88 423 PRO A O 1
ATOM 3362 N N . SER A 1 424 ? 17.851 0.217 -38.785 1.00 85.44 424 SER A N 1
ATOM 3363 C CA . SER A 1 424 ? 17.307 -0.284 -40.060 1.00 85.44 424 SER A CA 1
ATOM 3364 C C . SER A 1 424 ? 15.896 0.233 -40.383 1.00 85.44 424 SER A C 1
ATOM 3366 O O . SER A 1 424 ? 15.397 0.027 -41.484 1.00 85.44 424 SER A O 1
ATOM 3368 N N . GLY A 1 425 ? 15.228 0.868 -39.419 1.00 87.62 425 GLY A N 1
ATOM 3369 C CA . GLY A 1 425 ? 13.873 1.391 -39.541 1.00 87.62 425 GLY A CA 1
ATOM 3370 C C . GLY A 1 425 ? 12.769 0.493 -38.971 1.00 87.62 425 GLY A C 1
ATOM 3371 O O . GLY A 1 425 ? 11.632 0.952 -38.888 1.00 87.62 425 GLY A O 1
ATOM 3372 N N . VAL A 1 426 ? 13.079 -0.729 -38.537 1.00 90.12 426 VAL A N 1
ATOM 3373 C CA . VAL A 1 426 ? 12.105 -1.666 -37.942 1.00 90.12 426 VAL A CA 1
ATOM 3374 C C . VAL A 1 426 ? 11.827 -1.287 -36.482 1.00 90.12 426 VAL A C 1
ATOM 3376 O O . VAL A 1 426 ? 12.760 -0.985 -35.735 1.00 90.12 426 VAL A O 1
ATOM 3379 N N . GLN A 1 427 ? 10.557 -1.266 -36.070 1.00 90.00 427 GLN A N 1
ATOM 3380 C CA . GLN A 1 427 ? 10.188 -1.047 -34.665 1.00 90.00 427 GLN A CA 1
ATOM 3381 C C . GLN A 1 427 ? 10.355 -2.327 -33.848 1.00 90.00 427 GLN A C 1
ATOM 3383 O O . GLN A 1 427 ? 10.247 -3.420 -34.387 1.00 90.00 427 GLN A O 1
ATOM 3388 N N . PHE A 1 428 ? 10.627 -2.193 -32.555 1.00 89.19 428 PHE A N 1
ATOM 3389 C CA . PHE A 1 428 ? 10.679 -3.305 -31.612 1.00 89.19 428 PHE A CA 1
ATOM 3390 C C . PHE A 1 428 ? 9.585 -3.130 -30.560 1.00 89.19 428 PHE A C 1
ATOM 3392 O O . PHE A 1 428 ? 9.369 -2.024 -30.059 1.00 89.19 428 PHE A O 1
ATOM 3399 N N . ASN A 1 429 ? 8.915 -4.224 -30.208 1.00 81.06 429 ASN A N 1
ATOM 3400 C CA . ASN A 1 429 ? 7.918 -4.237 -29.144 1.00 81.06 429 ASN A CA 1
ATOM 3401 C C . ASN A 1 429 ? 8.580 -4.073 -27.759 1.00 81.06 429 ASN A C 1
ATOM 3403 O O . ASN A 1 429 ? 9.804 -4.149 -27.614 1.00 81.06 429 ASN A O 1
ATOM 3407 N N . GLU A 1 430 ? 7.778 -3.848 -26.718 1.00 78.88 430 GLU A N 1
ATOM 3408 C CA . GLU A 1 430 ? 8.271 -3.651 -25.342 1.00 78.88 430 GLU A CA 1
ATOM 3409 C C . GLU A 1 430 ? 8.997 -4.882 -24.769 1.00 78.88 430 GLU A C 1
ATOM 3411 O O . GLU A 1 430 ? 9.789 -4.760 -23.839 1.00 78.88 430 GLU A O 1
ATOM 3416 N N . LYS A 1 431 ? 8.787 -6.060 -25.369 1.00 77.38 431 LYS A N 1
ATOM 3417 C CA . LYS A 1 431 ? 9.425 -7.326 -24.986 1.00 77.38 431 LYS A CA 1
ATOM 3418 C C . LYS A 1 431 ? 10.784 -7.552 -25.656 1.00 77.38 431 LYS A C 1
ATOM 3420 O O . LYS A 1 431 ? 11.463 -8.523 -25.330 1.00 77.38 431 LYS A O 1
ATOM 3425 N N . GLY A 1 432 ? 11.196 -6.667 -26.567 1.00 82.62 432 GLY A N 1
ATOM 3426 C CA . GLY A 1 432 ? 12.490 -6.726 -27.246 1.00 82.62 432 GLY A CA 1
ATOM 3427 C C . GLY A 1 432 ? 12.515 -7.549 -28.537 1.00 82.62 432 GLY A C 1
ATOM 3428 O O . GLY A 1 432 ? 13.606 -7.891 -28.995 1.00 82.62 432 GLY A O 1
ATOM 3429 N N . PHE A 1 433 ? 11.358 -7.836 -29.142 1.00 87.75 433 PHE A N 1
ATOM 3430 C CA . PHE A 1 433 ? 11.249 -8.495 -30.450 1.00 87.75 433 PHE A CA 1
ATOM 3431 C C . PHE A 1 433 ? 10.921 -7.484 -31.561 1.00 87.75 433 PHE A C 1
ATOM 3433 O O . PHE A 1 433 ? 10.209 -6.509 -31.305 1.00 87.75 433 PHE A O 1
ATOM 3440 N N . PRO A 1 434 ? 11.430 -7.678 -32.791 1.00 89.94 434 PRO A N 1
ATOM 3441 C CA . PRO A 1 434 ? 11.106 -6.811 -33.919 1.00 89.94 434 PRO A CA 1
ATOM 3442 C C . PRO A 1 434 ? 9.645 -6.975 -34.355 1.00 89.94 434 PRO A C 1
ATOM 3444 O O . PRO A 1 434 ? 9.171 -8.085 -34.575 1.00 89.94 434 PRO A O 1
ATOM 3447 N N . ASP A 1 435 ? 8.953 -5.858 -34.554 1.00 91.69 435 ASP A N 1
ATOM 3448 C CA . ASP A 1 435 ? 7.622 -5.820 -35.149 1.00 91.69 435 ASP A CA 1
ATOM 3449 C C . ASP A 1 435 ? 7.730 -5.734 -36.677 1.00 91.69 435 ASP A C 1
ATOM 3451 O O . ASP A 1 435 ? 7.949 -4.668 -37.266 1.00 91.69 435 ASP A O 1
ATOM 3455 N N . PHE A 1 436 ? 7.578 -6.888 -37.327 1.00 93.88 436 PHE A N 1
ATOM 3456 C CA . PHE A 1 436 ? 7.533 -6.980 -38.784 1.00 93.88 436 PHE A CA 1
ATOM 3457 C C . PHE A 1 436 ? 6.116 -6.925 -39.367 1.00 93.88 436 PHE A C 1
ATOM 3459 O O . PHE A 1 436 ? 5.971 -6.956 -40.593 1.00 93.88 436 PHE A O 1
ATOM 3466 N N . LYS A 1 437 ? 5.068 -6.810 -38.540 1.00 91.25 437 LYS A N 1
ATOM 3467 C CA . LYS A 1 437 ? 3.673 -6.803 -39.001 1.00 91.25 437 LYS A CA 1
ATOM 3468 C C . LYS A 1 437 ? 3.393 -5.734 -40.069 1.00 91.25 437 LYS A C 1
ATOM 3470 O O . LYS A 1 437 ? 2.761 -6.087 -41.067 1.00 91.25 437 LYS A O 1
ATOM 3475 N N . PRO A 1 438 ? 3.935 -4.497 -39.986 1.00 93.56 438 PRO A N 1
ATOM 3476 C CA . PRO A 1 438 ? 3.753 -3.482 -41.031 1.00 93.56 438 PRO A CA 1
ATOM 3477 C C . PRO A 1 438 ? 4.333 -3.850 -42.406 1.00 93.56 438 PRO A C 1
ATOM 3479 O O . PRO A 1 438 ? 3.946 -3.259 -43.410 1.00 93.56 438 PRO A O 1
ATOM 3482 N N . TYR A 1 439 ? 5.272 -4.798 -42.460 1.00 91.56 439 TYR A N 1
ATOM 3483 C CA . TYR A 1 439 ? 5.926 -5.248 -43.693 1.00 91.56 439 TYR A CA 1
ATOM 3484 C C . TYR A 1 439 ? 5.359 -6.575 -44.212 1.00 91.56 439 TYR A C 1
ATOM 3486 O O . TYR A 1 439 ? 5.797 -7.064 -45.257 1.00 91.56 439 TYR A O 1
ATOM 3494 N N . SER A 1 440 ? 4.417 -7.176 -43.479 1.00 92.88 440 SER A N 1
ATOM 3495 C CA . SER A 1 440 ? 3.839 -8.472 -43.820 1.00 92.88 440 SER A CA 1
ATOM 3496 C C . SER A 1 440 ? 2.861 -8.368 -44.987 1.00 92.88 440 SER A C 1
ATOM 3498 O O . SER A 1 440 ? 2.040 -7.459 -45.065 1.00 92.88 440 SER A O 1
ATOM 3500 N N . GLN A 1 441 ? 2.969 -9.313 -45.918 1.00 91.44 441 GLN A N 1
ATOM 3501 C CA . GLN A 1 441 ? 1.990 -9.509 -46.992 1.00 91.44 441 GLN A CA 1
ATOM 3502 C C . GLN A 1 441 ? 0.887 -10.479 -46.563 1.00 91.44 441 GLN A C 1
ATOM 3504 O O . GLN A 1 441 ? -0.232 -10.427 -47.065 1.00 91.44 441 GLN A O 1
ATOM 3509 N N . VAL A 1 442 ? 1.230 -11.400 -45.659 1.00 91.62 442 VAL A N 1
ATOM 3510 C CA . VAL A 1 442 ? 0.360 -12.469 -45.173 1.00 91.62 442 VAL A CA 1
ATOM 3511 C C . VAL A 1 442 ? 0.673 -12.713 -43.701 1.00 91.62 442 VAL A C 1
ATOM 3513 O O . VAL A 1 442 ? 1.844 -12.789 -43.328 1.00 91.62 442 VAL A O 1
ATOM 3516 N N . GLU A 1 443 ? -0.373 -12.882 -42.896 1.00 94.81 443 GLU A N 1
ATOM 3517 C CA . GLU A 1 443 ? -0.316 -13.331 -41.505 1.00 94.81 443 GLU A CA 1
ATOM 3518 C C . GLU A 1 443 ? -1.082 -14.653 -41.393 1.00 94.81 443 GLU A C 1
ATOM 3520 O O . GLU A 1 443 ? -2.246 -14.737 -41.788 1.00 94.81 443 GLU A O 1
ATOM 3525 N N . LEU A 1 444 ? -0.424 -15.693 -40.884 1.00 91.50 444 LEU A N 1
ATOM 3526 C CA . LEU A 1 444 ? -1.012 -17.014 -40.685 1.00 91.50 444 LEU A CA 1
ATOM 3527 C C . LEU A 1 444 ? -0.884 -17.434 -39.235 1.00 91.50 444 LEU A C 1
ATOM 3529 O O . LEU A 1 444 ? 0.215 -17.422 -38.688 1.00 91.50 444 LEU A O 1
ATOM 3533 N N . LYS A 1 445 ? -1.988 -17.904 -38.660 1.00 91.88 445 LYS A N 1
ATOM 3534 C CA . LYS A 1 445 ? -1.967 -18.648 -37.403 1.00 91.88 445 LYS A CA 1
ATOM 3535 C C . LYS A 1 445 ? -1.939 -20.137 -37.704 1.00 91.88 445 LYS A C 1
ATOM 3537 O O . LYS A 1 445 ? -2.830 -20.643 -38.382 1.00 91.88 445 LYS A O 1
ATOM 3542 N N . ILE A 1 446 ? -0.913 -20.818 -37.214 1.00 83.81 446 ILE A N 1
ATOM 3543 C CA . ILE A 1 446 ? -0.734 -22.260 -37.354 1.00 83.81 446 ILE A CA 1
ATOM 3544 C C . ILE A 1 446 ? -0.563 -22.834 -35.952 1.00 83.81 446 ILE A C 1
ATOM 3546 O O . ILE A 1 446 ? 0.327 -22.435 -35.204 1.00 83.81 446 ILE A O 1
ATOM 3550 N N . GLU A 1 447 ? -1.429 -23.775 -35.591 1.00 79.06 447 GLU A N 1
ATOM 3551 C CA . GLU A 1 447 ? -1.300 -24.506 -34.335 1.00 79.06 447 GLU A CA 1
ATOM 3552 C C . GLU A 1 447 ? -0.093 -25.455 -34.402 1.00 79.06 447 GLU A C 1
ATOM 3554 O O . GLU A 1 447 ? 0.139 -26.108 -35.419 1.00 79.06 447 GLU A O 1
ATOM 3559 N N . ASN A 1 448 ? 0.658 -25.562 -33.302 1.00 79.75 448 ASN A N 1
ATOM 3560 C CA . ASN A 1 448 ? 1.803 -26.472 -33.152 1.00 79.75 448 ASN A CA 1
ATOM 3561 C C . ASN A 1 448 ? 3.005 -26.187 -34.076 1.00 79.75 448 ASN A C 1
ATOM 3563 O O . ASN A 1 448 ? 3.610 -27.114 -34.622 1.00 79.75 448 ASN A O 1
ATOM 3567 N N . LEU A 1 449 ? 3.392 -24.916 -34.232 1.00 86.25 449 LEU A N 1
ATOM 3568 C CA . LEU A 1 449 ? 4.678 -24.576 -34.851 1.00 86.25 449 LEU A CA 1
ATOM 3569 C C . LEU A 1 449 ? 5.837 -25.267 -34.115 1.00 86.25 449 LEU A C 1
ATOM 3571 O O . LEU A 1 449 ? 5.846 -25.370 -32.891 1.00 86.25 449 LEU A O 1
ATOM 3575 N N . THR A 1 450 ? 6.828 -25.743 -34.870 1.00 85.00 450 THR A N 1
ATOM 3576 C CA . THR A 1 450 ? 7.922 -26.568 -34.328 1.00 85.00 450 THR A CA 1
ATOM 3577 C C . THR A 1 450 ? 9.173 -25.765 -33.968 1.00 85.00 450 THR A C 1
ATOM 3579 O O . THR A 1 450 ? 10.084 -26.284 -33.320 1.00 85.00 450 THR A O 1
ATOM 3582 N N . GLY A 1 451 ? 9.269 -24.513 -34.429 1.00 82.56 451 GLY A N 1
ATOM 3583 C CA . GLY A 1 451 ? 10.470 -23.685 -34.306 1.00 82.56 451 GLY A CA 1
ATOM 3584 C C . GLY A 1 451 ? 11.593 -24.110 -35.264 1.00 82.56 451 GLY A C 1
ATOM 3585 O O . GLY A 1 451 ? 12.726 -23.620 -35.171 1.00 82.56 451 GLY A O 1
ATOM 3586 N N . ASN A 1 452 ? 11.301 -25.024 -36.195 1.00 88.25 452 ASN A N 1
ATOM 3587 C CA . ASN A 1 452 ? 12.177 -25.407 -37.293 1.00 88.25 452 ASN A CA 1
ATOM 3588 C C . ASN A 1 452 ? 11.685 -24.737 -38.579 1.00 88.25 452 ASN A C 1
ATOM 3590 O O . ASN A 1 452 ? 10.638 -25.099 -39.113 1.00 88.25 452 ASN A O 1
ATOM 3594 N N . TYR A 1 453 ? 12.480 -23.797 -39.097 1.00 88.88 453 TYR A N 1
ATOM 3595 C CA . TYR A 1 453 ? 12.109 -22.981 -40.253 1.00 88.88 453 TYR A CA 1
ATOM 3596 C C . TYR A 1 453 ? 11.652 -23.811 -41.456 1.00 88.88 453 TYR A C 1
ATOM 3598 O O . TYR A 1 453 ? 10.598 -23.531 -42.011 1.00 88.88 453 TYR A O 1
ATOM 3606 N N . SER A 1 454 ? 12.390 -24.855 -41.843 1.00 88.44 454 SER A N 1
ATOM 3607 C CA . SER A 1 454 ? 12.059 -25.633 -43.042 1.00 88.44 454 SER A CA 1
ATOM 3608 C C . SER A 1 454 ? 10.719 -26.360 -42.917 1.00 88.44 454 SER A C 1
ATOM 3610 O O . SER A 1 454 ? 9.974 -26.440 -43.891 1.00 88.44 454 SER A O 1
ATOM 3612 N N . LYS A 1 455 ? 10.397 -26.870 -41.721 1.00 90.44 455 LYS A N 1
ATOM 3613 C CA . LYS A 1 455 ? 9.118 -27.547 -41.456 1.00 90.44 455 LYS A CA 1
ATOM 3614 C C . LYS A 1 455 ? 7.966 -26.548 -41.414 1.00 90.44 455 LYS A C 1
ATOM 3616 O O . LYS A 1 455 ? 6.960 -26.737 -42.090 1.00 90.44 455 LYS A O 1
ATOM 3621 N N . ASP A 1 456 ? 8.147 -25.465 -40.671 1.00 93.00 456 ASP A N 1
ATOM 3622 C CA . ASP A 1 456 ? 7.105 -24.466 -40.450 1.00 93.00 456 ASP A CA 1
ATOM 3623 C C . ASP A 1 456 ? 6.816 -23.656 -41.731 1.00 93.00 456 ASP A C 1
ATOM 3625 O O . ASP A 1 456 ? 5.661 -23.376 -42.047 1.00 93.00 456 ASP A O 1
ATOM 3629 N N . ALA A 1 457 ? 7.839 -23.370 -42.545 1.00 92.12 457 ALA A N 1
ATOM 3630 C CA . ALA A 1 457 ? 7.673 -22.754 -43.861 1.00 92.12 457 ALA A CA 1
ATOM 3631 C C . ALA A 1 457 ? 6.934 -23.676 -44.843 1.00 92.12 457 ALA A C 1
ATOM 3633 O O . ALA A 1 457 ? 6.127 -23.194 -45.634 1.00 92.12 457 ALA A O 1
ATOM 3634 N N . ALA A 1 458 ? 7.164 -24.994 -44.797 1.00 91.31 458 ALA A N 1
ATOM 3635 C CA . ALA A 1 458 ? 6.414 -25.947 -45.616 1.00 91.31 458 ALA A CA 1
ATOM 3636 C C . ALA A 1 458 ? 4.925 -25.981 -45.226 1.00 91.31 458 ALA A C 1
ATOM 3638 O O . ALA A 1 458 ? 4.068 -25.998 -46.111 1.00 91.31 458 ALA A O 1
ATOM 3639 N N . LEU A 1 459 ? 4.615 -25.913 -43.924 1.00 91.50 459 LEU A N 1
ATOM 3640 C CA . LEU A 1 459 ? 3.239 -25.796 -43.428 1.00 91.50 459 LEU A CA 1
ATOM 3641 C C . LEU A 1 459 ? 2.570 -24.506 -43.922 1.00 91.50 459 LEU A C 1
ATOM 3643 O O . LEU A 1 459 ? 1.463 -24.558 -44.456 1.00 91.50 459 LEU A O 1
ATOM 3647 N N . ALA A 1 460 ? 3.257 -23.367 -43.818 1.00 92.75 460 ALA A N 1
ATOM 3648 C CA . ALA A 1 460 ? 2.745 -22.078 -44.281 1.00 92.75 460 ALA A CA 1
ATOM 3649 C C . ALA A 1 460 ? 2.553 -22.019 -45.806 1.00 92.75 460 ALA A C 1
ATOM 3651 O O . ALA A 1 460 ? 1.526 -21.541 -46.291 1.00 92.75 460 ALA A O 1
ATOM 3652 N N . ASN A 1 461 ? 3.504 -22.560 -46.575 1.00 93.50 461 ASN A N 1
ATOM 3653 C CA . ASN A 1 461 ? 3.397 -22.647 -48.031 1.00 93.50 461 ASN A CA 1
ATOM 3654 C C . ASN A 1 461 ? 2.214 -23.523 -48.450 1.00 93.50 461 ASN A C 1
ATOM 3656 O O . ASN A 1 461 ? 1.446 -23.124 -49.322 1.00 93.50 461 ASN A O 1
ATOM 3660 N N . ASN A 1 462 ? 2.012 -24.666 -47.791 1.00 92.19 462 ASN A N 1
ATOM 3661 C CA . ASN A 1 462 ? 0.860 -25.526 -48.050 1.00 92.19 462 ASN A CA 1
ATOM 3662 C C . ASN A 1 462 ? -0.467 -24.816 -47.722 1.00 92.19 462 ASN A C 1
ATOM 3664 O O . ASN A 1 462 ? -1.389 -24.833 -48.536 1.00 92.19 462 ASN A O 1
ATOM 3668 N N . ALA A 1 463 ? -0.542 -24.114 -46.583 1.00 91.38 463 ALA A N 1
ATOM 3669 C CA . ALA A 1 463 ? -1.724 -23.344 -46.186 1.00 91.38 463 ALA A CA 1
ATOM 3670 C C . ALA A 1 463 ? -2.094 -22.250 -47.209 1.00 91.38 463 ALA A C 1
ATOM 3672 O O . ALA A 1 463 ? -3.272 -22.047 -47.498 1.00 91.38 463 ALA A O 1
ATOM 3673 N N . MET A 1 464 ? -1.094 -21.600 -47.814 1.00 93.25 464 MET A N 1
ATOM 3674 C CA . MET A 1 464 ? -1.285 -20.575 -48.853 1.00 93.25 464 MET A CA 1
ATOM 3675 C C . MET A 1 464 ? -1.353 -21.124 -50.279 1.00 93.25 464 MET A C 1
ATOM 3677 O O . MET A 1 464 ? -1.540 -20.354 -51.220 1.00 93.25 464 MET A O 1
ATOM 3681 N N . LYS A 1 465 ? -1.204 -22.443 -50.459 1.00 93.00 465 LYS A N 1
ATOM 3682 C CA . LYS A 1 465 ? -1.081 -23.105 -51.768 1.00 93.00 465 LYS A CA 1
ATOM 3683 C C . LYS A 1 465 ? 0.085 -22.565 -52.609 1.00 93.00 465 LYS A C 1
ATOM 3685 O O . LYS A 1 465 ? 0.005 -22.504 -53.836 1.00 93.00 465 LYS A O 1
ATOM 3690 N N . TYR A 1 466 ? 1.179 -22.180 -51.958 1.00 91.62 466 TYR A N 1
ATOM 3691 C CA . TYR A 1 466 ? 2.420 -21.806 -52.625 1.00 91.62 466 TYR A CA 1
ATOM 3692 C C . TYR A 1 466 ? 3.292 -23.043 -52.868 1.00 91.62 466 TYR A C 1
ATOM 3694 O O . TYR A 1 466 ? 3.476 -23.844 -51.952 1.00 91.62 466 TYR A O 1
ATOM 3702 N N . PRO A 1 467 ? 3.878 -23.206 -54.071 1.00 87.25 467 PRO A N 1
ATOM 3703 C CA . PRO A 1 467 ? 4.760 -24.338 -54.351 1.00 87.25 467 PRO A CA 1
ATOM 3704 C C . PRO A 1 467 ? 6.053 -24.277 -53.527 1.00 87.25 467 PRO A C 1
ATOM 3706 O O . PRO A 1 467 ? 6.601 -25.310 -53.172 1.00 87.25 467 PRO A O 1
ATOM 3709 N N . ASN A 1 468 ? 6.529 -23.066 -53.225 1.00 92.94 468 ASN A N 1
ATOM 3710 C CA . ASN A 1 468 ? 7.651 -22.754 -52.341 1.00 92.94 468 ASN A CA 1
ATOM 3711 C C . ASN A 1 468 ? 7.443 -21.344 -51.771 1.00 92.94 468 ASN A C 1
ATOM 3713 O O . ASN A 1 468 ? 6.624 -20.587 -52.299 1.00 92.94 468 ASN A O 1
ATOM 3717 N N . THR A 1 469 ? 8.222 -20.960 -50.756 1.00 93.38 469 THR A N 1
ATOM 3718 C CA . THR A 1 469 ? 8.213 -19.583 -50.243 1.00 93.38 469 THR A CA 1
ATOM 3719 C C . THR A 1 469 ? 8.523 -18.620 -51.399 1.00 93.38 469 THR A C 1
ATOM 3721 O O . THR A 1 469 ? 9.521 -18.836 -52.096 1.00 93.38 469 THR A O 1
ATOM 3724 N N . PRO A 1 470 ? 7.688 -17.592 -51.650 1.00 94.62 470 PRO A N 1
ATOM 3725 C CA . PRO A 1 470 ? 7.881 -16.676 -52.771 1.00 94.62 470 PRO A CA 1
ATOM 3726 C C . PRO A 1 470 ? 9.286 -16.064 -52.810 1.00 94.62 470 PRO A C 1
ATOM 3728 O O . PRO A 1 470 ? 9.848 -15.684 -51.783 1.00 94.62 470 PRO A O 1
ATOM 3731 N N . LYS A 1 471 ? 9.862 -15.952 -54.014 1.00 94.62 471 LYS A N 1
ATOM 3732 C CA . LYS A 1 471 ? 11.226 -15.436 -54.201 1.00 94.62 471 LYS A CA 1
ATOM 3733 C C . LYS A 1 471 ? 11.343 -14.015 -53.632 1.00 94.62 471 LYS A C 1
ATOM 3735 O O . LYS A 1 471 ? 10.579 -13.137 -54.018 1.00 94.62 471 LYS A O 1
ATOM 3740 N N . GLY A 1 472 ? 12.326 -13.795 -52.757 1.00 93.00 472 GLY A N 1
ATOM 3741 C CA . GLY A 1 472 ? 12.556 -12.510 -52.085 1.00 93.00 472 GLY A CA 1
ATOM 3742 C C . GLY A 1 472 ? 11.779 -12.319 -50.778 1.00 93.00 472 GLY A C 1
ATOM 3743 O O . GLY A 1 472 ? 11.877 -11.247 -50.182 1.00 93.00 472 GLY A O 1
ATOM 3744 N N . TYR A 1 473 ? 11.043 -13.335 -50.317 1.00 95.69 473 TYR A N 1
ATOM 3745 C CA . TYR A 1 473 ? 10.297 -13.323 -49.060 1.00 95.69 473 TYR A CA 1
ATOM 3746 C C . TYR A 1 473 ? 10.739 -14.456 -48.131 1.00 95.69 473 TYR A C 1
ATOM 3748 O O . TYR A 1 473 ? 11.275 -15.475 -48.567 1.00 95.69 473 TYR A O 1
ATOM 3756 N N . VAL A 1 474 ? 10.477 -14.280 -46.839 1.00 95.50 474 VAL A N 1
ATOM 3757 C CA . VAL A 1 474 ? 10.756 -15.254 -45.782 1.00 95.50 474 VAL A CA 1
ATOM 3758 C C . VAL A 1 474 ? 9.560 -15.347 -44.837 1.00 95.50 474 VAL A C 1
ATOM 3760 O O . VAL A 1 474 ? 8.880 -14.349 -44.587 1.00 95.50 474 VAL A O 1
ATOM 3763 N N . TRP A 1 475 ? 9.295 -16.550 -44.324 1.00 94.88 475 TRP A N 1
ATOM 3764 C CA . TRP A 1 475 ? 8.341 -16.750 -43.234 1.00 94.88 475 TRP A CA 1
ATOM 3765 C C . TRP A 1 475 ? 9.020 -16.440 -41.902 1.00 94.88 475 TRP A C 1
ATOM 3767 O O . TRP A 1 475 ? 9.982 -17.104 -41.520 1.00 94.88 475 TRP A O 1
ATOM 3777 N N . HIS A 1 476 ? 8.523 -15.429 -41.204 1.00 93.81 476 HIS A N 1
ATOM 3778 C CA . HIS A 1 476 ? 9.033 -14.990 -39.917 1.00 93.81 476 HIS A CA 1
ATOM 3779 C C . HIS A 1 476 ? 8.106 -15.440 -38.784 1.00 93.81 476 HIS A C 1
ATOM 3781 O O . HIS A 1 476 ? 6.910 -15.158 -38.810 1.00 93.81 476 HIS A O 1
ATOM 3787 N N . HIS A 1 477 ? 8.668 -16.116 -37.783 1.00 92.38 477 HIS A N 1
ATOM 3788 C CA . HIS A 1 477 ? 7.966 -16.508 -36.560 1.00 92.38 477 HIS A CA 1
ATOM 3789 C C . HIS A 1 477 ? 7.808 -15.332 -35.605 1.00 92.38 477 HIS A C 1
ATOM 3791 O O . HIS A 1 477 ? 8.810 -14.794 -35.132 1.00 92.38 477 HIS A O 1
ATOM 3797 N N . VAL A 1 478 ? 6.564 -15.021 -35.258 1.00 90.25 478 VAL A N 1
ATOM 3798 C CA . VAL A 1 478 ? 6.222 -14.054 -34.208 1.00 90.25 478 VAL A CA 1
ATOM 3799 C C . VAL A 1 478 ? 6.421 -14.698 -32.835 1.00 90.25 478 VAL A C 1
ATOM 3801 O O . VAL A 1 478 ? 6.294 -15.912 -32.662 1.00 90.25 478 VAL A O 1
ATOM 3804 N N . GLU A 1 479 ? 6.756 -13.888 -31.837 1.00 84.75 479 GLU A N 1
ATOM 3805 C CA . GLU A 1 479 ? 7.037 -14.307 -30.462 1.00 84.75 479 GLU A CA 1
ATOM 3806 C C . GLU A 1 479 ? 5.847 -14.940 -29.722 1.00 84.75 479 GLU A C 1
ATOM 3808 O O . GLU A 1 479 ? 6.036 -15.515 -28.653 1.00 84.75 479 GLU A O 1
ATOM 3813 N N . ASP A 1 480 ? 4.637 -14.878 -30.285 1.00 84.31 480 ASP A N 1
ATOM 3814 C CA . ASP A 1 480 ? 3.441 -15.540 -29.749 1.00 84.31 480 ASP A CA 1
ATOM 3815 C C . ASP A 1 480 ? 3.448 -17.071 -29.926 1.00 84.31 480 ASP A C 1
ATOM 3817 O O . ASP A 1 480 ? 2.565 -17.759 -29.414 1.00 84.31 480 ASP A O 1
ATOM 3821 N N . GLY A 1 481 ? 4.428 -17.607 -30.661 1.00 83.31 481 GLY A N 1
ATOM 3822 C CA . GLY A 1 481 ? 4.627 -19.039 -30.868 1.00 83.31 481 GLY A CA 1
ATOM 3823 C C . GLY A 1 481 ? 3.611 -19.714 -31.795 1.00 83.31 481 GLY A C 1
ATOM 3824 O O . GLY A 1 481 ? 3.682 -20.928 -31.971 1.00 83.31 481 GLY A O 1
ATOM 3825 N N . SER A 1 482 ? 2.691 -18.962 -32.405 1.00 87.75 482 SER A N 1
ATOM 3826 C CA . SER A 1 482 ? 1.627 -19.505 -33.268 1.00 87.75 482 SER A CA 1
ATOM 3827 C C . SER A 1 482 ? 1.451 -18.756 -34.589 1.00 87.75 482 SER A C 1
ATOM 3829 O O . SER A 1 482 ? 0.786 -19.264 -35.493 1.00 87.75 482 SER A O 1
ATOM 3831 N N . THR A 1 483 ? 2.068 -17.582 -34.738 1.00 91.50 483 THR A N 1
ATOM 3832 C CA . THR A 1 483 ? 1.915 -16.736 -35.921 1.00 91.50 483 THR A CA 1
ATOM 3833 C C . THR A 1 483 ? 3.163 -16.749 -36.812 1.00 91.50 483 THR A C 1
ATOM 3835 O O . THR A 1 483 ? 4.299 -16.610 -36.351 1.00 91.50 483 THR A O 1
ATOM 3838 N N . LEU A 1 484 ? 2.940 -16.873 -38.124 1.00 93.81 484 LEU A N 1
ATOM 3839 C CA . LEU A 1 484 ? 3.932 -16.685 -39.181 1.00 93.81 484 LEU A CA 1
ATOM 3840 C C . LEU A 1 484 ? 3.560 -15.488 -40.058 1.00 93.81 484 LEU A C 1
ATOM 3842 O O . LEU A 1 484 ? 2.436 -15.389 -40.553 1.00 93.81 484 LEU A O 1
ATOM 3846 N N . LEU A 1 485 ? 4.531 -14.610 -40.302 1.00 95.19 485 LEU A N 1
ATOM 3847 C CA . LEU A 1 485 ? 4.407 -13.469 -41.207 1.00 95.19 485 LEU A CA 1
ATOM 3848 C C . LEU A 1 485 ? 5.222 -13.712 -42.476 1.00 95.19 485 LEU A C 1
ATOM 3850 O O . LEU A 1 485 ? 6.406 -14.033 -42.392 1.00 95.19 485 LEU A O 1
ATOM 3854 N N . LEU A 1 486 ? 4.628 -13.516 -43.654 1.00 96.38 486 LEU A N 1
ATOM 3855 C CA . LEU A 1 486 ? 5.384 -13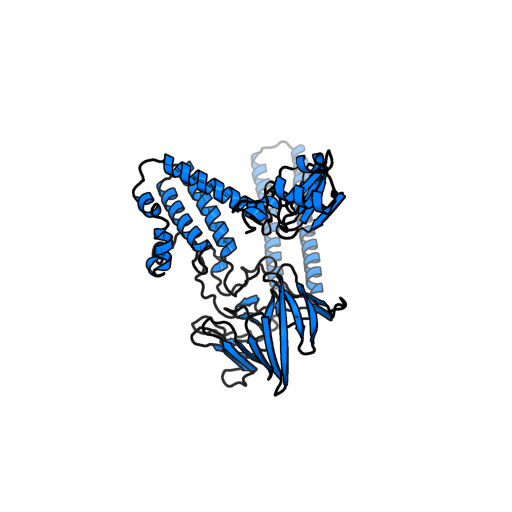.484 -44.907 1.00 96.38 486 LEU A CA 1
ATOM 3856 C C . LEU A 1 486 ? 5.905 -12.070 -45.145 1.00 96.38 486 LEU A C 1
ATOM 3858 O O . LEU A 1 486 ? 5.119 -11.168 -45.443 1.00 96.38 486 LEU A O 1
ATOM 3862 N N . ILE A 1 487 ? 7.218 -11.876 -45.038 1.00 95.81 487 ILE A N 1
ATOM 3863 C CA . ILE A 1 487 ? 7.848 -10.550 -45.103 1.00 95.81 487 ILE A CA 1
ATOM 3864 C C . ILE A 1 487 ? 8.990 -10.517 -46.127 1.00 95.81 487 ILE A C 1
ATOM 3866 O O . ILE A 1 487 ? 9.581 -11.562 -46.412 1.00 95.81 487 ILE A O 1
ATOM 3870 N N . PRO A 1 488 ? 9.327 -9.344 -46.697 1.00 96.62 488 PRO A N 1
ATOM 3871 C CA . PRO A 1 488 ? 10.484 -9.201 -47.574 1.00 96.62 488 PRO A CA 1
ATOM 3872 C C . PRO A 1 488 ? 11.783 -9.607 -46.871 1.00 96.62 488 PRO A C 1
ATOM 3874 O O . PRO A 1 488 ? 12.095 -9.128 -45.777 1.00 96.62 488 PRO A O 1
ATOM 3877 N N . GLN A 1 489 ? 12.566 -10.468 -47.519 1.00 93.75 489 GLN A N 1
ATOM 3878 C CA . GLN A 1 489 ? 13.789 -11.026 -46.947 1.00 93.75 489 GLN A CA 1
ATOM 3879 C C . GLN A 1 489 ? 14.834 -9.941 -46.643 1.00 93.75 489 GLN A C 1
ATOM 3881 O O . GLN A 1 489 ? 15.498 -9.988 -45.615 1.00 93.75 489 GLN A O 1
ATOM 3886 N N . ASN A 1 490 ? 14.929 -8.905 -47.477 1.00 92.88 490 ASN A N 1
ATOM 3887 C CA . ASN A 1 490 ? 15.841 -7.782 -47.249 1.00 92.88 490 ASN A CA 1
ATOM 3888 C C . ASN A 1 490 ? 15.535 -6.998 -45.957 1.00 92.88 490 ASN A C 1
ATOM 3890 O O . ASN A 1 490 ? 16.462 -6.515 -45.312 1.00 92.88 490 ASN A O 1
ATOM 3894 N N . ILE A 1 491 ? 14.261 -6.869 -45.568 1.00 89.94 491 ILE A N 1
ATOM 3895 C CA . ILE A 1 491 ? 13.862 -6.201 -44.320 1.00 89.94 491 ILE A CA 1
ATOM 3896 C C . ILE A 1 491 ? 14.141 -7.105 -43.122 1.00 89.94 491 ILE A C 1
ATOM 3898 O O . ILE A 1 491 ? 14.698 -6.635 -42.130 1.00 89.94 491 ILE A O 1
ATOM 3902 N N . HIS A 1 492 ? 13.824 -8.395 -43.232 1.00 93.44 492 HIS A N 1
ATOM 3903 C CA . HIS A 1 492 ? 14.144 -9.385 -42.205 1.00 93.44 492 HIS A CA 1
ATOM 3904 C C . HIS A 1 492 ? 15.652 -9.431 -41.908 1.00 93.44 492 HIS A C 1
ATOM 3906 O O . HIS A 1 492 ? 16.064 -9.345 -40.752 1.00 93.44 492 HIS A O 1
ATOM 3912 N N . ASP A 1 493 ? 16.477 -9.475 -42.954 1.00 92.06 493 ASP A N 1
ATOM 3913 C CA . ASP A 1 493 ? 17.932 -9.604 -42.842 1.00 92.06 493 ASP A CA 1
ATOM 3914 C C . ASP A 1 493 ? 18.610 -8.286 -42.420 1.00 92.06 493 ASP A C 1
ATOM 3916 O O . ASP A 1 493 ? 19.731 -8.295 -41.909 1.00 92.06 493 ASP A O 1
ATOM 3920 N N . SER A 1 494 ? 17.922 -7.143 -42.561 1.00 90.31 494 SER A N 1
ATOM 3921 C CA . SER A 1 494 ? 18.416 -5.831 -42.106 1.00 90.31 494 SER A CA 1
ATOM 3922 C C . SER A 1 494 ? 18.516 -5.702 -40.580 1.00 90.31 494 SER A C 1
ATOM 3924 O O . SER A 1 494 ? 19.159 -4.780 -40.069 1.00 90.31 494 SER A O 1
ATOM 3926 N N . VAL A 1 495 ? 17.876 -6.612 -39.840 1.00 88.69 495 VAL A N 1
ATOM 3927 C CA . VAL A 1 495 ? 17.874 -6.638 -38.378 1.00 88.69 495 VAL A CA 1
ATOM 3928 C C . VAL A 1 495 ? 18.259 -8.022 -37.912 1.00 88.69 495 VAL A C 1
ATOM 3930 O O . VAL A 1 495 ? 17.477 -8.959 -38.010 1.00 88.69 495 VAL A O 1
ATOM 3933 N N . ARG A 1 496 ? 19.432 -8.161 -37.301 1.00 87.69 496 ARG A N 1
ATOM 3934 C CA . ARG A 1 496 ? 19.742 -9.384 -36.558 1.00 87.69 496 ARG A CA 1
ATOM 3935 C C . ARG A 1 496 ? 18.848 -9.445 -35.316 1.00 87.69 496 ARG A C 1
ATOM 3937 O O . ARG A 1 496 ? 18.826 -8.488 -34.549 1.00 87.69 496 ARG A O 1
ATOM 3944 N N . HIS A 1 497 ? 18.123 -10.535 -35.099 1.00 87.81 497 HIS A N 1
ATOM 3945 C CA . HIS A 1 497 ? 17.169 -10.635 -33.990 1.00 87.81 497 HIS A CA 1
ATOM 3946 C C . HIS A 1 497 ? 17.010 -12.076 -33.494 1.00 87.81 497 HIS A C 1
ATOM 3948 O O . HIS A 1 497 ? 17.367 -13.031 -34.186 1.00 87.81 497 HIS A O 1
ATOM 3954 N N . THR A 1 498 ? 16.463 -12.222 -32.286 1.00 82.00 498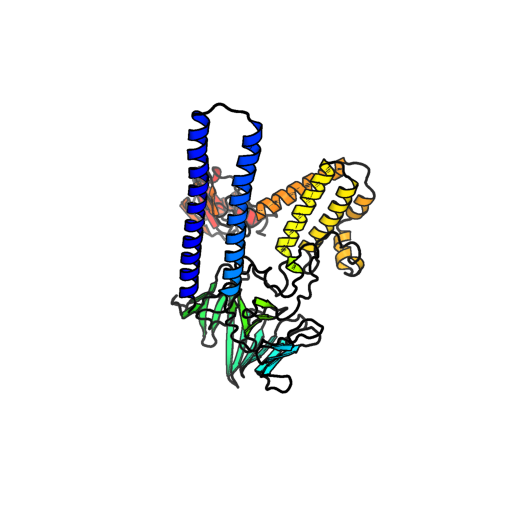 THR A N 1
ATOM 3955 C CA . THR A 1 498 ? 15.909 -13.493 -31.805 1.00 82.00 498 THR A CA 1
ATOM 3956 C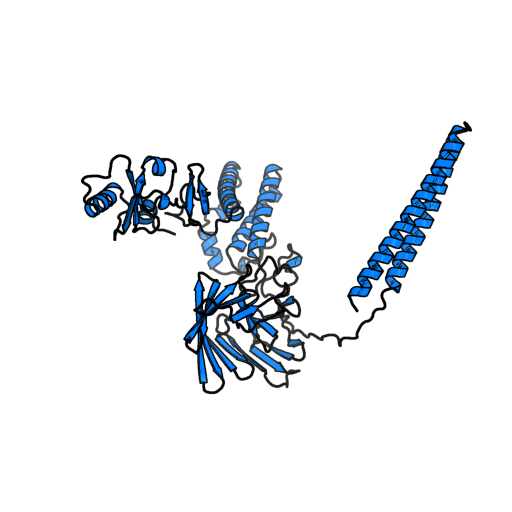 C . THR A 1 498 ? 14.462 -13.561 -32.282 1.00 82.00 498 THR A C 1
ATOM 3958 O O . THR A 1 498 ? 13.666 -12.718 -31.892 1.00 82.00 498 THR A O 1
ATOM 3961 N N . GLY A 1 499 ? 14.127 -14.502 -33.166 1.00 72.62 499 GLY A N 1
ATOM 3962 C CA . GLY A 1 499 ? 12.755 -14.673 -33.665 1.00 72.62 499 GLY A CA 1
ATOM 3963 C C . GLY A 1 499 ? 11.899 -15.578 -32.774 1.00 72.62 499 GLY A C 1
ATOM 3964 O O . GLY A 1 499 ? 12.423 -16.285 -31.908 1.00 72.62 499 GLY A O 1
ATOM 3965 N N . GLY A 1 500 ? 10.593 -15.639 -33.046 1.00 76.94 500 GLY A N 1
ATOM 3966 C CA . GLY A 1 500 ? 9.647 -16.517 -32.344 1.00 76.94 500 GLY A CA 1
ATOM 3967 C C . GLY A 1 500 ? 9.980 -18.010 -32.434 1.00 76.94 500 GLY A C 1
ATOM 3968 O O . GLY A 1 500 ? 9.623 -18.787 -31.554 1.00 76.94 500 GLY A O 1
ATOM 3969 N N . SER A 1 501 ? 10.774 -18.425 -33.425 1.00 81.44 501 SER A N 1
ATOM 3970 C CA . SER A 1 501 ? 11.284 -19.798 -33.528 1.00 81.44 501 SER A CA 1
ATOM 3971 C C . SER A 1 501 ? 12.171 -20.191 -32.344 1.00 81.44 501 SER A C 1
ATOM 3973 O O . SER A 1 501 ? 12.167 -21.347 -31.928 1.00 81.44 501 SER A O 1
ATOM 3975 N N . ALA A 1 502 ? 12.909 -19.241 -31.763 1.00 78.38 502 ALA A N 1
ATOM 3976 C CA . ALA A 1 502 ? 13.691 -19.479 -30.555 1.00 78.38 502 ALA A CA 1
ATOM 3977 C C . ALA A 1 502 ? 12.795 -19.585 -29.312 1.00 78.38 502 ALA A C 1
ATOM 3979 O O . ALA A 1 502 ? 13.073 -20.410 -28.445 1.00 78.38 502 ALA A O 1
ATOM 3980 N N . VAL A 1 503 ? 11.702 -18.814 -29.263 1.00 80.12 503 VAL A N 1
ATOM 3981 C CA . VAL A 1 503 ? 10.691 -18.878 -28.194 1.00 80.12 503 VAL A CA 1
ATOM 3982 C C . VAL A 1 503 ? 10.026 -20.256 -28.168 1.00 80.12 503 VAL A C 1
ATOM 3984 O O . VAL A 1 503 ? 9.927 -20.869 -27.110 1.00 80.12 503 VAL A O 1
ATOM 3987 N N . ILE A 1 504 ? 9.671 -20.796 -29.336 1.00 81.12 504 ILE A N 1
ATOM 3988 C CA . ILE A 1 504 ? 9.074 -22.134 -29.470 1.00 81.12 504 ILE A CA 1
ATOM 3989 C C . ILE A 1 504 ? 10.036 -23.240 -29.003 1.00 81.12 504 ILE A C 1
ATOM 3991 O O . ILE A 1 504 ? 9.615 -24.192 -28.353 1.00 81.12 504 ILE A O 1
ATOM 3995 N N . ARG A 1 505 ? 11.338 -23.131 -29.309 1.00 78.62 505 ARG A N 1
ATOM 3996 C CA . ARG A 1 505 ? 12.325 -24.177 -28.971 1.00 78.62 505 ARG A CA 1
ATOM 3997 C C . ARG A 1 505 ? 12.799 -24.156 -27.523 1.00 78.62 505 ARG A C 1
ATOM 3999 O O . ARG A 1 505 ? 13.154 -25.205 -26.996 1.00 78.62 505 ARG A O 1
ATOM 4006 N N . HIS A 1 506 ? 12.890 -22.975 -26.919 1.00 75.88 506 HIS A N 1
ATOM 4007 C CA . HIS A 1 506 ? 13.541 -22.794 -25.618 1.00 75.88 506 HIS A CA 1
ATOM 4008 C C . HIS A 1 506 ? 12.588 -22.333 -24.515 1.00 75.88 506 HIS A C 1
ATOM 4010 O O . HIS A 1 506 ? 13.003 -22.238 -23.361 1.00 75.88 506 HIS A O 1
ATOM 4016 N N . GLY A 1 507 ? 11.326 -22.071 -24.855 1.00 58.81 507 GLY A N 1
ATOM 4017 C CA . GLY A 1 507 ? 10.369 -21.458 -23.952 1.00 58.81 507 GLY A CA 1
ATOM 4018 C C . GLY A 1 507 ? 10.647 -19.969 -23.755 1.00 58.81 507 GLY A C 1
ATOM 4019 O O . GLY A 1 507 ? 11.767 -19.470 -23.914 1.00 58.81 507 GLY A O 1
ATOM 4020 N N . ALA A 1 508 ? 9.585 -19.258 -23.407 1.00 59.94 508 ALA A N 1
ATOM 4021 C CA . ALA A 1 508 ? 9.645 -17.878 -22.973 1.00 59.94 508 ALA A CA 1
ATOM 4022 C C . ALA A 1 508 ? 9.683 -17.867 -21.438 1.00 59.94 508 ALA A C 1
ATOM 4024 O O . ALA A 1 508 ? 8.857 -18.542 -20.821 1.00 59.94 508 ALA A O 1
ATOM 4025 N N . GLN A 1 509 ? 10.644 -17.157 -20.842 1.00 49.81 509 GLN A N 1
ATOM 4026 C CA . GLN A 1 509 ? 10.838 -17.081 -19.387 1.00 49.81 509 GLN A CA 1
ATOM 4027 C C . GLN A 1 509 ? 10.588 -15.673 -18.865 1.00 49.81 509 GLN A C 1
ATOM 4029 O O . GLN A 1 509 ? 11.057 -14.707 -19.522 1.00 49.81 509 GLN A O 1
#